Protein AF-A0A915NV13-F1 (afdb_monomer_lite)

Organism: NCBI:txid298350

Sequence (460 aa):
MSNGNDISLYKNNSNIPKLITIPKLHQMKKEGIPIVSLTAYDYSMGKEMDQAGVDVILIGDSLGCVIQGKQNTLSVSLENIIYHTKIVSNGIKRALLVADLPFSVIIESSVSLLSKAGAAAVKLEIPSNSELHLKMLRELNSLSIPVFAHIGLTPQSVHSLGGYQVQGNSKSKRTAEELLELAIQVEKCRACAVVLECVPKDLVKQITDSLKIPTIGIGAEYGEEIEKLIARRDLGFGGSFGGSQENEGNNRISKRRPIIFVHGLTNVAGTYEYIRRYFLTKGYNNSELYATTYSYGIRLLIEAVSRYKKSNIDVVAFSMGSPMARKAILGGICVDIGQYLGQPLTSLVHTFIGVAGANRDAEPLCKLLSWAEPCNQINGISCNSAFLRDINSVVGYEAFSRISVIRSVDDTIVGNIACDGQSVSSINGQNVEILKGYSHPMIIYATQDIIYRIIQGLTN

Structure (mmCIF, N/CA/C/O backbone):
data_AF-A0A915NV13-F1
#
_entry.id   AF-A0A915NV13-F1
#
loop_
_atom_site.group_PDB
_atom_site.id
_atom_site.type_symbol
_atom_site.label_atom_id
_atom_site.label_alt_id
_atom_site.label_comp_id
_atom_site.label_asym_id
_atom_site.label_entity_id
_atom_site.label_seq_id
_atom_site.pdbx_PDB_ins_code
_atom_site.Cartn_x
_atom_site.Cartn_y
_atom_site.Cartn_z
_atom_site.occupancy
_atom_site.B_iso_or_equiv
_atom_site.auth_seq_id
_atom_site.auth_comp_id
_atom_site.auth_asym_id
_atom_site.auth_atom_id
_atom_site.pdbx_PDB_model_num
ATOM 1 N N . MET A 1 1 ? -26.052 -32.782 6.101 1.00 42.50 1 MET A N 1
ATOM 2 C CA . MET A 1 1 ? -26.793 -32.229 4.950 1.00 42.50 1 MET A CA 1
ATOM 3 C C . MET A 1 1 ? -27.662 -31.093 5.453 1.00 42.50 1 MET A C 1
ATOM 5 O O . MET A 1 1 ? -28.664 -31.367 6.089 1.00 42.50 1 MET A O 1
ATOM 9 N N . SER A 1 2 ? -27.243 -29.851 5.220 1.00 26.66 2 SER A N 1
ATOM 10 C CA . SER A 1 2 ? -28.102 -28.660 5.229 1.00 26.66 2 SER A CA 1
ATOM 11 C C . SER A 1 2 ? -27.250 -27.479 4.772 1.00 26.66 2 SER A C 1
ATOM 13 O O . SER A 1 2 ? -26.577 -26.836 5.568 1.00 26.66 2 SER A O 1
ATOM 15 N N . ASN A 1 3 ? -27.234 -27.348 3.447 1.00 28.08 3 ASN A N 1
ATOM 16 C CA . ASN A 1 3 ? -27.260 -26.136 2.636 1.00 28.08 3 ASN A CA 1
ATOM 17 C C . ASN A 1 3 ? -26.284 -25.000 2.952 1.00 28.08 3 ASN A C 1
ATOM 19 O O . ASN A 1 3 ? -26.283 -24.406 4.022 1.00 28.08 3 ASN A O 1
ATOM 23 N N . GLY A 1 4 ? -25.488 -24.706 1.921 1.00 33.56 4 GLY A N 1
ATOM 24 C CA . GLY A 1 4 ? -24.499 -23.648 1.879 1.00 33.56 4 GLY A CA 1
ATOM 25 C C . GLY A 1 4 ? -25.081 -22.292 2.244 1.00 33.56 4 GLY A C 1
ATOM 26 O O . GLY A 1 4 ? -26.162 -21.915 1.795 1.00 33.56 4 GLY A O 1
ATOM 27 N N . ASN A 1 5 ? -24.311 -21.571 3.053 1.00 31.30 5 ASN A N 1
ATOM 28 C CA . ASN A 1 5 ? -24.553 -20.170 3.317 1.00 31.30 5 ASN A CA 1
ATOM 29 C C . ASN A 1 5 ? -24.336 -19.393 2.023 1.00 31.30 5 ASN A C 1
ATOM 31 O O . ASN A 1 5 ? -23.286 -19.455 1.383 1.00 31.30 5 ASN A O 1
ATOM 35 N N . ASP A 1 6 ? -25.415 -18.740 1.638 1.00 33.62 6 ASP A N 1
ATOM 36 C CA . ASP A 1 6 ? -25.644 -18.076 0.380 1.00 33.62 6 ASP A CA 1
ATOM 37 C C . ASP A 1 6 ? -24.709 -16.862 0.227 1.00 33.62 6 ASP A C 1
ATOM 39 O O . ASP A 1 6 ? -24.853 -15.839 0.894 1.00 33.62 6 ASP A O 1
ATOM 43 N N . ILE A 1 7 ? -23.721 -16.982 -0.665 1.00 38.56 7 ILE A N 1
ATOM 44 C CA . ILE A 1 7 ? -22.768 -15.921 -1.053 1.00 38.56 7 ILE A CA 1
ATOM 45 C C . ILE A 1 7 ? -23.439 -14.929 -2.043 1.00 38.56 7 ILE A C 1
ATOM 47 O O . ILE A 1 7 ? -22.791 -14.081 -2.659 1.00 38.56 7 ILE A O 1
ATOM 51 N N . SER A 1 8 ? -24.764 -15.003 -2.212 1.00 33.31 8 SER A N 1
ATOM 52 C CA . SER A 1 8 ? -25.546 -14.149 -3.113 1.00 33.31 8 SER A CA 1
ATOM 53 C C . SER A 1 8 ? -25.625 -12.675 -2.688 1.00 33.31 8 SER A C 1
ATOM 55 O O . SER A 1 8 ? -25.934 -11.831 -3.524 1.00 33.31 8 SER A O 1
ATOM 57 N N . LEU A 1 9 ? -25.276 -12.314 -1.446 1.00 38.12 9 LEU A N 1
ATOM 58 C CA . LEU A 1 9 ? -25.372 -10.924 -0.967 1.00 38.12 9 LEU A CA 1
ATOM 59 C C . LEU A 1 9 ? -24.352 -9.956 -1.597 1.00 38.12 9 LEU A C 1
ATOM 61 O O . LEU A 1 9 ? -24.589 -8.749 -1.598 1.00 38.12 9 LEU A O 1
ATOM 65 N N . TYR A 1 10 ? -23.258 -10.461 -2.179 1.00 38.78 10 TYR A N 1
ATOM 66 C CA . TYR A 1 10 ? -22.191 -9.631 -2.765 1.00 38.78 10 TYR A CA 1
ATOM 67 C C . TYR A 1 10 ? -21.919 -9.908 -4.252 1.00 38.78 10 TYR A C 1
ATOM 69 O O . TYR A 1 10 ? -20.996 -9.333 -4.830 1.00 38.78 10 TYR A O 1
ATOM 77 N N . LYS A 1 11 ? -22.720 -10.760 -4.909 1.00 35.38 11 LYS A N 1
AT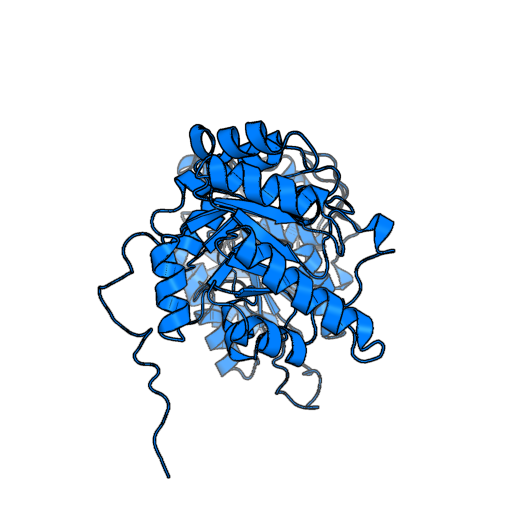OM 78 C CA . LYS A 1 11 ? -22.625 -11.007 -6.356 1.00 35.38 11 LYS A CA 1
ATOM 79 C C . LYS A 1 11 ? -23.847 -10.445 -7.081 1.00 35.38 11 LYS A C 1
ATOM 81 O O . LYS A 1 11 ? -24.952 -10.937 -6.914 1.00 35.38 11 LYS A O 1
ATOM 86 N N . ASN A 1 12 ? -23.597 -9.456 -7.941 1.00 38.19 12 ASN A N 1
ATOM 87 C CA . ASN A 1 12 ? -24.532 -8.882 -8.914 1.00 38.19 12 ASN A CA 1
ATOM 88 C C . ASN A 1 12 ? -25.850 -8.341 -8.346 1.00 38.19 12 ASN A C 1
ATOM 90 O O . ASN A 1 12 ? -26.929 -8.819 -8.679 1.00 38.19 12 ASN A O 1
ATOM 94 N N . ASN A 1 13 ? -25.760 -7.234 -7.610 1.00 31.38 13 ASN A N 1
ATOM 95 C CA . ASN A 1 13 ? -26.867 -6.293 -7.524 1.00 31.38 13 ASN A CA 1
ATOM 96 C C . ASN A 1 13 ? -26.414 -4.947 -8.083 1.00 31.38 13 ASN A C 1
ATOM 98 O O . ASN A 1 13 ? -25.492 -4.318 -7.570 1.00 31.38 13 ASN A O 1
ATOM 102 N N . SER A 1 14 ? -27.129 -4.457 -9.088 1.00 36.16 14 SER A N 1
ATOM 103 C CA . SER A 1 14 ? -27.155 -3.065 -9.549 1.00 36.16 14 SER A CA 1
ATOM 104 C C . SER A 1 14 ? -27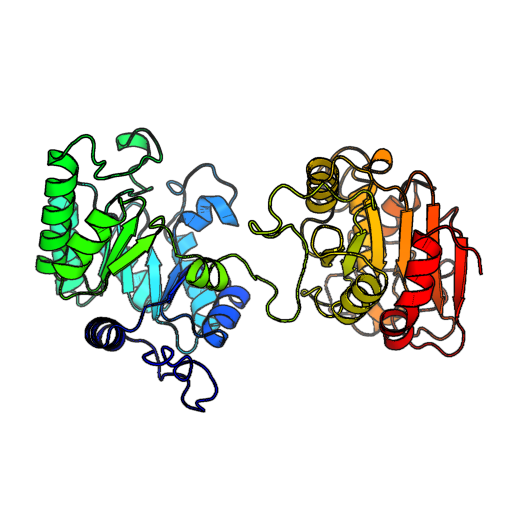.692 -2.083 -8.480 1.00 36.16 14 SER A C 1
ATOM 106 O O . SER A 1 14 ? -28.283 -1.063 -8.809 1.00 36.16 14 SER A O 1
ATOM 108 N N . ASN A 1 15 ? -27.480 -2.390 -7.195 1.00 44.75 15 ASN A N 1
ATOM 109 C CA . ASN A 1 15 ? -27.856 -1.633 -6.005 1.00 44.75 15 ASN A CA 1
ATOM 110 C C . ASN A 1 15 ? -26.614 -1.447 -5.119 1.00 44.75 15 ASN A C 1
ATOM 112 O O . ASN A 1 15 ? -26.564 -1.918 -3.984 1.00 44.75 15 ASN A O 1
ATOM 116 N N . ILE A 1 16 ? -25.591 -0.765 -5.639 1.00 46.38 16 ILE A N 1
ATOM 117 C CA . ILE A 1 16 ? -24.539 -0.200 -4.784 1.00 46.38 16 ILE A CA 1
ATOM 118 C C . ILE A 1 16 ? -25.252 0.695 -3.750 1.00 46.38 16 ILE A C 1
ATOM 120 O O . ILE A 1 16 ? -26.079 1.517 -4.165 1.00 46.38 16 ILE A O 1
ATOM 124 N N . PRO A 1 17 ? -25.017 0.539 -2.430 1.00 50.84 17 PRO A N 1
ATOM 125 C CA . PRO A 1 17 ? -25.755 1.290 -1.425 1.00 50.84 17 PRO A CA 1
ATOM 126 C C . PRO A 1 17 ? -25.687 2.791 -1.695 1.00 50.84 17 PRO A C 1
ATOM 128 O O . PRO A 1 17 ? -24.627 3.337 -1.998 1.00 50.84 17 PRO A O 1
ATOM 131 N N . LYS A 1 18 ? -26.831 3.462 -1.536 1.00 71.81 18 LYS A N 1
ATOM 132 C CA . LYS A 1 18 ? -26.877 4.906 -1.283 1.00 71.81 18 LYS A CA 1
ATOM 133 C C . LYS A 1 18 ? -25.959 5.206 -0.089 1.00 71.81 18 LYS A C 1
ATOM 135 O O . LYS A 1 18 ? -25.874 4.372 0.808 1.00 71.81 18 LYS A O 1
ATOM 140 N N . LEU A 1 19 ? -25.293 6.363 -0.123 1.00 89.00 19 LEU A N 1
ATOM 141 C CA . LEU A 1 19 ? -24.465 6.962 0.938 1.00 89.00 19 LEU A CA 1
ATOM 142 C C . LEU A 1 19 ? -24.572 6.263 2.313 1.00 89.00 19 LEU A C 1
ATOM 144 O O . LEU A 1 19 ? -25.649 6.222 2.913 1.00 89.00 19 LEU A O 1
ATOM 148 N N . ILE A 1 20 ? -23.454 5.745 2.824 1.00 96.12 20 ILE A N 1
ATOM 149 C CA . ILE A 1 20 ? -23.361 5.162 4.163 1.00 96.12 20 ILE A CA 1
ATOM 150 C C . ILE A 1 20 ? -23.495 6.282 5.191 1.00 96.12 20 ILE A C 1
ATOM 152 O O . ILE A 1 20 ? -22.815 7.303 5.141 1.00 96.12 20 ILE A O 1
ATOM 156 N N . THR A 1 21 ? -24.403 6.081 6.139 1.00 96.81 21 THR A N 1
ATOM 157 C CA . THR A 1 21 ? -24.722 7.026 7.211 1.00 96.81 21 THR A CA 1
ATOM 158 C C . THR A 1 21 ? -24.703 6.305 8.555 1.00 96.81 21 THR A C 1
ATOM 160 O O . THR A 1 21 ? -24.805 5.078 8.602 1.00 96.81 21 THR A O 1
ATOM 163 N N . ILE A 1 22 ? -24.640 7.052 9.661 1.00 96.88 22 ILE A N 1
ATOM 164 C CA . ILE A 1 22 ? -24.718 6.474 11.013 1.00 96.88 22 ILE A CA 1
ATOM 165 C C . ILE A 1 22 ? -25.949 5.559 11.181 1.00 96.88 22 ILE A C 1
ATOM 167 O O . ILE A 1 22 ? -25.768 4.406 11.575 1.00 96.88 22 ILE A O 1
ATOM 171 N N . PRO A 1 23 ? -27.185 5.958 10.804 1.00 96.88 23 PRO A N 1
ATOM 172 C CA . PRO A 1 23 ? -28.333 5.053 10.876 1.00 96.88 23 PRO A CA 1
ATOM 173 C C . PRO A 1 23 ? -28.160 3.768 10.057 1.00 96.88 23 PRO A C 1
ATOM 175 O O . PRO A 1 23 ? -28.606 2.707 10.497 1.00 96.88 23 PRO A O 1
ATOM 178 N N . LYS A 1 24 ? -27.484 3.834 8.899 1.00 95.62 24 LYS A N 1
ATOM 179 C CA . LYS A 1 24 ? -27.213 2.646 8.083 1.00 95.62 24 LYS A CA 1
ATOM 180 C C . LYS A 1 24 ? -26.249 1.685 8.782 1.00 95.62 24 LYS A C 1
ATOM 182 O O . LYS A 1 24 ? -26.511 0.488 8.768 1.00 95.62 24 LYS A O 1
ATOM 187 N N . LEU A 1 25 ? -25.212 2.179 9.462 1.00 96.88 25 LEU A N 1
ATOM 188 C CA . LEU A 1 25 ? -24.314 1.324 10.253 1.00 96.88 25 LEU A CA 1
ATOM 189 C C . LEU A 1 25 ? -25.060 0.608 11.394 1.00 96.88 25 LEU A C 1
ATOM 191 O O . LEU A 1 25 ? -24.869 -0.585 11.621 1.00 96.88 25 LEU A O 1
ATOM 195 N N . HIS A 1 26 ? -25.977 1.301 12.075 1.00 96.81 26 HIS A N 1
ATOM 196 C CA . HIS A 1 26 ? -26.829 0.673 13.092 1.00 96.81 26 HIS A CA 1
ATOM 197 C C . HIS A 1 26 ? -27.784 -0.372 12.496 1.00 96.81 26 HIS A C 1
ATOM 199 O O . HIS A 1 26 ? -28.039 -1.402 13.122 1.00 96.81 26 HIS A O 1
ATOM 205 N N . GLN A 1 27 ? -28.320 -0.117 11.299 1.00 95.44 27 GLN A N 1
ATOM 206 C CA . GLN A 1 27 ? -29.132 -1.089 10.570 1.00 95.44 27 GLN A CA 1
ATOM 207 C C . GLN A 1 27 ? -28.308 -2.333 10.216 1.00 95.44 27 GLN A C 1
ATOM 209 O O . GLN A 1 27 ? -28.760 -3.439 10.492 1.00 95.44 27 GLN A O 1
ATOM 214 N N . MET A 1 28 ? -27.090 -2.161 9.694 1.00 92.38 28 MET A N 1
ATOM 215 C CA . MET A 1 28 ? -26.187 -3.271 9.367 1.00 92.38 28 MET A CA 1
ATOM 216 C C . MET A 1 28 ? -25.909 -4.146 10.592 1.00 92.38 28 MET A C 1
ATOM 218 O O . MET A 1 28 ? -26.062 -5.360 10.509 1.00 92.38 28 MET A O 1
ATOM 222 N N . LYS A 1 29 ? -25.637 -3.545 11.761 1.00 92.19 29 LYS A N 1
ATOM 223 C CA . LYS A 1 29 ? -25.508 -4.302 13.018 1.00 92.19 29 LYS A CA 1
ATOM 224 C C . LYS A 1 29 ? -26.772 -5.100 13.359 1.00 92.19 29 LYS A C 1
ATOM 226 O O . LYS A 1 29 ? -26.662 -6.270 13.712 1.00 92.19 29 LYS A O 1
ATOM 231 N N . LYS A 1 30 ? -27.964 -4.500 13.259 1.00 93.44 30 LYS A N 1
ATOM 232 C CA . LYS A 1 30 ? -29.236 -5.206 13.523 1.00 93.44 30 LYS A CA 1
ATOM 233 C C . LYS A 1 30 ? -29.478 -6.370 12.561 1.00 93.44 30 LYS A C 1
ATOM 235 O O . LYS A 1 30 ? -30.054 -7.371 12.966 1.00 93.44 30 LYS A O 1
ATOM 240 N N . GLU A 1 31 ? -29.058 -6.220 11.311 1.00 89.31 31 GLU A N 1
ATOM 241 C CA . GLU A 1 31 ? -29.190 -7.227 10.253 1.00 89.31 31 GLU A CA 1
ATOM 242 C C . GLU A 1 31 ? -28.071 -8.281 10.294 1.00 89.31 31 GLU A C 1
ATOM 244 O O . GLU A 1 31 ? -28.104 -9.234 9.521 1.00 89.31 31 GLU A O 1
ATOM 249 N N . GLY A 1 32 ? -27.081 -8.131 11.182 1.00 82.94 32 GLY A N 1
ATOM 250 C CA . GLY A 1 32 ? -25.911 -9.008 11.234 1.00 82.94 32 GLY A CA 1
ATOM 251 C C . GLY A 1 32 ? -24.976 -8.856 10.030 1.00 82.94 32 GLY A C 1
ATOM 252 O O . GLY A 1 32 ? -24.170 -9.746 9.770 1.00 82.94 32 GLY A O 1
ATOM 253 N N . ILE A 1 33 ? -25.074 -7.746 9.292 1.00 83.12 33 ILE A N 1
ATOM 254 C CA . ILE A 1 33 ? -24.211 -7.440 8.150 1.00 83.12 33 ILE A CA 1
ATOM 255 C C . ILE A 1 33 ? -22.903 -6.828 8.677 1.00 83.12 33 ILE A C 1
ATOM 257 O O . ILE A 1 33 ? -22.952 -5.799 9.361 1.00 83.12 33 ILE A O 1
ATOM 261 N N . PRO A 1 34 ? -21.732 -7.418 8.370 1.00 83.38 34 PRO A N 1
ATOM 262 C CA . PRO A 1 34 ? -20.442 -6.864 8.773 1.00 83.38 34 PRO A CA 1
ATOM 263 C C . PRO A 1 34 ? -20.204 -5.465 8.193 1.00 83.38 34 PRO A C 1
ATOM 265 O O . PRO A 1 34 ? -20.552 -5.199 7.046 1.00 83.38 34 PRO A O 1
ATOM 268 N N . ILE A 1 35 ? -19.577 -4.589 8.982 1.00 88.94 35 ILE A N 1
ATOM 269 C CA . ILE A 1 35 ? -19.152 -3.248 8.556 1.00 88.94 35 ILE A CA 1
ATOM 270 C C . ILE A 1 35 ? -17.675 -3.311 8.171 1.00 88.94 35 ILE A C 1
ATOM 272 O O . ILE A 1 35 ? -16.842 -3.715 8.985 1.00 88.94 35 ILE A O 1
ATOM 276 N N . VAL A 1 36 ? -17.343 -2.875 6.958 1.00 87.69 36 VAL A N 1
ATOM 277 C CA . VAL A 1 36 ? -15.958 -2.787 6.482 1.00 87.69 36 VAL A CA 1
ATOM 278 C C . VAL A 1 36 ? -15.426 -1.374 6.705 1.00 87.69 36 VAL A C 1
ATOM 280 O O . VAL A 1 36 ? -15.950 -0.407 6.150 1.00 87.69 36 VAL A O 1
ATOM 283 N N . SER A 1 37 ? -14.356 -1.256 7.494 1.00 91.94 37 SER A N 1
ATOM 284 C CA . SER A 1 37 ? -13.678 0.011 7.780 1.00 91.94 37 SER A CA 1
ATOM 285 C C . SER A 1 37 ? -12.205 -0.063 7.389 1.00 91.94 37 SER A C 1
ATOM 287 O O . SER A 1 37 ? -11.514 -0.990 7.804 1.00 91.94 37 SER A O 1
ATOM 289 N N . LEU A 1 38 ? -11.712 0.919 6.632 1.00 89.44 38 LEU A N 1
ATOM 290 C CA . LEU A 1 38 ? -10.304 1.022 6.221 1.00 89.44 38 LEU A CA 1
ATOM 291 C C . LEU A 1 38 ? -9.763 2.433 6.429 1.00 89.44 38 LEU A C 1
ATOM 293 O O . LEU A 1 38 ? -10.518 3.402 6.395 1.00 89.44 38 LEU A O 1
ATOM 297 N N . THR A 1 39 ? -8.448 2.559 6.607 1.00 91.31 39 THR A N 1
ATOM 298 C CA . THR A 1 39 ? -7.792 3.868 6.609 1.00 91.31 39 THR A CA 1
ATOM 299 C C . THR A 1 39 ? -7.408 4.315 5.200 1.00 91.31 39 THR A C 1
ATOM 301 O O . THR A 1 39 ? -6.964 3.506 4.387 1.00 91.31 39 THR A O 1
ATOM 304 N N . ALA A 1 40 ? -7.548 5.609 4.907 1.00 87.19 40 ALA A N 1
ATOM 305 C CA . ALA A 1 40 ? -7.103 6.213 3.649 1.00 87.19 40 ALA A CA 1
ATOM 306 C C . ALA A 1 40 ? -6.443 7.568 3.907 1.00 87.19 40 ALA A C 1
ATOM 308 O O . ALA A 1 40 ? -6.811 8.265 4.849 1.00 87.19 40 ALA A O 1
ATOM 309 N N . TYR A 1 41 ? -5.487 7.952 3.059 1.00 89.88 41 TYR A N 1
ATOM 310 C CA . TYR A 1 41 ? -4.718 9.185 3.264 1.00 89.88 41 TYR A CA 1
ATOM 311 C C . TYR A 1 41 ? -4.584 10.042 2.005 1.00 89.88 41 TYR A C 1
ATOM 313 O O . TYR A 1 41 ? -4.036 11.133 2.079 1.00 89.88 41 TYR A O 1
ATOM 321 N N . ASP A 1 42 ? -5.093 9.616 0.854 1.00 87.94 42 ASP A N 1
ATOM 322 C CA . ASP A 1 42 ? -5.098 10.437 -0.354 1.00 87.94 42 ASP A CA 1
ATOM 323 C C . ASP A 1 42 ? -6.341 10.192 -1.218 1.00 87.94 42 ASP A C 1
ATOM 325 O O . ASP A 1 42 ? -7.110 9.250 -1.000 1.00 87.94 42 ASP A O 1
ATOM 329 N N . TYR A 1 43 ? -6.541 11.074 -2.199 1.00 85.12 43 TYR A N 1
ATOM 330 C CA . TYR A 1 43 ? -7.663 11.023 -3.137 1.00 85.12 43 TYR A CA 1
ATOM 331 C C . TYR A 1 43 ? -7.802 9.659 -3.827 1.00 85.12 43 TYR A C 1
ATOM 333 O O . TYR A 1 43 ? -8.911 9.137 -3.943 1.00 85.12 43 TYR A O 1
ATOM 341 N N . SER A 1 44 ? -6.687 9.087 -4.284 1.00 66.88 44 SER A N 1
ATOM 342 C CA . SER A 1 44 ? -6.674 7.841 -5.049 1.00 66.88 44 SER A CA 1
ATOM 343 C C . SER A 1 44 ? -7.080 6.668 -4.162 1.00 66.88 44 SER A C 1
ATOM 345 O O . SER A 1 44 ? -7.964 5.903 -4.540 1.00 66.88 44 SER A O 1
ATOM 347 N N . MET A 1 45 ? -6.517 6.576 -2.951 1.00 77.44 45 MET A N 1
ATOM 348 C CA . MET A 1 45 ? -6.904 5.571 -1.958 1.00 77.44 45 MET A CA 1
ATOM 349 C C . MET A 1 45 ? -8.392 5.665 -1.616 1.00 77.44 45 MET A C 1
ATOM 351 O O . MET A 1 45 ? -9.100 4.660 -1.665 1.00 77.44 45 MET A O 1
ATOM 355 N N . GLY A 1 46 ? -8.872 6.873 -1.300 1.00 80.69 46 GLY A N 1
ATOM 356 C CA . GLY A 1 46 ? -10.273 7.100 -0.950 1.00 80.69 46 GLY A CA 1
ATOM 357 C C . GLY A 1 46 ? -11.225 6.669 -2.064 1.00 80.69 46 GLY A C 1
ATOM 358 O O . GLY A 1 46 ? -12.191 5.952 -1.811 1.00 80.69 46 GLY A O 1
ATOM 359 N N . LYS A 1 47 ? -10.914 7.045 -3.309 1.00 80.44 47 LYS A N 1
ATOM 360 C CA . LYS A 1 47 ? -11.716 6.707 -4.489 1.00 80.44 47 LYS A CA 1
ATOM 361 C C . LYS A 1 47 ? -11.793 5.206 -4.750 1.00 80.44 47 LYS A C 1
ATOM 363 O O . LYS A 1 47 ? -12.885 4.694 -4.987 1.00 80.44 47 LYS A O 1
ATOM 368 N N . GLU A 1 48 ? -10.665 4.505 -4.700 1.00 75.25 48 GLU A N 1
ATOM 369 C CA . GLU A 1 48 ? -10.633 3.055 -4.924 1.00 75.25 48 GLU A CA 1
ATOM 370 C C . GLU A 1 48 ? -11.390 2.302 -3.820 1.00 75.25 48 GLU A C 1
ATOM 372 O O . GLU A 1 48 ? -12.192 1.414 -4.106 1.00 75.25 48 GLU A O 1
ATOM 377 N N . MET A 1 49 ? -11.219 2.699 -2.554 1.00 83.06 49 MET A N 1
ATOM 378 C CA . MET A 1 49 ? -11.940 2.102 -1.421 1.00 83.06 49 MET A CA 1
ATOM 379 C C . MET A 1 49 ? -13.455 2.326 -1.508 1.00 83.06 49 MET A C 1
ATOM 381 O O . MET A 1 49 ? -14.245 1.409 -1.266 1.00 83.06 49 MET A O 1
ATOM 385 N N . ASP A 1 50 ? -13.873 3.530 -1.898 1.00 84.31 50 ASP A N 1
ATOM 386 C CA . ASP A 1 50 ? -15.281 3.859 -2.111 1.00 84.31 50 ASP A CA 1
ATOM 387 C C . ASP A 1 50 ? -15.903 2.994 -3.222 1.00 84.31 50 ASP A C 1
ATOM 389 O O . ASP A 1 50 ? -16.978 2.413 -3.037 1.00 84.31 50 ASP A O 1
ATOM 393 N N . GLN A 1 51 ? -15.199 2.821 -4.344 1.00 79.50 51 GLN A N 1
ATOM 394 C CA . GLN A 1 51 ? -15.636 1.960 -5.449 1.00 79.50 51 GLN A CA 1
ATOM 395 C C . GLN A 1 51 ? -15.662 0.474 -5.074 1.00 79.50 51 GLN A C 1
ATOM 397 O O . GLN A 1 51 ? -16.550 -0.252 -5.520 1.00 79.50 51 GLN A O 1
ATOM 402 N N . ALA A 1 52 ? -14.736 0.033 -4.221 1.00 74.44 52 ALA A N 1
ATOM 403 C CA . ALA A 1 52 ? -14.643 -1.347 -3.751 1.00 74.44 52 ALA A CA 1
ATOM 404 C C . ALA A 1 52 ? -15.729 -1.740 -2.732 1.00 74.44 52 ALA A C 1
ATOM 406 O O . ALA A 1 52 ? -15.841 -2.914 -2.387 1.00 74.44 52 ALA A O 1
ATOM 407 N N . GLY A 1 53 ? -16.539 -0.790 -2.253 1.00 80.44 53 GLY A N 1
ATOM 408 C CA . GLY A 1 53 ? -17.633 -1.079 -1.320 1.00 80.44 53 GLY A CA 1
ATOM 409 C C . GLY A 1 53 ? -17.294 -0.895 0.162 1.00 80.44 53 GLY A C 1
ATOM 410 O O . GLY A 1 53 ? -18.080 -1.324 0.994 1.00 80.44 53 GLY A O 1
ATOM 411 N N . VAL A 1 54 ? -16.175 -0.245 0.511 1.00 86.38 54 VAL A N 1
ATOM 412 C CA . VAL A 1 54 ? -15.815 0.050 1.914 1.00 86.38 54 VAL A CA 1
ATOM 413 C C . VAL A 1 54 ? -16.864 0.955 2.563 1.00 86.38 54 VAL A C 1
ATOM 415 O O . VAL A 1 54 ? -17.188 2.015 2.020 1.00 86.38 54 VAL A O 1
ATOM 418 N N . ASP A 1 55 ? -17.396 0.565 3.721 1.00 93.94 55 ASP A N 1
ATOM 419 C CA . ASP A 1 55 ? -18.486 1.292 4.378 1.00 93.94 55 ASP A CA 1
ATOM 420 C C . ASP A 1 55 ? -17.997 2.551 5.096 1.00 93.94 55 ASP A C 1
ATOM 422 O O . ASP A 1 55 ? -18.625 3.607 4.993 1.00 93.94 55 ASP A O 1
ATOM 426 N N . VAL A 1 56 ? -16.869 2.436 5.802 1.00 97.69 56 VAL A N 1
ATOM 427 C CA . VAL A 1 56 ? -16.266 3.498 6.614 1.00 97.69 56 VAL A CA 1
ATOM 428 C C . VAL A 1 56 ? -14.824 3.733 6.170 1.00 97.69 56 VAL A C 1
ATOM 430 O O . VAL A 1 56 ? -14.017 2.807 6.128 1.00 97.69 56 VAL A O 1
ATOM 433 N N . ILE A 1 57 ? -14.485 4.982 5.860 1.00 97.88 57 ILE A N 1
ATOM 434 C CA . ILE A 1 57 ? -13.105 5.389 5.583 1.00 97.88 57 ILE A CA 1
ATOM 435 C C . ILE A 1 57 ? -12.622 6.254 6.743 1.00 97.88 57 ILE A C 1
ATOM 437 O O . ILE A 1 57 ? -13.258 7.250 7.076 1.00 97.88 57 ILE A O 1
ATOM 441 N N . LEU A 1 58 ? -11.505 5.869 7.358 1.00 97.88 58 LEU A N 1
ATOM 442 C CA . LEU A 1 58 ? -10.913 6.544 8.508 1.00 97.88 58 LEU A CA 1
ATOM 443 C C . LEU A 1 58 ? -9.636 7.299 8.113 1.00 97.88 58 LEU A C 1
ATOM 445 O O . LEU A 1 58 ? -8.657 6.707 7.661 1.00 97.88 58 LEU A O 1
ATOM 449 N N . ILE A 1 59 ? -9.603 8.600 8.371 1.00 97.81 59 ILE A N 1
ATOM 450 C CA . ILE A 1 59 ? -8.375 9.397 8.342 1.00 97.81 59 ILE A CA 1
ATOM 451 C C . ILE A 1 59 ? -7.726 9.289 9.712 1.00 97.81 59 ILE A C 1
ATOM 453 O O . ILE A 1 59 ? -8.040 10.060 10.617 1.00 97.81 59 ILE A O 1
ATOM 457 N N . GLY A 1 60 ? -6.887 8.269 9.869 1.00 94.25 60 GLY A N 1
ATOM 458 C CA . GLY A 1 60 ? -6.264 7.946 11.146 1.00 94.25 60 GLY A CA 1
ATOM 459 C C . GLY A 1 60 ? -4.957 8.696 11.393 1.00 94.25 60 GLY A C 1
ATOM 460 O O . GLY A 1 60 ? -4.191 8.950 10.461 1.00 94.25 60 GLY A O 1
ATOM 461 N N . ASP A 1 61 ? -4.641 8.966 12.658 1.00 91.69 61 ASP A N 1
ATOM 462 C CA . ASP A 1 61 ? -3.331 9.497 13.071 1.00 91.69 61 ASP A CA 1
ATOM 463 C C . ASP A 1 61 ? -2.166 8.512 12.812 1.00 91.69 61 ASP A C 1
ATOM 465 O O . ASP A 1 61 ? -0.997 8.900 12.774 1.00 91.69 61 ASP A O 1
ATOM 469 N N . SER A 1 62 ? -2.483 7.252 12.500 1.00 86.69 62 SER A N 1
ATOM 470 C CA . SER A 1 62 ? -1.563 6.258 11.930 1.00 86.69 62 SER A CA 1
ATOM 471 C C . SER A 1 62 ? -0.822 6.744 10.675 1.00 86.69 62 SER A C 1
ATOM 473 O O . SER A 1 62 ? 0.265 6.232 10.385 1.00 86.69 62 SER A O 1
ATOM 475 N N . LEU A 1 63 ? -1.307 7.795 9.996 1.00 85.06 63 LEU A N 1
ATOM 476 C CA . LEU A 1 63 ? -0.561 8.527 8.964 1.00 85.06 63 LEU A CA 1
ATOM 477 C C . LEU A 1 63 ? 0.820 9.003 9.443 1.00 85.06 63 LEU A C 1
ATOM 479 O O . LEU A 1 63 ? 1.753 9.082 8.645 1.00 85.06 63 LEU A O 1
ATOM 483 N N . GLY A 1 64 ? 0.991 9.278 10.741 1.00 83.44 64 GLY A N 1
ATOM 484 C CA . GLY A 1 64 ? 2.284 9.642 11.320 1.00 83.44 64 GLY A CA 1
ATOM 485 C C . GLY A 1 64 ? 3.330 8.555 11.083 1.00 83.44 64 GLY A C 1
ATOM 486 O O . GLY A 1 64 ? 4.457 8.847 10.694 1.00 83.44 64 GLY A O 1
ATOM 487 N N . CYS A 1 65 ? 2.931 7.294 11.219 1.00 75.56 65 CYS A N 1
ATOM 488 C CA . CYS A 1 65 ? 3.804 6.154 10.979 1.00 75.56 65 CYS A CA 1
ATOM 489 C C . CYS A 1 65 ? 3.906 5.829 9.483 1.00 75.56 65 CYS A C 1
ATOM 491 O O . CYS A 1 65 ? 5.008 5.713 8.953 1.00 75.56 65 CYS A O 1
ATOM 493 N N . VAL A 1 66 ? 2.769 5.694 8.788 1.00 70.31 66 VAL A N 1
ATOM 494 C CA . VAL A 1 66 ? 2.744 5.101 7.435 1.00 70.31 66 VAL A CA 1
ATOM 495 C C . VAL A 1 66 ? 2.939 6.100 6.293 1.00 70.31 66 VAL A C 1
ATOM 497 O O . VAL A 1 66 ? 3.349 5.690 5.212 1.00 70.31 66 VAL A O 1
ATOM 500 N N . ILE A 1 67 ? 2.669 7.390 6.518 1.00 76.88 67 ILE A N 1
ATOM 501 C CA . ILE A 1 67 ? 2.878 8.463 5.530 1.00 76.88 67 ILE A CA 1
ATOM 502 C C . ILE A 1 67 ? 4.097 9.309 5.901 1.00 76.88 67 ILE A C 1
ATOM 504 O O . ILE A 1 67 ? 4.931 9.597 5.050 1.00 76.88 67 ILE A O 1
ATOM 508 N N . GLN A 1 68 ? 4.226 9.694 7.173 1.00 80.25 68 GLN A N 1
ATOM 509 C CA . GLN A 1 68 ? 5.293 10.598 7.624 1.00 80.25 68 GLN A CA 1
ATOM 510 C C . GLN A 1 68 ? 6.564 9.865 8.089 1.00 80.25 68 GLN A C 1
ATOM 512 O O . GLN A 1 68 ? 7.564 10.521 8.374 1.00 80.25 68 GLN A O 1
ATOM 517 N N . GLY A 1 69 ? 6.541 8.529 8.184 1.00 73.12 69 GLY A N 1
ATOM 518 C CA . GLY A 1 69 ? 7.700 7.715 8.573 1.00 73.12 69 GLY A CA 1
ATOM 519 C C . GLY A 1 69 ? 8.144 7.893 10.029 1.00 73.12 69 GLY A C 1
ATOM 520 O O . GLY A 1 69 ? 9.301 7.634 10.361 1.00 73.12 69 GLY A O 1
ATOM 521 N N . LYS A 1 70 ? 7.259 8.379 10.902 1.00 78.50 70 LYS A N 1
ATOM 522 C CA . LYS A 1 70 ? 7.564 8.651 12.310 1.00 78.50 70 LYS A CA 1
ATOM 523 C C . LYS A 1 70 ? 7.414 7.397 13.169 1.00 78.50 70 LYS A C 1
ATOM 525 O O . LYS A 1 70 ? 6.765 6.429 12.791 1.00 78.50 70 LYS A O 1
ATOM 530 N N . GLN A 1 71 ? 8.004 7.430 14.363 1.00 73.38 71 GLN A N 1
ATOM 531 C CA . GLN A 1 71 ? 7.985 6.290 15.289 1.00 73.38 71 GLN A CA 1
ATOM 532 C C . GLN A 1 71 ? 6.622 6.058 15.963 1.00 73.38 71 GLN A C 1
ATOM 534 O O . GLN A 1 71 ? 6.350 4.954 16.431 1.00 73.38 71 GLN A O 1
ATOM 539 N N . ASN A 1 72 ? 5.786 7.093 16.066 1.00 79.94 72 ASN A N 1
ATOM 540 C CA . ASN A 1 72 ? 4.462 7.043 16.684 1.00 79.94 72 ASN A CA 1
ATOM 541 C C . ASN A 1 72 ? 3.552 8.154 16.124 1.00 79.94 72 ASN A C 1
ATOM 543 O O . ASN A 1 72 ? 3.993 9.001 15.339 1.00 79.94 72 ASN A O 1
ATOM 547 N N . THR A 1 73 ? 2.284 8.157 16.546 1.00 85.44 73 THR A N 1
ATOM 548 C CA . THR A 1 73 ? 1.246 9.072 16.042 1.00 85.44 73 THR A CA 1
ATOM 549 C C . THR A 1 73 ? 1.191 10.421 16.770 1.00 85.44 73 THR A C 1
ATOM 551 O O . THR A 1 73 ? 0.571 11.357 16.274 1.00 85.44 73 THR A O 1
ATOM 554 N N . LEU A 1 74 ? 1.908 10.586 17.890 1.00 86.75 74 LEU A N 1
ATOM 555 C CA . LEU A 1 74 ? 1.789 11.748 18.792 1.00 86.75 74 LEU A CA 1
ATOM 556 C C . LEU A 1 74 ? 2.123 13.097 18.148 1.00 86.75 74 LEU A C 1
ATOM 558 O O . LEU A 1 74 ? 1.690 14.143 18.615 1.00 86.75 74 LEU A O 1
ATOM 562 N N . SER A 1 75 ? 2.927 13.083 17.090 1.00 85.56 75 SER A N 1
ATOM 563 C CA . SER A 1 75 ? 3.361 14.294 16.384 1.00 85.56 75 SER A CA 1
ATOM 564 C C . SER A 1 75 ? 2.510 14.618 15.153 1.00 85.56 75 SER A C 1
ATOM 566 O O . SER A 1 75 ? 2.899 15.460 14.337 1.00 85.56 75 SER A O 1
ATOM 568 N N . VAL A 1 76 ? 1.388 13.921 14.960 1.00 90.38 76 VAL A N 1
ATOM 569 C CA . VAL A 1 76 ? 0.414 14.260 13.924 1.00 90.38 76 VAL A CA 1
ATOM 570 C C . VAL A 1 76 ? -0.403 15.458 14.393 1.00 90.38 76 VAL A C 1
ATOM 572 O O . VAL A 1 76 ? -1.088 15.395 15.408 1.00 90.38 76 VAL A O 1
ATOM 575 N N . SER A 1 77 ? -0.318 16.564 13.651 1.00 91.75 77 SER A N 1
ATOM 576 C CA . SER A 1 77 ? -1.081 17.776 13.940 1.00 91.75 77 SER A CA 1
ATOM 577 C C . SER A 1 77 ? -2.499 17.727 13.360 1.00 91.75 77 SER A C 1
ATOM 579 O O . SER A 1 77 ? -2.801 16.926 12.469 1.00 91.75 77 SER A O 1
ATOM 581 N N . LEU A 1 78 ? -3.361 18.633 13.828 1.00 92.62 78 LEU A N 1
ATOM 582 C CA . LEU A 1 78 ? -4.705 18.822 13.281 1.00 92.62 78 LEU A CA 1
ATOM 583 C C . LEU A 1 78 ? -4.676 19.191 11.796 1.00 92.62 78 LEU A C 1
ATOM 585 O O . LEU A 1 78 ? -5.501 18.700 11.029 1.00 92.62 78 LEU A O 1
ATOM 589 N N . GLU A 1 79 ? -3.718 20.011 11.366 1.00 94.12 79 GLU A N 1
ATOM 590 C CA . GLU A 1 79 ? -3.569 20.416 9.966 1.00 94.12 79 GLU A CA 1
ATOM 591 C C . GLU A 1 79 ? -3.313 19.210 9.063 1.00 94.12 79 GLU A C 1
ATOM 593 O O . GLU A 1 79 ? -3.868 19.147 7.966 1.00 94.12 79 GLU A O 1
ATOM 598 N N . ASN A 1 80 ? -2.541 18.226 9.541 1.00 94.50 80 ASN A N 1
ATOM 599 C CA . ASN A 1 80 ? -2.323 16.981 8.808 1.00 94.50 80 ASN A CA 1
ATOM 600 C C . ASN A 1 80 ? -3.648 16.235 8.616 1.00 94.50 80 ASN A C 1
ATOM 602 O O . ASN A 1 80 ? -3.986 15.866 7.491 1.00 94.50 80 ASN A O 1
ATOM 606 N N . ILE A 1 81 ? -4.425 16.049 9.691 1.00 96.44 81 ILE A N 1
ATOM 607 C CA . ILE A 1 81 ? -5.719 15.359 9.605 1.00 96.44 81 ILE A CA 1
ATOM 608 C C . ILE A 1 81 ? -6.678 16.130 8.690 1.00 96.44 81 ILE A C 1
ATOM 610 O O . ILE A 1 81 ? -7.305 15.521 7.826 1.00 96.44 81 ILE A O 1
ATOM 614 N N . ILE A 1 82 ? -6.768 17.459 8.814 1.00 96.44 82 ILE A N 1
ATOM 615 C CA . ILE A 1 82 ? -7.614 18.303 7.956 1.00 96.44 82 ILE A CA 1
ATOM 616 C C . ILE A 1 82 ? -7.215 18.156 6.485 1.00 96.44 82 ILE A C 1
ATOM 618 O O . ILE A 1 82 ? -8.089 17.970 5.637 1.00 96.44 82 ILE A O 1
ATOM 622 N N . TYR A 1 83 ? -5.917 18.220 6.173 1.00 96.94 83 TYR A N 1
ATOM 623 C CA . TYR A 1 83 ? -5.414 18.073 4.809 1.00 96.94 83 TYR A CA 1
ATOM 624 C C . TYR A 1 83 ? -5.815 16.720 4.213 1.00 96.94 83 TYR A C 1
ATOM 626 O O . TYR A 1 83 ? -6.465 16.683 3.166 1.00 96.94 83 TYR A O 1
ATOM 634 N N . HIS A 1 84 ? -5.498 15.625 4.909 1.00 97.25 84 HIS A N 1
ATOM 635 C CA . HIS A 1 84 ? -5.792 14.270 4.443 1.00 97.25 84 HIS A CA 1
ATOM 636 C C . HIS A 1 84 ? -7.303 14.009 4.341 1.00 97.25 84 HIS A C 1
ATOM 638 O O . HIS A 1 84 ? -7.768 13.437 3.356 1.00 97.25 84 HIS A O 1
ATOM 644 N N . THR A 1 85 ? -8.092 14.523 5.287 1.00 98.38 85 THR A N 1
ATOM 645 C CA . THR A 1 85 ? -9.560 14.447 5.243 1.00 98.38 85 THR A CA 1
ATOM 646 C C . THR A 1 85 ? -10.120 15.166 4.023 1.00 98.38 85 THR A C 1
ATOM 648 O O . THR A 1 85 ? -10.954 14.603 3.317 1.00 98.38 85 THR A O 1
ATOM 651 N N . LYS A 1 86 ? -9.618 16.364 3.708 1.00 97.94 86 LYS A N 1
ATOM 652 C CA . LYS A 1 86 ? -10.084 17.152 2.562 1.00 97.94 86 LYS A CA 1
ATOM 653 C C . LYS A 1 86 ? -9.766 16.503 1.216 1.00 97.94 86 LYS A C 1
ATOM 655 O O . LYS A 1 86 ? -10.577 16.564 0.297 1.00 97.94 86 LYS A O 1
ATOM 660 N N . ILE A 1 87 ? -8.585 15.910 1.057 1.00 94.81 87 ILE A N 1
ATOM 661 C CA . ILE A 1 87 ? -8.229 15.269 -0.218 1.00 94.81 87 ILE A CA 1
ATOM 662 C C . ILE A 1 87 ? -8.951 13.931 -0.408 1.00 94.81 87 ILE A C 1
ATOM 664 O O . ILE A 1 87 ? -9.350 13.623 -1.530 1.00 94.81 87 ILE A O 1
ATOM 668 N N . VAL A 1 88 ? -9.182 13.175 0.672 1.00 95.94 88 VAL A N 1
ATOM 669 C CA . VAL A 1 88 ? -9.952 11.923 0.628 1.00 95.94 88 VAL A CA 1
ATOM 670 C C . VAL A 1 88 ? -11.435 12.197 0.391 1.00 95.94 88 VAL A C 1
ATOM 672 O O . VAL A 1 88 ? -12.046 11.497 -0.414 1.00 95.94 88 VAL A O 1
ATOM 675 N N . SER A 1 89 ? -12.014 13.234 1.006 1.00 97.50 89 SER A N 1
ATOM 676 C CA . SER A 1 89 ? -13.433 13.570 0.815 1.00 97.50 89 SER A CA 1
ATOM 677 C C . SER A 1 89 ? -13.787 13.881 -0.645 1.00 97.50 89 SER A C 1
ATOM 679 O O . SER A 1 89 ? -14.889 13.570 -1.085 1.00 97.50 89 SER A O 1
ATOM 681 N N . ASN A 1 90 ? -12.835 14.383 -1.441 1.00 92.44 90 ASN A N 1
ATOM 682 C CA . ASN A 1 90 ? -13.011 14.576 -2.887 1.00 92.44 90 ASN A CA 1
ATOM 683 C C . ASN A 1 90 ? -13.079 13.260 -3.690 1.00 92.44 90 ASN A C 1
ATOM 685 O O . ASN A 1 90 ? -13.550 13.259 -4.830 1.00 92.44 90 ASN A O 1
ATOM 689 N N . GLY A 1 91 ? -12.547 12.162 -3.146 1.00 86.12 91 GLY A N 1
ATOM 690 C CA . GLY A 1 91 ? -12.476 10.854 -3.805 1.00 86.12 91 GLY A CA 1
ATOM 691 C C . GLY A 1 91 ? -13.679 9.951 -3.535 1.00 86.12 91 GLY A C 1
ATOM 692 O O . GLY A 1 91 ? -13.957 9.063 -4.338 1.00 86.12 91 GLY A O 1
ATOM 693 N N . ILE A 1 92 ? -14.406 10.185 -2.443 1.00 93.12 92 ILE A N 1
ATOM 694 C CA . ILE A 1 92 ? -15.484 9.311 -1.965 1.00 93.12 92 ILE A CA 1
ATOM 695 C C . ILE A 1 92 ? -16.862 9.821 -2.400 1.00 93.12 92 ILE A C 1
ATOM 697 O O . ILE A 1 92 ? -17.097 11.025 -2.504 1.00 93.12 92 ILE A O 1
ATOM 701 N N . LYS A 1 93 ? -17.806 8.909 -2.635 1.00 92.00 93 LYS A N 1
ATOM 702 C CA . LYS A 1 93 ? -19.210 9.241 -2.931 1.00 92.00 93 LYS A CA 1
ATOM 703 C C . LYS A 1 93 ? -20.192 8.543 -2.001 1.00 92.00 93 LYS A C 1
ATOM 705 O O . LYS A 1 93 ? -21.330 8.995 -1.871 1.00 92.00 93 LYS A O 1
ATOM 710 N N . ARG A 1 94 ? -19.785 7.426 -1.401 1.00 94.19 94 ARG A N 1
ATOM 711 C CA . ARG A 1 94 ? -20.659 6.527 -0.658 1.00 94.19 94 ARG A CA 1
ATOM 712 C C . ARG A 1 94 ? -20.170 6.283 0.766 1.00 94.19 94 ARG A C 1
ATOM 714 O O . ARG A 1 94 ? -21.010 6.240 1.654 1.00 94.19 94 ARG A O 1
ATOM 721 N N . ALA A 1 95 ? -18.881 6.069 0.993 1.00 96.56 95 ALA A N 1
ATOM 722 C CA . ALA A 1 95 ? -18.349 5.702 2.299 1.00 96.56 95 ALA A CA 1
ATOM 723 C C . ALA A 1 95 ? -18.566 6.815 3.334 1.00 96.56 95 ALA A C 1
ATOM 725 O O . ALA A 1 95 ? -18.502 8.003 3.017 1.00 96.56 95 ALA A O 1
ATOM 726 N N . LEU A 1 96 ? -18.794 6.425 4.588 1.00 98.19 96 LEU A N 1
ATOM 727 C CA . LEU A 1 96 ? -18.828 7.355 5.708 1.00 98.19 96 LEU A CA 1
ATOM 728 C C . LEU A 1 96 ? -17.389 7.746 6.064 1.00 98.19 96 LEU A C 1
ATOM 730 O O . LEU A 1 96 ? -16.612 6.900 6.506 1.00 98.19 96 LEU A O 1
ATOM 734 N N . LEU A 1 97 ? -17.042 9.021 5.893 1.00 98.38 97 LEU A N 1
ATOM 735 C CA . LEU A 1 97 ? -15.723 9.534 6.256 1.00 98.38 97 LEU A CA 1
ATOM 736 C C . LEU A 1 97 ? -15.650 9.858 7.748 1.00 98.38 97 LEU A C 1
ATOM 738 O O . LEU A 1 97 ? -16.423 10.675 8.250 1.00 98.38 97 LEU A O 1
ATOM 742 N N . VAL A 1 98 ? -14.694 9.253 8.440 1.00 98.38 98 VAL A N 1
ATOM 743 C CA . VAL A 1 98 ? -14.386 9.489 9.852 1.00 98.38 98 VAL A CA 1
ATOM 744 C C . VAL A 1 98 ? -12.973 10.049 9.942 1.00 98.38 98 VAL A C 1
ATOM 746 O O . VAL A 1 98 ? -12.085 9.583 9.234 1.00 98.38 98 VAL A O 1
ATOM 749 N N . ALA A 1 99 ? -12.743 11.038 10.800 1.00 97.81 99 ALA A N 1
ATOM 750 C CA . ALA A 1 99 ? -11.414 11.613 11.003 1.00 97.81 99 ALA A CA 1
ATOM 751 C C . ALA A 1 99 ? -10.985 11.517 12.467 1.00 97.81 99 ALA A C 1
ATOM 753 O O . ALA A 1 99 ? -11.788 11.772 13.365 1.00 97.81 99 ALA A O 1
ATOM 754 N N . ASP A 1 100 ? -9.729 11.152 12.706 1.00 95.69 100 ASP A N 1
ATOM 755 C CA . ASP A 1 100 ? -9.175 11.123 14.054 1.00 95.69 100 ASP A CA 1
ATOM 756 C C . ASP A 1 100 ? -9.045 12.516 14.654 1.00 95.69 100 ASP A C 1
ATOM 758 O O . ASP A 1 100 ? -8.649 13.468 13.984 1.00 95.69 100 ASP A O 1
ATOM 762 N N . LEU A 1 101 ? -9.333 12.625 15.946 1.00 92.69 101 LEU A N 1
ATOM 763 C CA . LEU A 1 101 ? -8.952 13.795 16.718 1.00 92.69 101 LEU A CA 1
ATOM 764 C C . LEU A 1 101 ? -7.524 13.597 17.234 1.00 92.69 101 LEU A C 1
ATOM 766 O O . LEU A 1 101 ? -7.290 12.683 18.031 1.00 92.69 101 LEU A O 1
ATOM 770 N N . PRO A 1 102 ? -6.560 14.424 16.792 1.00 79.00 102 PRO A N 1
ATOM 771 C CA . PRO A 1 102 ? -5.232 14.421 17.382 1.00 79.00 102 PRO A CA 1
ATOM 772 C C . PRO A 1 102 ? -5.270 15.074 18.771 1.00 79.00 102 PRO A C 1
ATOM 774 O O . PRO A 1 102 ? -6.290 15.616 19.207 1.00 79.00 102 PRO A O 1
ATOM 777 N N . PHE A 1 103 ? -4.135 15.058 19.470 1.00 65.81 103 PHE A N 1
ATOM 778 C CA . PHE A 1 103 ? -3.996 15.721 20.765 1.00 65.81 103 PHE A CA 1
ATOM 779 C C . PHE A 1 103 ? -4.379 17.214 20.681 1.00 65.81 103 PHE A C 1
ATOM 781 O O . PHE A 1 103 ? -3.799 17.956 19.890 1.00 65.81 103 PHE A O 1
ATOM 788 N N . SER A 1 104 ? -5.269 17.653 21.585 1.00 62.16 104 SER A N 1
ATOM 789 C CA . SER A 1 104 ? -5.710 19.040 21.866 1.00 62.16 104 SER A CA 1
ATOM 790 C C . SER A 1 104 ? -6.914 19.615 21.082 1.00 62.16 104 SER A C 1
ATOM 792 O O . SER A 1 104 ? -7.334 19.112 20.048 1.00 62.16 104 SER A O 1
ATOM 794 N N . VAL A 1 105 ? -7.533 20.649 21.682 1.00 69.69 105 VAL A N 1
ATOM 795 C CA . VAL A 1 105 ? -8.705 21.443 21.230 1.00 69.69 105 VAL A CA 1
ATOM 796 C C . VAL A 1 105 ? -9.800 20.637 20.513 1.00 69.69 105 VAL A C 1
ATOM 798 O O . VAL A 1 105 ? -10.105 20.839 19.341 1.00 69.69 105 VAL A O 1
ATOM 801 N N . ILE A 1 106 ? -10.434 19.728 21.251 1.00 82.25 106 ILE A N 1
ATOM 802 C CA . ILE A 1 106 ? -11.369 18.721 20.723 1.00 82.25 106 ILE A CA 1
ATOM 803 C C . ILE A 1 106 ? -12.571 19.323 19.979 1.00 82.25 106 ILE A C 1
ATOM 805 O O . ILE A 1 106 ? -12.904 18.861 18.887 1.00 82.25 106 ILE A O 1
ATOM 809 N N . ILE A 1 107 ? -13.220 20.352 20.533 1.00 88.12 107 ILE A N 1
ATOM 810 C CA . ILE A 1 107 ? -14.454 20.906 19.949 1.00 88.12 107 ILE A CA 1
ATOM 811 C C . ILE A 1 107 ? -14.161 21.649 18.638 1.00 88.12 107 ILE A C 1
ATOM 813 O O . ILE A 1 107 ? -14.754 21.325 17.611 1.00 88.12 107 ILE A O 1
ATOM 817 N N . GLU A 1 108 ? -13.230 22.608 18.638 1.00 89.38 108 GLU A N 1
ATOM 818 C CA . GLU A 1 108 ? -12.901 23.387 17.430 1.00 89.38 108 GLU A CA 1
ATOM 819 C C . GLU A 1 108 ? -12.305 22.511 16.322 1.00 89.38 108 GLU A C 1
ATOM 821 O O . GLU A 1 108 ? -12.624 22.694 15.140 1.00 89.38 108 GLU A O 1
ATOM 826 N N . SER A 1 109 ? -11.495 21.519 16.706 1.00 91.62 109 SER A N 1
ATOM 827 C CA . SER A 1 109 ? -10.971 20.502 15.793 1.00 91.62 109 SER A CA 1
ATOM 828 C C . SER A 1 109 ? -12.101 19.717 15.142 1.00 91.62 109 SER A C 1
ATOM 830 O O . SER A 1 109 ? -12.153 19.616 13.917 1.00 91.62 109 SER A O 1
ATOM 832 N N . SER A 1 110 ? -13.057 19.236 15.940 1.00 93.31 110 SER A N 1
ATOM 833 C CA . SER A 1 110 ? -14.207 18.482 15.436 1.00 93.31 110 SER A CA 1
ATOM 834 C C . SER A 1 110 ? -15.049 19.312 14.471 1.00 93.31 110 SER A C 1
ATOM 836 O O . SER A 1 110 ? -15.370 18.860 13.373 1.00 93.31 110 SER A O 1
ATOM 838 N N . VAL A 1 111 ? -15.351 20.563 14.833 1.00 93.06 111 VAL A N 1
ATOM 839 C CA . VAL A 1 111 ? -16.089 21.483 13.957 1.00 93.06 111 VAL A CA 1
ATOM 840 C C . VAL A 1 111 ? -15.333 21.712 12.648 1.00 93.06 111 VAL A C 1
ATOM 842 O O . VAL A 1 111 ? -15.950 21.709 11.583 1.00 93.06 111 VAL A O 1
ATOM 845 N N . SER A 1 112 ? -14.008 21.872 12.685 1.00 93.81 112 SER A N 1
ATOM 846 C CA . SER A 1 112 ? -13.192 22.067 11.479 1.00 93.81 112 SER A CA 1
ATOM 847 C C . SER A 1 112 ? -13.159 20.825 10.584 1.00 93.81 112 SER A C 1
ATOM 849 O O . SER A 1 112 ? -13.292 20.953 9.366 1.00 93.81 112 SER A O 1
ATOM 851 N N . LEU A 1 113 ? -13.045 19.626 11.159 1.00 96.44 113 LEU A N 1
ATOM 852 C CA . LEU A 1 113 ? -13.053 18.370 10.405 1.00 96.44 113 LEU A CA 1
ATOM 853 C C . LEU A 1 113 ? -14.388 18.142 9.686 1.00 96.44 113 LEU A C 1
ATOM 855 O O . LEU A 1 113 ? -14.395 17.780 8.508 1.00 96.44 113 LEU A O 1
ATOM 859 N N . LEU A 1 114 ? -15.508 18.428 10.354 1.00 95.81 114 LEU A N 1
ATOM 860 C CA . LEU A 1 114 ? -16.837 18.302 9.753 1.00 95.81 114 LEU A CA 1
ATOM 861 C C . LEU A 1 114 ? -17.094 19.398 8.709 1.00 95.81 114 LEU A C 1
ATOM 863 O O . LEU A 1 114 ? -17.381 19.108 7.551 1.00 95.81 114 LEU A O 1
ATOM 867 N N . SER A 1 115 ? -16.970 20.669 9.102 1.00 92.31 115 SER A N 1
ATOM 868 C CA . SER A 1 115 ? -17.411 21.800 8.270 1.00 92.31 115 SER A CA 1
ATOM 869 C C . SER A 1 115 ? -16.449 22.172 7.141 1.00 92.31 115 SER A C 1
ATOM 871 O O . SER A 1 115 ? -16.895 22.685 6.115 1.00 92.31 115 SER A O 1
ATOM 873 N N . LYS A 1 116 ? -15.138 21.944 7.309 1.00 91.44 116 LYS A N 1
ATOM 874 C CA . LYS A 1 116 ? -14.112 22.383 6.344 1.00 91.44 116 LYS A CA 1
ATOM 875 C C . LYS A 1 116 ? -13.444 21.233 5.598 1.00 91.44 116 LYS A C 1
ATOM 877 O O . LYS A 1 116 ? -12.993 21.445 4.473 1.00 91.44 116 LYS A O 1
ATOM 882 N N . ALA A 1 117 ? -13.332 20.058 6.218 1.00 94.75 117 ALA A N 1
ATOM 883 C CA . ALA A 1 117 ? -12.589 18.934 5.645 1.00 94.75 117 ALA A CA 1
ATOM 884 C C . ALA A 1 117 ? -13.492 17.844 5.036 1.00 94.75 117 ALA A C 1
ATOM 886 O O . ALA A 1 117 ? -13.053 17.123 4.141 1.00 94.75 117 ALA A O 1
ATOM 887 N N . GLY A 1 118 ? -14.760 17.768 5.451 1.00 95.00 118 GLY A N 1
ATOM 888 C CA . GLY A 1 118 ? -15.757 16.859 4.877 1.00 95.00 118 GLY A CA 1
ATOM 889 C C . GLY A 1 118 ? -15.917 15.531 5.620 1.00 95.00 118 GLY A C 1
ATOM 890 O O . GLY A 1 118 ? -16.499 14.602 5.064 1.00 95.00 118 GLY A O 1
ATOM 891 N N . ALA A 1 119 ? -15.418 15.418 6.856 1.00 97.62 119 ALA A N 1
ATOM 892 C CA . ALA A 1 119 ? -15.726 14.271 7.707 1.00 97.62 119 ALA A CA 1
ATOM 893 C C . ALA A 1 119 ? -17.211 14.278 8.113 1.00 97.62 119 ALA A C 1
ATOM 895 O O . ALA A 1 119 ? -17.797 15.329 8.361 1.00 97.62 119 ALA A O 1
ATOM 896 N N . ALA A 1 120 ? -17.816 13.099 8.221 1.00 97.62 120 ALA A N 1
ATOM 897 C CA . ALA A 1 120 ? -19.179 12.920 8.722 1.00 97.62 120 ALA A CA 1
ATOM 898 C C . ALA A 1 120 ? -19.215 12.590 10.226 1.00 97.62 120 ALA A C 1
ATOM 900 O O . ALA A 1 120 ? -20.253 12.741 10.870 1.00 97.62 120 ALA A O 1
ATOM 901 N N . ALA A 1 121 ? -18.092 12.132 10.781 1.00 98.00 121 ALA A N 1
ATOM 902 C CA . ALA A 1 121 ? -17.911 11.844 12.198 1.00 98.00 121 ALA A CA 1
ATOM 903 C C . ALA A 1 121 ? -16.437 12.010 12.595 1.00 98.00 121 ALA A C 1
ATOM 905 O O . ALA A 1 121 ? -15.547 12.036 11.741 1.00 98.00 121 ALA A O 1
ATOM 906 N N . VAL A 1 122 ? -16.179 12.074 13.898 1.00 97.75 122 VAL A N 1
ATOM 907 C CA . VAL A 1 122 ? -14.821 12.089 14.460 1.00 97.75 122 VAL A CA 1
ATOM 908 C C . VAL A 1 122 ? -14.540 10.820 15.259 1.00 97.75 122 VAL A C 1
ATOM 910 O O . VAL A 1 122 ? -15.467 10.234 15.816 1.00 97.75 122 VAL A O 1
ATOM 913 N N . LYS A 1 123 ? -13.278 10.389 15.339 1.00 97.38 123 LYS A N 1
ATOM 914 C CA . LYS A 1 123 ? -12.831 9.320 16.243 1.00 97.38 123 LYS A CA 1
ATOM 915 C C . LYS A 1 123 ? -12.080 9.926 17.431 1.00 97.38 123 LYS A C 1
ATOM 917 O O . LYS A 1 123 ? -11.220 10.783 17.251 1.00 97.38 123 LYS A O 1
ATOM 922 N N . LEU A 1 124 ? -12.443 9.496 18.640 1.00 95.88 124 LEU A N 1
ATOM 923 C CA . LEU A 1 124 ? -11.845 9.938 19.902 1.00 95.88 124 LEU A CA 1
ATOM 924 C C . LEU A 1 124 ? -11.332 8.728 20.681 1.00 95.88 124 LEU A C 1
ATOM 926 O O . LEU A 1 124 ? -12.109 7.821 20.983 1.00 95.88 124 LEU A O 1
ATOM 930 N N . GLU A 1 125 ? -10.049 8.731 21.035 1.00 94.31 125 GLU A N 1
ATOM 931 C CA . GLU A 1 125 ? -9.471 7.724 21.927 1.00 94.31 125 GLU A CA 1
ATOM 932 C C . GLU A 1 125 ? -9.879 7.990 23.371 1.00 94.31 125 GLU A C 1
ATOM 934 O O . GLU A 1 125 ? -9.806 9.118 23.855 1.00 94.31 125 GLU A O 1
ATOM 939 N N . ILE A 1 126 ? -10.349 6.950 24.056 1.00 93.69 126 ILE A N 1
ATOM 940 C CA . ILE A 1 126 ? -10.846 7.030 25.426 1.00 93.69 126 ILE A CA 1
ATOM 941 C C . ILE A 1 126 ? -10.023 6.053 26.264 1.00 93.69 126 ILE A C 1
ATOM 943 O O . ILE A 1 126 ? -10.321 4.855 26.286 1.00 93.69 126 ILE A O 1
ATOM 947 N N . PRO A 1 127 ? -8.981 6.547 26.956 1.00 89.69 127 PRO A N 1
ATOM 948 C CA . PRO A 1 127 ? -8.193 5.728 27.862 1.00 89.69 127 PRO A CA 1
ATOM 949 C C . PRO A 1 127 ? -9.063 5.154 28.982 1.00 89.69 127 PRO A C 1
ATOM 951 O O . PRO A 1 127 ? -10.035 5.783 29.422 1.00 89.69 127 PRO A O 1
ATOM 954 N N . SER A 1 128 ? -8.679 3.985 29.493 1.00 84.69 128 SER A N 1
ATOM 955 C CA . SER A 1 128 ? -9.359 3.349 30.623 1.00 84.69 128 SER A CA 1
ATOM 956 C C . SER A 1 128 ? -9.499 4.300 31.814 1.00 84.69 128 SER A C 1
ATOM 958 O O . SER A 1 128 ? -8.565 5.022 32.163 1.00 84.69 128 SER A O 1
ATOM 960 N N . ASN A 1 129 ? -10.671 4.281 32.456 1.00 81.38 129 ASN A N 1
ATOM 961 C CA . ASN A 1 129 ? -10.997 5.094 33.635 1.00 81.38 129 ASN A CA 1
ATOM 962 C C . ASN A 1 129 ? -10.905 6.624 33.425 1.00 81.38 129 ASN A C 1
ATOM 964 O O . ASN A 1 129 ? -10.689 7.368 34.384 1.00 81.38 129 ASN A O 1
ATOM 968 N N . SER A 1 130 ? -11.079 7.126 32.195 1.00 87.88 130 SER A N 1
ATOM 969 C CA . SER A 1 130 ? -10.995 8.565 31.910 1.00 87.88 130 SER A CA 1
ATOM 970 C C . SER A 1 130 ? -12.355 9.283 31.882 1.00 87.88 130 SER A C 1
ATOM 972 O O . SER A 1 130 ? -12.962 9.462 30.825 1.00 87.88 130 SER A O 1
ATOM 974 N N . GLU A 1 131 ? -12.813 9.795 33.035 1.00 92.06 131 GLU A N 1
ATOM 975 C CA . GLU A 1 131 ? -14.057 10.596 33.110 1.00 92.06 131 GLU A CA 1
ATOM 976 C C . GLU A 1 131 ? -13.974 11.888 32.277 1.00 92.06 131 GLU A C 1
ATOM 978 O O . GLU A 1 131 ? -14.982 12.352 31.744 1.00 92.06 131 GLU A O 1
ATOM 983 N N . LEU A 1 132 ? -12.771 12.451 32.103 1.00 91.19 132 LEU A N 1
ATOM 984 C CA . LEU A 1 132 ? -12.564 13.624 31.251 1.00 91.19 132 LEU A CA 1
ATOM 985 C C . LEU A 1 132 ? -12.977 13.339 29.799 1.00 91.19 132 LEU A C 1
ATOM 987 O O . LEU A 1 132 ? -13.748 14.106 29.227 1.00 91.19 132 LEU A O 1
ATOM 991 N N . HIS A 1 133 ? -12.534 12.218 29.223 1.00 92.88 133 HIS A N 1
ATOM 992 C CA . HIS A 1 133 ? -12.884 11.850 27.848 1.00 92.88 133 HIS A CA 1
ATOM 993 C C . HIS A 1 133 ? -14.369 11.486 27.716 1.00 92.88 133 HIS A C 1
ATOM 995 O O . HIS A 1 133 ? -14.997 11.845 26.721 1.00 92.88 133 HIS A O 1
ATOM 1001 N N . LEU A 1 134 ? -14.973 10.858 28.734 1.00 95.00 134 LEU A N 1
ATOM 1002 C CA . LEU A 1 134 ? -16.422 10.620 28.761 1.00 95.00 134 LEU A CA 1
ATOM 1003 C C . LEU A 1 134 ? -17.216 11.933 28.781 1.00 95.00 134 LEU A C 1
ATOM 1005 O O . LEU A 1 134 ? -18.223 12.054 28.081 1.00 95.00 134 LEU A O 1
ATOM 1009 N N . LYS A 1 135 ? -16.759 12.942 29.532 1.00 94.19 135 LYS A N 1
ATOM 1010 C CA . LYS A 1 135 ? -17.354 14.284 29.511 1.00 94.19 135 LYS A CA 1
ATOM 1011 C C . LYS A 1 135 ? -17.228 14.928 28.126 1.00 94.19 135 LYS A C 1
ATOM 1013 O O . LYS A 1 135 ? -18.226 15.423 27.611 1.00 94.19 135 LYS A O 1
ATOM 1018 N N . MET A 1 136 ? -16.053 14.853 27.502 1.00 93.19 136 MET A N 1
ATOM 1019 C CA . MET A 1 136 ? -15.823 15.385 26.151 1.00 93.19 136 MET A CA 1
ATOM 1020 C C . MET A 1 136 ? -16.703 14.697 25.103 1.00 93.19 136 MET A C 1
ATOM 1022 O O . MET A 1 136 ? -17.283 15.361 24.249 1.00 93.19 136 MET A O 1
ATOM 1026 N N . LEU A 1 137 ? -16.886 13.379 25.209 1.00 95.25 137 LEU A N 1
ATOM 1027 C CA . LEU A 1 137 ? -17.808 12.623 24.365 1.00 95.25 137 LEU A CA 1
ATOM 1028 C C . LEU A 1 137 ? -19.259 13.119 24.517 1.00 95.25 137 LEU A C 1
ATOM 1030 O O . LEU A 1 137 ? -19.957 13.287 23.516 1.00 95.25 137 LEU A O 1
ATOM 1034 N N . ARG A 1 138 ? -19.722 13.403 25.745 1.00 95.31 138 ARG A N 1
ATOM 1035 C CA . ARG A 1 138 ? -21.062 13.983 25.982 1.00 95.31 138 ARG A CA 1
ATOM 1036 C C . ARG A 1 138 ? -21.195 15.383 25.373 1.00 95.31 138 ARG A C 1
ATOM 1038 O O . ARG A 1 138 ? -22.244 15.689 24.813 1.00 95.31 138 ARG A O 1
ATOM 1045 N N . GLU A 1 139 ? -20.157 16.213 25.479 1.00 95.06 139 GLU A N 1
ATOM 1046 C CA . GLU A 1 139 ? -20.128 17.575 24.922 1.00 95.06 139 GLU A CA 1
ATOM 1047 C C . GLU A 1 139 ? -20.141 17.577 23.387 1.00 95.06 139 GLU A C 1
ATOM 1049 O O . GLU A 1 139 ? -20.922 18.302 22.778 1.00 95.06 139 GLU A O 1
ATOM 1054 N N . LEU A 1 140 ? -19.351 16.722 22.736 1.00 95.25 140 LEU A N 1
ATOM 1055 C CA . LEU A 1 140 ? -19.389 16.583 21.276 1.00 95.25 140 LEU A CA 1
ATOM 1056 C C . LEU A 1 140 ? -20.775 16.144 20.789 1.00 95.25 140 LEU A C 1
ATOM 1058 O O . LEU A 1 140 ? -21.338 16.733 19.864 1.00 95.25 140 LEU A O 1
ATOM 1062 N N . ASN A 1 141 ? -21.372 15.161 21.463 1.00 93.81 141 ASN A N 1
ATOM 1063 C CA . ASN A 1 141 ? -22.706 14.690 21.114 1.00 93.81 141 ASN A CA 1
ATOM 1064 C C . ASN A 1 141 ? -23.806 15.732 21.381 1.00 93.81 141 ASN A C 1
ATOM 1066 O O . ASN A 1 141 ? -24.791 15.761 20.643 1.00 93.81 141 ASN A O 1
ATOM 1070 N N . SER A 1 142 ? -23.674 16.602 22.392 1.00 93.81 142 SER A N 1
ATOM 1071 C CA . SER A 1 142 ? -24.642 17.691 22.618 1.00 93.81 142 SER A CA 1
ATOM 1072 C C . SER A 1 142 ? -24.588 18.757 21.517 1.00 93.81 142 SER A C 1
ATOM 1074 O O . SER A 1 142 ? -25.607 19.381 21.223 1.00 93.81 142 SER A O 1
ATOM 1076 N N . LEU A 1 143 ? -23.443 18.884 20.840 1.00 94.81 143 LEU A N 1
ATOM 1077 C CA . LEU A 1 143 ? -23.253 19.693 19.633 1.00 94.81 143 LEU A CA 1
ATOM 1078 C C . LEU A 1 143 ? -23.640 18.959 18.338 1.00 94.81 143 LEU A C 1
ATOM 1080 O O . LEU A 1 143 ? -23.405 19.475 17.248 1.00 94.81 143 LEU A O 1
ATOM 1084 N N . SER A 1 144 ? -24.253 17.774 18.433 1.00 94.25 144 SER A N 1
ATOM 1085 C CA . SER A 1 144 ? -24.620 16.931 17.284 1.00 94.25 144 SER A CA 1
ATOM 1086 C C . SER A 1 144 ? -23.431 16.503 16.413 1.00 94.25 144 SER A C 1
ATOM 1088 O O . SER A 1 144 ? -23.601 16.244 15.224 1.00 94.25 144 SER A O 1
ATOM 1090 N N . ILE A 1 145 ? -22.233 16.406 16.996 1.00 96.69 145 ILE A N 1
ATOM 1091 C CA . ILE A 1 145 ? -21.037 15.874 16.336 1.00 96.69 145 ILE A CA 1
ATOM 1092 C C . ILE A 1 145 ? -20.999 14.361 16.594 1.00 96.69 145 ILE A C 1
ATOM 1094 O O . ILE A 1 145 ? -20.822 13.963 17.746 1.00 96.69 145 ILE A O 1
ATOM 1098 N N . PRO A 1 146 ? -21.153 13.498 15.571 1.00 97.69 146 PRO A N 1
ATOM 1099 C CA . PRO A 1 146 ? -21.097 12.053 15.767 1.00 97.69 146 PRO A CA 1
ATOM 1100 C C . PRO A 1 146 ? -19.681 11.600 16.130 1.00 97.69 146 PRO A C 1
ATOM 1102 O O . PRO A 1 146 ? -18.714 12.001 15.477 1.00 97.69 146 PRO A O 1
ATOM 1105 N N . VAL A 1 147 ? -19.562 10.734 17.141 1.00 98.19 147 VAL A N 1
ATOM 1106 C CA . VAL A 1 147 ? -18.261 10.269 17.645 1.00 98.19 147 VAL A CA 1
ATOM 1107 C C . VAL A 1 147 ? -18.140 8.748 17.599 1.00 98.19 147 VAL A C 1
ATOM 1109 O O . VAL A 1 147 ? -18.983 8.031 18.144 1.00 98.19 147 VAL A O 1
ATOM 1112 N N . PHE A 1 148 ? -17.067 8.265 16.980 1.00 98.31 148 PHE A N 1
ATOM 1113 C CA . PHE A 1 148 ? -16.557 6.905 17.107 1.00 98.31 148 PHE A CA 1
ATOM 1114 C C . PHE A 1 148 ? -15.656 6.864 18.345 1.00 98.31 148 PHE A C 1
ATOM 1116 O O . PHE A 1 148 ? -14.614 7.517 18.380 1.00 98.31 148 PHE A O 1
ATOM 1123 N N . ALA A 1 149 ? -16.058 6.131 19.379 1.00 97.69 149 ALA A N 1
ATOM 1124 C CA . ALA A 1 149 ? -15.239 5.961 20.576 1.00 97.69 149 ALA A CA 1
ATOM 1125 C C . ALA A 1 149 ? -14.193 4.869 20.334 1.00 97.69 149 ALA A C 1
ATOM 1127 O O . ALA A 1 149 ? -14.556 3.764 19.947 1.00 97.69 149 ALA A O 1
ATOM 1128 N N . HIS A 1 150 ? -12.916 5.147 20.573 1.00 96.56 150 HIS A N 1
ATOM 1129 C CA . HIS A 1 150 ? -11.842 4.163 20.473 1.00 96.56 150 HIS A CA 1
ATOM 1130 C C . HIS A 1 150 ? -11.389 3.735 21.872 1.00 96.56 150 HIS A C 1
ATOM 1132 O O . HIS A 1 150 ? -10.910 4.562 22.644 1.00 96.56 150 HIS A O 1
ATOM 1138 N N . ILE A 1 151 ? -11.566 2.451 22.197 1.00 94.62 151 ILE A N 1
ATOM 1139 C CA . ILE A 1 151 ? -11.176 1.843 23.477 1.00 94.62 151 ILE A CA 1
ATOM 1140 C C . ILE A 1 151 ? -10.354 0.567 23.243 1.00 94.62 151 ILE A C 1
ATOM 1142 O O . ILE A 1 151 ? -10.349 -0.000 22.150 1.00 94.62 151 ILE A O 1
ATOM 1146 N N . GLY A 1 152 ? -9.695 0.080 24.292 1.00 90.94 152 GLY A N 1
ATOM 1147 C CA . GLY A 1 152 ? -8.693 -0.978 24.180 1.00 90.94 152 GLY A CA 1
ATOM 1148 C C . GLY A 1 152 ? -7.312 -0.345 24.106 1.00 90.94 152 GLY A C 1
ATOM 1149 O O . GLY A 1 152 ? -6.991 0.517 24.926 1.00 90.94 152 GLY A O 1
ATOM 1150 N N . LEU A 1 153 ? -6.474 -0.784 23.170 1.00 86.81 153 LEU A N 1
ATOM 1151 C CA . LEU A 1 153 ? -5.186 -0.143 22.936 1.00 86.81 153 LEU A CA 1
ATOM 1152 C C . LEU A 1 153 ? -5.420 1.212 22.268 1.00 86.81 153 LEU A C 1
ATOM 1154 O O . LEU A 1 153 ? -5.819 1.264 21.120 1.00 86.81 153 LEU A O 1
ATOM 1158 N N . THR A 1 154 ? -5.154 2.300 22.985 1.00 87.81 154 THR A N 1
ATOM 1159 C CA . THR A 1 154 ? -5.235 3.670 22.459 1.00 87.81 154 THR A CA 1
ATOM 1160 C C . THR A 1 154 ? -3.817 4.192 22.186 1.00 87.81 154 THR A C 1
ATOM 1162 O O . THR A 1 154 ? -3.132 4.560 23.153 1.00 87.81 154 THR A O 1
ATOM 1165 N N . PRO A 1 155 ? -3.323 4.191 20.929 1.00 84.12 155 PRO A N 1
ATOM 1166 C CA . PRO A 1 155 ? -1.967 4.618 20.570 1.00 84.12 155 PRO A CA 1
ATOM 1167 C C . PRO A 1 155 ? -1.561 5.999 21.092 1.00 84.12 155 PRO A C 1
ATOM 1169 O O . PRO A 1 155 ? -0.395 6.206 21.433 1.00 84.12 155 PRO A O 1
ATOM 1172 N N . GLN A 1 156 ? -2.504 6.929 21.254 1.00 85.44 156 GLN A N 1
ATOM 1173 C CA . GLN A 1 156 ? -2.224 8.250 21.828 1.00 85.44 156 GLN A CA 1
ATOM 1174 C C . GLN A 1 156 ? -1.776 8.172 23.300 1.00 85.44 156 GLN A C 1
ATOM 1176 O O . GLN A 1 156 ? -1.108 9.069 23.809 1.00 85.44 156 GLN A O 1
ATOM 1181 N N . SER A 1 157 ? -2.057 7.059 23.980 1.00 83.25 157 SER A N 1
ATOM 1182 C CA . SER A 1 157 ? -1.605 6.771 25.346 1.00 83.25 157 SER A CA 1
ATOM 1183 C C . SER A 1 157 ? -0.387 5.839 25.401 1.00 83.25 157 SER A C 1
ATOM 1185 O O . SER A 1 157 ? -0.099 5.288 26.462 1.00 83.25 157 SER A O 1
ATOM 1187 N N . VAL A 1 158 ? 0.359 5.653 24.301 1.00 79.44 158 VAL A N 1
ATOM 1188 C CA . VAL A 1 158 ? 1.469 4.676 24.213 1.00 79.44 158 VAL A CA 1
ATOM 1189 C C . VAL A 1 158 ? 2.506 4.810 25.336 1.00 79.44 158 VAL A C 1
ATOM 1191 O O . VAL A 1 158 ? 2.990 3.802 25.850 1.00 79.44 158 VAL A O 1
ATOM 1194 N N . HIS A 1 159 ? 2.822 6.035 25.771 1.00 79.81 159 HIS A N 1
ATOM 1195 C CA . HIS A 1 159 ? 3.758 6.268 26.875 1.00 79.81 159 HIS A CA 1
ATOM 1196 C C . HIS A 1 159 ? 3.176 5.875 28.239 1.00 79.81 159 HIS A C 1
ATOM 1198 O O . HIS A 1 159 ? 3.899 5.324 29.064 1.00 79.81 159 HIS A O 1
ATOM 1204 N N . SER A 1 160 ? 1.879 6.103 28.463 1.00 76.12 160 SER A N 1
ATOM 1205 C CA . SER A 1 160 ? 1.180 5.685 29.686 1.00 76.12 160 SER A CA 1
ATOM 1206 C C . SER A 1 160 ? 0.956 4.173 29.738 1.00 76.12 160 SER A C 1
ATOM 1208 O O . SER A 1 160 ? 0.995 3.589 30.816 1.00 76.12 160 SER A O 1
ATOM 1210 N N . LEU A 1 161 ? 0.753 3.537 28.581 1.00 74.75 161 LEU A N 1
ATOM 1211 C CA . LEU A 1 161 ? 0.554 2.091 28.447 1.00 74.75 161 LEU A CA 1
ATOM 1212 C C . LEU A 1 161 ? 1.870 1.294 28.448 1.00 74.75 161 LEU A C 1
ATOM 1214 O O . LEU A 1 161 ? 1.845 0.074 28.589 1.00 74.75 161 LEU A O 1
ATOM 1218 N N . GLY A 1 162 ? 3.023 1.958 28.300 1.00 70.81 162 GLY A N 1
ATOM 1219 C CA . GLY A 1 162 ? 4.327 1.292 28.240 1.00 70.81 162 GLY A CA 1
ATOM 1220 C C . GLY A 1 162 ? 4.567 0.520 26.935 1.00 70.81 162 GLY A C 1
ATOM 1221 O O . GLY A 1 162 ? 5.312 -0.460 26.929 1.00 70.81 162 GLY A O 1
ATOM 1222 N N . GLY A 1 163 ? 3.939 0.950 25.834 1.00 71.94 163 GLY A N 1
ATOM 1223 C CA . GLY A 1 163 ? 4.040 0.333 24.509 1.00 71.94 163 GLY A CA 1
ATOM 1224 C C . GLY A 1 163 ? 2.727 -0.268 23.993 1.00 71.94 163 GLY A C 1
ATOM 1225 O O . GLY A 1 163 ? 1.663 -0.100 24.582 1.00 71.94 163 GLY A O 1
ATOM 1226 N N . TYR A 1 164 ? 2.811 -0.970 22.860 1.00 74.69 164 TYR A N 1
ATOM 1227 C CA . TYR A 1 164 ? 1.666 -1.588 22.187 1.00 74.69 164 TYR A CA 1
ATOM 1228 C C . TYR A 1 164 ? 1.422 -2.999 22.736 1.00 74.69 164 TYR A C 1
ATOM 1230 O O . TYR A 1 164 ? 2.073 -3.958 22.321 1.00 74.69 164 TYR A O 1
ATOM 1238 N N . GLN A 1 165 ? 0.520 -3.124 23.709 1.00 72.12 165 GLN A N 1
ATOM 1239 C CA . GLN A 1 165 ? 0.204 -4.393 24.372 1.00 72.12 165 GLN A CA 1
ATOM 1240 C C . GLN A 1 165 ? -1.286 -4.730 24.268 1.00 72.12 165 GLN A C 1
ATOM 1242 O O . GLN A 1 165 ? -2.130 -3.836 24.211 1.00 72.12 165 GLN A O 1
ATOM 1247 N N . VAL A 1 166 ? -1.606 -6.028 24.300 1.00 75.62 166 VAL A N 1
ATOM 1248 C CA . VAL A 1 166 ? -2.989 -6.534 24.342 1.00 75.62 166 VAL A CA 1
ATOM 1249 C C . VAL A 1 166 ? -3.700 -6.032 25.600 1.00 75.62 166 VAL A C 1
ATOM 1251 O O . VAL A 1 166 ? -3.195 -6.210 26.711 1.00 75.62 166 VAL A O 1
ATOM 1254 N N . GLN A 1 167 ? -4.889 -5.455 25.427 1.00 77.12 167 GLN A N 1
ATOM 1255 C CA . GLN A 1 167 ? -5.711 -4.914 26.511 1.00 77.12 167 GLN A CA 1
ATOM 1256 C C . GLN A 1 167 ? -6.822 -5.891 26.906 1.00 77.12 167 GLN A C 1
ATOM 1258 O O . GLN A 1 167 ? -7.363 -6.599 26.062 1.00 77.12 167 GLN A O 1
ATOM 1263 N N . GLY A 1 168 ? -7.169 -5.952 28.195 1.00 65.88 168 GLY A N 1
ATOM 1264 C CA . GLY A 1 168 ? -8.185 -6.891 28.693 1.00 65.88 168 GLY A CA 1
ATOM 1265 C C . GLY A 1 168 ? -7.726 -8.354 28.675 1.00 65.88 168 GLY A C 1
ATOM 1266 O O . GLY A 1 168 ? -8.508 -9.250 28.360 1.00 65.88 168 GLY A O 1
ATOM 1267 N N . ASN A 1 169 ? -6.441 -8.607 28.950 1.00 68.12 169 ASN A N 1
ATOM 1268 C CA . ASN A 1 169 ? -5.863 -9.947 28.872 1.00 68.12 169 ASN A CA 1
ATOM 1269 C C . ASN A 1 169 ? -6.541 -10.947 29.834 1.00 68.12 169 ASN A C 1
ATOM 1271 O O . ASN A 1 169 ? -6.941 -10.623 30.951 1.00 68.12 169 ASN A O 1
ATOM 1275 N N . SER A 1 170 ? -6.612 -12.213 29.416 1.00 53.78 170 SER A N 1
ATOM 1276 C CA . SER A 1 170 ? -7.253 -13.297 30.179 1.00 53.78 170 SER A CA 1
ATOM 1277 C C . SER A 1 170 ? -6.558 -13.634 31.504 1.00 53.78 170 SER A C 1
ATOM 1279 O O . SER A 1 170 ? -7.129 -14.330 32.341 1.00 53.78 170 SER A O 1
ATOM 1281 N N . LYS A 1 171 ? -5.335 -13.131 31.721 1.00 51.38 171 LYS A N 1
ATOM 1282 C CA . LYS A 1 171 ? -4.582 -13.307 32.970 1.00 51.38 171 LYS A CA 1
ATOM 1283 C C . LYS A 1 171 ? -5.023 -12.333 34.069 1.00 51.38 171 LYS A C 1
ATOM 1285 O O . LYS A 1 171 ? -4.683 -12.558 35.226 1.00 51.38 171 LYS A O 1
ATOM 1290 N N . SER A 1 172 ? -5.794 -11.292 33.739 1.00 58.81 172 SER A N 1
ATOM 1291 C CA . SER A 1 172 ? -6.349 -10.337 34.701 1.00 58.81 172 SER A CA 1
ATOM 1292 C C . SER A 1 172 ? -7.826 -10.065 34.413 1.00 58.81 172 SER A C 1
ATOM 1294 O O . SER A 1 172 ? -8.177 -9.139 33.679 1.00 58.81 172 SER A O 1
ATOM 1296 N N . LYS A 1 173 ? -8.708 -10.853 35.044 1.00 65.12 173 LYS A N 1
ATOM 1297 C CA . LYS A 1 173 ? -10.177 -10.735 34.938 1.00 65.12 173 LYS A CA 1
ATOM 1298 C C . LYS A 1 173 ? -10.678 -9.297 35.142 1.00 65.12 173 LYS A C 1
ATOM 1300 O O . LYS A 1 173 ? -11.556 -8.841 34.419 1.00 65.12 173 LYS A O 1
ATOM 1305 N N . ARG A 1 174 ? -10.038 -8.566 36.059 1.00 72.62 174 ARG A N 1
ATOM 1306 C CA . ARG A 1 174 ? -10.324 -7.160 36.358 1.00 72.62 174 ARG A CA 1
ATOM 1307 C C . ARG A 1 174 ? -10.193 -6.248 35.133 1.00 72.62 174 ARG A C 1
ATOM 1309 O O . ARG A 1 174 ? -11.047 -5.404 34.915 1.00 72.62 174 ARG A O 1
ATOM 1316 N N . THR A 1 175 ? -9.170 -6.445 34.300 1.00 78.94 175 THR A N 1
ATOM 1317 C CA . THR A 1 175 ? -8.951 -5.592 33.113 1.00 78.94 175 THR A CA 1
ATOM 1318 C C . THR A 1 175 ? -9.989 -5.821 32.012 1.00 78.94 175 THR A C 1
ATOM 1320 O O . THR A 1 175 ? -10.301 -4.903 31.259 1.00 78.94 175 THR A O 1
ATOM 1323 N N . ALA A 1 176 ? -10.542 -7.034 31.918 1.00 85.69 176 ALA A N 1
ATOM 1324 C CA . ALA A 1 176 ? -11.610 -7.352 30.975 1.00 85.69 176 ALA A CA 1
ATOM 1325 C C . ALA A 1 176 ? -12.956 -6.746 31.412 1.00 85.69 176 ALA A C 1
ATOM 1327 O O . ALA A 1 176 ? -13.670 -6.176 30.588 1.00 85.69 176 ALA A O 1
ATOM 1328 N N . GLU A 1 177 ? -13.273 -6.830 32.710 1.00 88.81 177 GLU A N 1
ATOM 1329 C CA . GLU A 1 177 ? -14.465 -6.211 33.307 1.00 88.81 177 GLU A CA 1
ATOM 1330 C C . GLU A 1 177 ? -14.431 -4.680 33.154 1.00 88.81 177 GLU A C 1
ATOM 1332 O O . GLU A 1 177 ? -15.398 -4.098 32.667 1.00 88.81 177 GLU A O 1
ATOM 1337 N N . GLU A 1 178 ? -13.291 -4.043 33.445 1.00 90.38 178 GLU A N 1
ATOM 1338 C CA . GLU A 1 178 ? -13.095 -2.593 33.279 1.00 90.38 178 GLU A CA 1
ATOM 1339 C C . GLU A 1 178 ? -13.315 -2.135 31.822 1.00 90.38 178 GLU A C 1
ATOM 1341 O O . GLU A 1 178 ? -13.956 -1.110 31.578 1.00 90.38 178 GLU A O 1
ATOM 1346 N N . LEU A 1 179 ? -12.840 -2.901 30.831 1.00 92.19 179 LEU A N 1
ATOM 1347 C CA . LEU A 1 179 ? -13.032 -2.559 29.417 1.00 92.19 179 LEU A CA 1
ATOM 1348 C C . LEU A 1 179 ? -14.492 -2.726 28.964 1.00 92.19 179 LEU A C 1
ATOM 1350 O O . LEU A 1 179 ? -14.991 -1.910 28.187 1.00 92.19 179 LEU A O 1
ATOM 1354 N N . LEU A 1 180 ? -15.191 -3.753 29.456 1.00 94.62 180 LEU A N 1
ATOM 1355 C CA . LEU A 1 180 ? -16.620 -3.938 29.193 1.00 94.62 180 LEU A CA 1
ATOM 1356 C C . LEU A 1 180 ? -17.454 -2.808 29.810 1.00 94.62 180 LEU A C 1
ATOM 1358 O O . LEU A 1 180 ? -18.349 -2.268 29.156 1.00 94.62 180 LEU A O 1
ATOM 1362 N N . GLU A 1 181 ? -17.151 -2.421 31.049 1.00 94.88 181 GLU A N 1
ATOM 1363 C CA . GLU A 1 181 ? -17.803 -1.290 31.707 1.00 94.88 181 GLU A CA 1
ATOM 1364 C C . GLU A 1 181 ? -17.573 0.012 30.939 1.00 94.88 181 GLU A C 1
ATOM 1366 O O . GLU A 1 181 ? -18.532 0.748 30.686 1.00 94.88 181 GLU A O 1
ATOM 1371 N N . LEU A 1 182 ? -16.338 0.266 30.496 1.00 96.00 182 LEU A N 1
ATOM 1372 C CA . LEU A 1 182 ? -16.016 1.420 29.662 1.00 96.00 182 LEU A CA 1
ATOM 1373 C C . LEU A 1 182 ? -16.812 1.406 28.351 1.00 96.00 182 LEU A C 1
ATOM 1375 O O . LEU A 1 182 ? -17.381 2.428 27.973 1.00 96.00 182 LEU A O 1
ATOM 1379 N N . ALA A 1 183 ? -16.920 0.253 27.685 1.00 96.81 183 ALA A N 1
ATOM 1380 C CA . ALA A 1 183 ? -17.708 0.104 26.462 1.00 96.81 183 ALA A CA 1
ATOM 1381 C C . ALA A 1 183 ? -19.185 0.502 26.672 1.00 96.81 183 ALA A C 1
ATOM 1383 O O . ALA A 1 183 ? -19.773 1.231 25.870 1.00 96.81 183 ALA A O 1
ATOM 1384 N N . ILE A 1 184 ? -19.777 0.084 27.793 1.00 97.25 184 ILE A N 1
ATOM 1385 C CA . ILE A 1 184 ? -21.148 0.458 28.173 1.00 97.25 184 ILE A CA 1
ATOM 1386 C C . ILE A 1 184 ? -21.239 1.959 28.491 1.00 97.25 184 ILE A C 1
ATOM 1388 O O . ILE A 1 184 ? -22.226 2.617 28.153 1.00 97.25 184 ILE A O 1
ATOM 1392 N N . GLN A 1 185 ? -20.226 2.529 29.147 1.00 97.44 185 GLN A N 1
ATOM 1393 C CA . GLN A 1 185 ? -20.185 3.955 29.475 1.00 97.44 185 GLN A CA 1
ATOM 1394 C C . GLN A 1 185 ? -20.093 4.838 28.227 1.00 97.44 185 GLN A C 1
ATOM 1396 O O . GLN A 1 185 ? -20.807 5.842 28.155 1.00 97.44 185 GLN A O 1
ATOM 1401 N N . VAL A 1 186 ? -19.280 4.474 27.229 1.00 97.50 186 VAL A N 1
ATOM 1402 C CA . VAL A 1 186 ? -19.172 5.255 25.983 1.00 97.50 186 VAL A CA 1
ATOM 1403 C C . VAL A 1 186 ? -20.473 5.213 25.176 1.00 97.50 186 VAL A C 1
ATOM 1405 O O . VAL A 1 186 ? -20.891 6.243 24.646 1.00 97.50 186 VAL A O 1
ATOM 1408 N N . GLU A 1 187 ? -21.194 4.083 25.170 1.00 97.75 187 GLU A N 1
ATOM 1409 C CA . GLU A 1 187 ? -22.543 4.010 24.589 1.00 97.75 187 GLU A CA 1
ATOM 1410 C C . GLU A 1 187 ? -23.536 4.909 25.342 1.00 97.75 187 GLU A C 1
ATOM 1412 O O . GLU A 1 187 ? -24.276 5.673 24.718 1.00 97.75 187 GLU A O 1
ATOM 1417 N N . LYS A 1 188 ? -23.528 4.892 26.683 1.00 96.75 188 LYS A N 1
ATOM 1418 C CA . LYS A 1 188 ? -24.360 5.801 27.497 1.00 96.75 188 LYS A CA 1
ATOM 1419 C C . LYS A 1 188 ? -24.051 7.275 27.219 1.00 96.75 188 LYS A C 1
ATOM 1421 O O . LYS A 1 188 ? -24.951 8.111 27.276 1.00 96.75 188 LYS A O 1
ATOM 1426 N N . CYS A 1 189 ? -22.801 7.587 26.878 1.00 96.62 189 CYS A N 1
ATOM 1427 C CA . CYS A 1 189 ? -22.363 8.919 26.460 1.00 96.62 189 CYS A CA 1
ATOM 1428 C C . CYS A 1 189 ? -22.673 9.238 24.985 1.00 96.62 189 CYS A C 1
ATOM 1430 O O . CYS A 1 189 ? -22.278 10.301 24.511 1.00 96.62 189 CYS A O 1
ATOM 1432 N N . ARG A 1 190 ? -23.433 8.372 24.298 1.00 95.88 190 ARG A N 1
ATOM 1433 C CA . ARG A 1 190 ? -23.927 8.517 22.920 1.00 95.88 190 ARG A CA 1
ATOM 1434 C C . ARG A 1 190 ? -22.857 8.421 21.831 1.00 95.88 190 ARG A C 1
ATOM 1436 O O . ARG A 1 190 ? -23.032 8.999 20.763 1.00 95.88 190 ARG A O 1
ATOM 1443 N N . ALA A 1 191 ? -21.782 7.661 22.049 1.00 97.81 191 ALA A N 1
ATOM 1444 C CA . ALA A 1 191 ? -20.946 7.228 20.927 1.00 97.81 191 ALA A CA 1
ATOM 1445 C C . ALA A 1 191 ? -21.816 6.553 19.846 1.00 97.81 191 ALA A C 1
ATOM 1447 O O . ALA A 1 191 ? -22.738 5.801 20.164 1.00 97.81 191 ALA A O 1
ATOM 1448 N N . CYS A 1 192 ? -21.540 6.829 18.573 1.00 97.31 192 CYS A N 1
ATOM 1449 C CA . CYS A 1 192 ? -22.290 6.252 17.452 1.00 97.31 192 CYS A CA 1
ATOM 1450 C C . CYS A 1 192 ? -21.713 4.911 16.972 1.00 97.31 192 CYS A C 1
ATOM 1452 O O . CYS A 1 192 ? -22.406 4.131 16.327 1.00 97.31 192 CYS A O 1
ATOM 1454 N N . ALA A 1 193 ? -20.461 4.627 17.320 1.00 98.06 193 ALA A N 1
ATOM 1455 C CA . ALA A 1 193 ? -19.788 3.355 17.104 1.00 98.06 193 ALA A CA 1
ATOM 1456 C C . ALA A 1 193 ? -18.625 3.220 18.097 1.00 98.06 193 ALA A C 1
ATOM 1458 O O . ALA A 1 193 ? -18.164 4.224 18.651 1.00 98.06 193 ALA A O 1
ATOM 1459 N N . VAL A 1 194 ? -18.136 1.995 18.295 1.00 97.94 194 VAL A N 1
ATOM 1460 C CA . VAL A 1 194 ? -16.967 1.714 19.142 1.00 97.94 194 VAL A CA 1
ATOM 1461 C C . VAL A 1 194 ? -15.891 0.991 18.342 1.00 97.94 194 VAL A C 1
ATOM 1463 O O . VAL A 1 194 ? -16.145 -0.078 17.793 1.00 97.94 194 VAL A O 1
ATOM 1466 N N . VAL A 1 195 ? -14.684 1.548 18.300 1.00 96.62 195 VAL A N 1
ATOM 1467 C CA . VAL A 1 195 ? -13.479 0.871 17.813 1.00 96.62 195 VAL A CA 1
ATOM 1468 C C . VAL A 1 195 ? -12.841 0.109 18.977 1.00 96.62 195 VAL A C 1
ATOM 1470 O O . VAL A 1 195 ? -12.660 0.678 20.053 1.00 96.62 195 VAL A O 1
ATOM 1473 N N . LEU A 1 196 ? -12.534 -1.172 18.765 1.00 93.75 196 LEU A N 1
ATOM 1474 C CA . LEU A 1 196 ? -11.913 -2.073 19.740 1.00 93.75 196 LEU A CA 1
ATOM 1475 C C . LEU A 1 196 ? -10.542 -2.515 19.220 1.00 93.75 196 LEU A C 1
ATOM 1477 O O . LEU A 1 196 ? -10.485 -3.358 18.323 1.00 93.75 196 LEU A O 1
ATOM 1481 N N . GLU A 1 197 ? -9.453 -1.978 19.769 1.00 89.44 197 GLU A N 1
ATOM 1482 C CA . GLU A 1 197 ? -8.094 -2.287 19.303 1.00 89.44 197 GLU A CA 1
ATOM 1483 C C . GLU A 1 197 ? -7.325 -3.202 20.267 1.00 89.44 197 GLU A C 1
ATOM 1485 O O . GLU A 1 197 ? -7.287 -2.969 21.477 1.00 89.44 197 GLU A O 1
ATOM 1490 N N . CYS A 1 198 ? -6.706 -4.256 19.722 1.00 83.38 198 CYS A N 1
ATOM 1491 C CA . CYS A 1 198 ? -5.903 -5.244 20.455 1.00 83.38 198 CYS A CA 1
ATOM 1492 C C . CYS A 1 198 ? -6.615 -5.830 21.691 1.00 83.38 198 CYS A C 1
ATOM 1494 O O . CYS A 1 198 ? -6.026 -5.954 22.769 1.00 83.38 198 CYS A O 1
ATOM 1496 N N . VAL A 1 199 ? -7.882 -6.217 21.515 1.00 83.94 199 VAL A N 1
ATOM 1497 C CA . VAL A 1 199 ? -8.736 -6.835 22.541 1.00 83.94 199 VAL A CA 1
ATOM 1498 C C . VAL A 1 199 ? -8.931 -8.331 22.231 1.00 83.94 199 VAL A C 1
ATOM 1500 O O . VAL A 1 199 ? -9.198 -8.672 21.076 1.00 83.94 199 VAL A O 1
ATOM 1503 N N . PRO A 1 200 ? -8.843 -9.247 23.219 1.00 83.62 200 PRO A N 1
ATOM 1504 C CA . PRO A 1 200 ? -9.099 -10.671 23.014 1.00 83.62 200 PRO A CA 1
ATOM 1505 C C . PRO A 1 200 ? -10.465 -10.960 22.385 1.00 83.62 200 PRO A C 1
ATOM 1507 O O . PRO A 1 200 ? -11.473 -10.354 22.749 1.00 83.62 200 PRO A O 1
ATOM 1510 N N . LYS A 1 201 ? -10.508 -11.946 21.483 1.00 83.44 201 LYS A N 1
ATOM 1511 C CA . LYS A 1 201 ? -11.688 -12.313 20.681 1.00 83.44 201 LYS A CA 1
ATOM 1512 C C . LYS A 1 201 ? -12.957 -12.545 21.506 1.00 83.44 201 LYS A C 1
ATOM 1514 O O . LYS A 1 201 ? -14.015 -12.023 21.155 1.00 83.44 201 LYS A O 1
ATOM 1519 N N . ASP A 1 202 ? -12.851 -13.282 22.610 1.00 86.50 202 ASP A N 1
ATOM 1520 C CA . ASP A 1 202 ? -14.000 -13.579 23.474 1.00 86.50 202 ASP A CA 1
ATOM 1521 C C . ASP A 1 202 ? -14.568 -12.308 24.119 1.00 86.50 202 ASP A C 1
ATOM 1523 O O . ASP A 1 202 ? -15.785 -12.130 24.190 1.00 86.50 202 ASP A O 1
ATOM 1527 N N . LEU A 1 203 ? -13.691 -11.376 24.506 1.00 89.06 203 LEU A N 1
ATOM 1528 C CA . LEU A 1 203 ? -14.087 -10.090 25.071 1.00 89.06 203 LEU A CA 1
ATOM 1529 C C . LEU A 1 203 ? -14.676 -9.159 24.001 1.00 89.06 203 LEU A C 1
ATOM 1531 O O . LEU A 1 203 ? -15.680 -8.501 24.258 1.00 89.06 203 LEU A O 1
ATOM 1535 N N . VAL A 1 204 ? -14.129 -9.151 22.779 1.00 89.56 204 VAL A N 1
ATOM 1536 C CA . VAL A 1 204 ? -14.725 -8.433 21.635 1.00 89.56 204 VAL A CA 1
ATOM 1537 C C . VAL A 1 204 ? -16.151 -8.911 21.382 1.00 89.56 204 VAL A C 1
ATOM 1539 O O . VAL A 1 204 ? -17.048 -8.084 21.194 1.00 89.56 204 VAL A O 1
ATOM 1542 N N . LYS A 1 205 ? -16.382 -10.230 21.408 1.00 90.12 205 LYS A N 1
ATOM 1543 C CA . LYS A 1 205 ? -17.723 -10.800 21.266 1.00 90.12 205 LYS A CA 1
ATOM 1544 C C . LYS A 1 205 ? -18.640 -10.348 22.402 1.00 90.12 205 LYS A C 1
ATOM 1546 O O . LYS A 1 205 ? -19.724 -9.841 22.130 1.00 90.12 205 LYS A O 1
ATOM 1551 N N . GLN A 1 206 ? -18.186 -10.464 23.649 1.00 94.00 206 GLN A N 1
ATOM 1552 C CA . GLN A 1 206 ? -18.956 -10.047 24.820 1.00 94.00 206 GLN A CA 1
ATOM 1553 C C . GLN A 1 206 ? -19.350 -8.562 24.762 1.00 94.00 206 GLN A C 1
ATOM 1555 O O . GLN A 1 206 ? -20.510 -8.223 25.003 1.00 94.00 206 GLN A O 1
ATOM 1560 N N . ILE A 1 207 ? -18.415 -7.676 24.405 1.00 95.19 207 ILE A N 1
ATOM 1561 C CA . ILE A 1 207 ? -18.679 -6.242 24.228 1.00 95.19 207 ILE A CA 1
ATOM 1562 C C . ILE A 1 207 ? -19.673 -6.023 23.082 1.00 95.19 207 ILE A C 1
ATOM 1564 O O . ILE A 1 207 ? -20.662 -5.313 23.248 1.00 95.19 207 ILE A O 1
ATOM 1568 N N . THR A 1 208 ? -19.450 -6.658 21.930 1.00 94.56 208 THR A N 1
ATOM 1569 C CA . THR A 1 208 ? -20.305 -6.502 20.742 1.00 94.56 208 THR A CA 1
ATOM 1570 C C . THR A 1 208 ? -21.754 -6.897 21.015 1.00 94.56 208 THR A C 1
ATOM 1572 O O . THR A 1 208 ? -22.658 -6.165 20.601 1.00 94.56 208 THR A O 1
ATOM 1575 N N . ASP A 1 209 ? -21.961 -8.001 21.737 1.00 94.56 209 ASP A N 1
ATOM 1576 C CA . ASP A 1 209 ? -23.281 -8.502 22.131 1.00 94.56 209 ASP A CA 1
ATOM 1577 C C . ASP A 1 209 ? -23.954 -7.602 23.188 1.00 94.56 209 ASP A C 1
ATOM 1579 O O . ASP A 1 209 ? -25.181 -7.515 23.238 1.00 94.56 209 ASP A O 1
ATOM 1583 N N . SER A 1 210 ? -23.165 -6.912 24.021 1.00 96.94 210 SER A N 1
ATOM 1584 C CA . SER A 1 210 ? -23.671 -6.038 25.091 1.00 96.94 210 SER A CA 1
ATOM 1585 C C . SER A 1 210 ? -24.118 -4.660 24.593 1.00 96.94 210 SER A C 1
ATOM 1587 O O . SER A 1 210 ? -24.986 -4.038 25.205 1.00 96.94 210 SER A O 1
ATOM 1589 N N . LEU A 1 211 ? -23.529 -4.167 23.499 1.00 97.31 211 LEU A N 1
ATOM 1590 C CA . LEU A 1 211 ? -23.824 -2.843 22.944 1.00 97.31 211 LEU A CA 1
ATOM 1591 C C . LEU A 1 211 ? -24.934 -2.894 21.889 1.00 97.31 211 LEU A C 1
ATOM 1593 O O . LEU A 1 211 ? -25.034 -3.836 21.105 1.00 97.31 211 LEU A O 1
ATOM 1597 N N . LYS A 1 212 ? -25.720 -1.824 21.777 1.00 96.81 212 LYS A N 1
ATOM 1598 C CA . LYS A 1 212 ? -26.673 -1.580 20.679 1.00 96.81 212 LYS A CA 1
ATOM 1599 C C . LYS A 1 212 ? -26.018 -0.882 19.487 1.00 96.81 212 LYS A C 1
ATOM 1601 O O . LYS A 1 212 ? -26.487 -1.047 18.361 1.00 96.81 212 LYS A O 1
ATOM 1606 N N . ILE A 1 213 ? -24.953 -0.117 19.718 1.00 97.94 213 ILE A N 1
ATOM 1607 C CA . ILE A 1 213 ? -24.177 0.577 18.675 1.00 97.94 213 ILE A CA 1
ATOM 1608 C C . ILE A 1 213 ? -23.160 -0.355 17.992 1.00 97.94 213 ILE A C 1
ATOM 1610 O O . ILE A 1 213 ? -22.719 -1.324 18.617 1.00 97.94 213 ILE A O 1
ATOM 1614 N N . PRO A 1 214 ? -22.807 -0.135 16.710 1.00 97.31 214 PRO A N 1
ATOM 1615 C CA . PRO A 1 214 ? -21.833 -0.961 15.993 1.00 97.31 214 PRO A CA 1
ATOM 1616 C C . PRO A 1 214 ? -20.451 -0.963 16.652 1.00 97.31 214 PRO A C 1
ATOM 1618 O O . PRO A 1 214 ? -19.989 0.056 17.163 1.00 97.31 214 PRO A O 1
ATOM 1621 N N . THR A 1 215 ? -19.791 -2.120 16.608 1.00 96.19 215 THR A N 1
ATOM 1622 C CA . THR A 1 215 ? -18.395 -2.299 17.014 1.00 96.19 215 THR A CA 1
ATOM 1623 C C . THR A 1 215 ? -17.530 -2.556 15.781 1.00 96.19 215 THR A C 1
ATOM 1625 O O . THR A 1 215 ? -17.948 -3.245 14.852 1.00 96.19 215 THR A O 1
ATOM 1628 N N . ILE A 1 216 ? -16.326 -1.990 15.761 1.00 93.50 216 ILE A N 1
ATOM 1629 C CA . ILE A 1 216 ? -15.319 -2.172 14.711 1.00 93.50 216 ILE A CA 1
ATOM 1630 C C . ILE A 1 216 ? -14.047 -2.662 15.403 1.00 93.50 216 ILE A C 1
ATOM 1632 O O . ILE A 1 216 ? -13.411 -1.918 16.141 1.00 93.50 216 ILE A O 1
ATOM 1636 N N . GLY A 1 217 ? -13.694 -3.932 15.218 1.00 84.69 217 GLY A N 1
ATOM 1637 C CA . GLY A 1 217 ? -12.474 -4.495 15.802 1.00 84.69 217 GLY A CA 1
ATOM 1638 C C . GLY A 1 217 ? -11.246 -4.197 14.945 1.00 84.69 217 GLY A C 1
ATOM 1639 O O . GLY A 1 217 ? -11.356 -4.251 13.722 1.00 84.69 217 GLY A O 1
ATOM 1640 N N . ILE A 1 218 ? -10.099 -3.940 15.581 1.00 75.81 218 ILE A N 1
ATOM 1641 C CA . ILE A 1 218 ? -8.754 -3.867 14.986 1.00 75.81 218 ILE A CA 1
ATOM 1642 C C . ILE A 1 218 ? -7.829 -4.779 15.804 1.00 75.81 218 ILE A C 1
ATOM 1644 O O . ILE A 1 218 ? -7.666 -4.608 17.009 1.00 75.81 218 ILE A O 1
ATOM 1648 N N . GLY A 1 219 ? -7.263 -5.813 15.179 1.00 61.50 219 GLY A N 1
ATOM 1649 C CA . GLY A 1 219 ? -6.449 -6.813 15.888 1.00 61.50 219 GLY A CA 1
ATOM 1650 C C . GLY A 1 219 ? -7.246 -7.884 16.650 1.00 61.50 219 GLY A C 1
ATOM 1651 O O . GLY A 1 219 ? -6.653 -8.687 17.366 1.00 61.50 219 GLY A O 1
ATOM 1652 N N . ALA A 1 220 ? -8.571 -7.942 16.476 1.00 48.50 220 ALA A N 1
ATOM 1653 C CA . ALA A 1 220 ? -9.299 -9.203 16.606 1.00 48.50 220 ALA A CA 1
ATOM 1654 C C . ALA A 1 220 ? -8.919 -10.053 15.390 1.00 48.50 220 ALA A C 1
ATOM 1656 O O . ALA A 1 220 ? -8.895 -9.503 14.293 1.00 48.50 220 ALA A O 1
ATOM 1657 N N . GLU A 1 221 ? -8.590 -11.336 15.565 1.00 39.09 221 GLU A N 1
ATOM 1658 C CA . GLU A 1 221 ? -8.289 -12.246 14.451 1.00 39.09 221 GLU A CA 1
ATOM 1659 C C . GLU A 1 221 ? -9.387 -12.134 13.387 1.00 39.09 221 GLU A C 1
ATOM 1661 O O . GLU A 1 221 ? -10.485 -12.685 13.525 1.00 39.09 221 GLU A O 1
ATOM 1666 N N . TYR A 1 222 ? -9.112 -11.363 12.340 1.00 41.09 222 TYR A N 1
ATOM 1667 C CA . TYR A 1 222 ? -9.930 -11.338 11.153 1.00 41.09 222 TYR A CA 1
ATOM 1668 C C . TYR A 1 222 ? -9.813 -12.744 10.587 1.00 41.09 222 TYR A C 1
ATOM 1670 O O . TYR A 1 222 ? -8.718 -13.174 10.242 1.00 41.09 222 TYR A O 1
ATOM 1678 N N . GLY A 1 223 ? -10.911 -13.503 10.581 1.00 40.50 223 GLY A N 1
ATOM 1679 C CA . GLY A 1 223 ? -10.887 -14.849 10.015 1.00 40.50 223 GLY A CA 1
ATOM 1680 C C . GLY A 1 223 ? -10.333 -14.808 8.590 1.00 40.50 223 GLY A C 1
ATOM 1681 O O . GLY A 1 223 ? -10.461 -13.785 7.917 1.00 40.50 223 GLY A O 1
ATOM 1682 N N . GLU A 1 224 ? -9.759 -15.915 8.126 1.00 39.78 224 GLU A N 1
ATOM 1683 C CA . GLU A 1 224 ? -9.056 -16.030 6.839 1.00 39.78 224 GLU A CA 1
ATOM 1684 C C . GLU A 1 224 ? -9.828 -15.400 5.653 1.00 39.78 224 GLU A C 1
ATOM 1686 O O . GLU A 1 224 ? -9.222 -14.916 4.708 1.00 39.78 224 GLU A O 1
ATOM 1691 N N . GLU A 1 225 ? -11.169 -15.359 5.682 1.00 42.88 225 GLU A N 1
ATOM 1692 C CA . GLU A 1 225 ? -12.006 -14.665 4.684 1.00 42.88 225 GLU A CA 1
ATOM 1693 C C . GLU A 1 225 ? -11.975 -13.133 4.758 1.00 42.88 225 GLU A C 1
ATOM 1695 O O . GLU A 1 225 ? -11.912 -12.467 3.724 1.00 42.88 225 GLU A O 1
ATOM 1700 N N . ILE A 1 226 ? -12.025 -12.571 5.964 1.00 38.88 226 ILE A N 1
ATOM 1701 C CA . ILE A 1 226 ? -11.921 -11.132 6.181 1.00 38.88 226 ILE A CA 1
ATOM 1702 C C . ILE A 1 226 ? -10.462 -10.715 5.981 1.00 38.88 226 ILE A C 1
ATOM 1704 O O . ILE A 1 226 ? -10.213 -9.746 5.285 1.00 38.88 226 ILE A O 1
ATOM 1708 N N . GLU A 1 227 ? -9.479 -11.488 6.444 1.00 38.16 227 GLU A N 1
ATOM 1709 C CA . GLU A 1 227 ? -8.081 -11.294 6.046 1.00 38.16 227 GLU A CA 1
ATOM 1710 C C . GLU A 1 227 ? -7.933 -11.348 4.519 1.00 38.16 227 GLU A C 1
ATOM 1712 O O . GLU A 1 227 ? -7.364 -10.444 3.929 1.00 38.16 227 GLU A O 1
ATOM 1717 N N . LYS A 1 228 ? -8.558 -12.299 3.819 1.00 42.72 228 LYS A N 1
ATOM 1718 C CA . LYS A 1 228 ? -8.607 -12.300 2.347 1.00 42.72 228 LYS A CA 1
ATOM 1719 C C . LYS A 1 228 ? -9.231 -11.026 1.756 1.00 42.72 228 LYS A C 1
ATOM 1721 O O . LYS A 1 228 ? -8.907 -10.735 0.609 1.00 42.72 228 LYS A O 1
ATOM 1726 N N . LEU A 1 229 ? -10.107 -10.306 2.458 1.00 37.78 229 LEU A N 1
ATOM 1727 C CA . LEU A 1 229 ? -10.758 -9.057 2.023 1.00 37.78 229 LEU A CA 1
ATOM 1728 C C . LEU A 1 229 ? -9.968 -7.786 2.399 1.00 37.78 229 LEU A C 1
ATOM 1730 O O . LEU A 1 229 ? -9.936 -6.854 1.599 1.00 37.78 229 LEU A O 1
ATOM 1734 N N . ILE A 1 230 ? -9.360 -7.744 3.592 1.00 36.19 230 ILE A N 1
ATOM 1735 C CA . ILE A 1 230 ? -8.686 -6.570 4.181 1.00 36.19 230 ILE A CA 1
ATOM 1736 C C . ILE A 1 230 ? -7.157 -6.644 4.047 1.00 36.19 230 ILE A C 1
ATOM 1738 O O . ILE A 1 230 ? -6.493 -5.605 4.006 1.00 36.19 230 ILE A O 1
ATOM 1742 N N . ALA A 1 231 ? -6.567 -7.846 3.973 1.00 35.62 231 ALA A N 1
ATOM 1743 C CA . ALA A 1 231 ? -5.164 -7.986 3.599 1.00 35.62 231 ALA A CA 1
ATOM 1744 C C . ALA A 1 231 ? -4.967 -7.192 2.320 1.00 35.62 231 ALA A C 1
ATOM 1746 O O . ALA A 1 231 ? -5.809 -7.235 1.419 1.00 35.62 231 ALA A O 1
ATOM 1747 N N . ARG A 1 232 ? -3.871 -6.436 2.282 1.00 36.47 232 ARG A N 1
ATOM 1748 C CA . ARG A 1 232 ? -3.470 -5.598 1.156 1.00 36.47 232 ARG A CA 1
ATOM 1749 C C . ARG A 1 232 ? -3.381 -6.462 -0.109 1.00 36.47 232 ARG A C 1
ATOM 1751 O O . ARG A 1 232 ? -2.338 -6.989 -0.464 1.00 36.47 232 ARG A O 1
ATOM 1758 N N . ARG A 1 233 ? -4.528 -6.614 -0.772 1.00 41.44 233 ARG A N 1
ATOM 1759 C CA . ARG A 1 233 ? -4.707 -6.915 -2.189 1.00 41.44 233 ARG A CA 1
ATOM 1760 C C . ARG A 1 233 ? -4.733 -5.587 -2.940 1.00 41.44 233 ARG A C 1
ATOM 1762 O O . ARG A 1 233 ? -5.639 -5.352 -3.735 1.00 41.44 233 ARG A O 1
ATOM 1769 N N . ASP A 1 234 ? -3.807 -4.683 -2.643 1.00 40.75 234 ASP A N 1
ATOM 1770 C CA . ASP A 1 234 ? -3.682 -3.290 -3.113 1.00 40.75 234 ASP A CA 1
ATOM 1771 C C . ASP A 1 234 ? -3.294 -3.179 -4.596 1.00 40.75 234 ASP A C 1
ATOM 1773 O O . ASP A 1 234 ? -2.443 -2.406 -5.013 1.00 40.75 234 ASP A O 1
ATOM 1777 N N . LEU A 1 235 ? -3.949 -4.028 -5.375 1.00 38.38 235 LEU A N 1
ATOM 1778 C CA . LEU A 1 235 ? -3.622 -4.560 -6.681 1.00 38.38 235 LEU A CA 1
ATOM 1779 C C . LEU A 1 235 ? -4.882 -5.081 -7.393 1.00 38.38 235 LEU A C 1
ATOM 1781 O O . LEU A 1 235 ? -4.884 -5.225 -8.611 1.00 38.38 235 LEU A O 1
ATOM 1785 N N . GLY A 1 236 ? -5.975 -5.364 -6.674 1.00 43.56 236 GLY A N 1
ATOM 1786 C CA . GLY A 1 236 ? -7.222 -5.835 -7.279 1.00 43.56 236 GLY A CA 1
ATOM 1787 C C . GLY A 1 236 ? -7.039 -7.096 -8.137 1.00 43.56 236 GLY A C 1
ATOM 1788 O O . GLY A 1 236 ? -6.096 -7.866 -7.961 1.00 43.56 236 GLY A O 1
ATOM 1789 N N . PHE A 1 237 ? -7.922 -7.295 -9.121 1.00 42.16 237 PHE A N 1
ATOM 1790 C CA . PHE A 1 237 ? -7.823 -8.372 -10.127 1.00 42.16 237 PHE A CA 1
ATOM 1791 C C . PHE A 1 237 ? -6.601 -8.211 -11.066 1.00 42.16 237 PHE A C 1
ATOM 1793 O O . PHE A 1 237 ? -6.463 -8.943 -12.042 1.00 42.16 237 PHE A O 1
ATOM 1800 N N . GLY A 1 238 ? -5.726 -7.235 -10.797 1.00 49.31 238 GLY A N 1
ATOM 1801 C CA . GLY A 1 238 ? -4.817 -6.672 -11.774 1.00 49.31 238 GLY A CA 1
ATOM 1802 C C . GLY A 1 238 ? -3.510 -6.122 -11.217 1.00 49.31 238 GLY A C 1
ATOM 1803 O O . GLY A 1 238 ? -2.940 -5.296 -11.912 1.00 49.31 238 GLY A O 1
ATOM 1804 N N . GLY A 1 239 ? -2.971 -6.569 -10.074 1.00 55.41 239 GLY A N 1
ATOM 1805 C CA . GLY A 1 239 ? -1.742 -5.990 -9.510 1.00 55.41 239 GLY A CA 1
ATOM 1806 C C . GLY A 1 239 ? -0.610 -6.969 -9.107 1.00 55.41 239 GLY A C 1
ATOM 1807 O O . GLY A 1 239 ? -0.669 -8.138 -9.462 1.00 55.41 239 GLY A O 1
ATOM 1808 N N . SER A 1 240 ? 0.458 -6.481 -8.451 1.00 63.88 240 SER A N 1
ATOM 1809 C CA . SER A 1 240 ? 1.681 -7.152 -7.947 1.00 63.88 240 SER A CA 1
ATOM 1810 C C . SER A 1 240 ? 1.465 -8.489 -7.208 1.00 63.88 240 SER A C 1
ATOM 1812 O O . SER A 1 240 ? 1.276 -8.559 -6.002 1.00 63.88 240 SER A O 1
ATOM 1814 N N . PHE A 1 241 ? 1.508 -9.603 -7.925 1.00 68.06 241 PHE A N 1
ATOM 1815 C CA . PHE A 1 241 ? 1.343 -10.938 -7.341 1.00 68.06 241 PHE A CA 1
ATOM 1816 C C . PHE A 1 241 ? 2.643 -11.483 -6.717 1.00 68.06 241 PHE A C 1
ATOM 1818 O O . PHE A 1 241 ? 3.722 -10.978 -7.012 1.00 68.06 241 PHE A O 1
ATOM 1825 N N . GLY A 1 242 ? 2.538 -12.531 -5.886 1.00 68.62 242 GLY A N 1
ATOM 1826 C CA . GLY A 1 242 ? 3.658 -13.332 -5.359 1.00 68.62 242 GLY A CA 1
ATOM 1827 C C . GLY A 1 242 ? 3.503 -13.729 -3.884 1.00 68.62 242 GLY A C 1
ATOM 1828 O O . GLY A 1 242 ? 2.786 -13.071 -3.139 1.00 68.62 242 GLY A O 1
ATOM 1829 N N . GLY A 1 243 ? 4.157 -14.818 -3.462 1.00 66.19 243 GLY A N 1
ATOM 1830 C CA . GLY A 1 243 ? 4.118 -15.326 -2.077 1.00 66.19 243 GLY A CA 1
ATOM 1831 C C . GLY A 1 243 ? 3.562 -16.751 -1.943 1.00 66.19 243 GLY A C 1
ATOM 1832 O O . GLY A 1 243 ? 2.980 -17.295 -2.879 1.00 66.19 243 GLY A O 1
ATOM 1833 N N . SER A 1 244 ? 3.788 -17.379 -0.785 1.00 59.03 244 SER A N 1
ATOM 1834 C CA . SER A 1 244 ? 3.287 -18.727 -0.451 1.00 59.03 244 SER A CA 1
ATOM 1835 C C . SER A 1 244 ? 1.954 -18.636 0.288 1.00 59.03 244 SER A C 1
ATOM 1837 O O . SER A 1 244 ? 1.781 -17.736 1.106 1.00 59.03 244 SER A O 1
ATOM 1839 N N . GLN A 1 245 ? 1.035 -19.576 0.054 1.00 54.50 245 GLN A N 1
ATOM 1840 C CA . GLN A 1 245 ? -0.159 -19.729 0.898 1.00 54.50 245 GLN A CA 1
ATOM 1841 C C . GLN A 1 245 ? 0.162 -20.611 2.115 1.00 54.50 245 GLN A C 1
ATOM 1843 O O . GLN A 1 245 ? 0.942 -21.555 1.990 1.00 54.50 245 GLN A O 1
ATOM 1848 N N . GLU A 1 246 ? -0.443 -20.336 3.278 1.00 46.44 246 GLU A N 1
ATOM 1849 C CA . GLU A 1 246 ? -0.209 -21.091 4.529 1.00 46.44 246 GLU A CA 1
ATOM 1850 C C . GLU A 1 246 ? -0.551 -22.589 4.416 1.00 46.44 246 GLU A C 1
ATOM 1852 O O . GLU A 1 246 ? 0.045 -23.418 5.100 1.00 46.44 246 GLU A O 1
ATOM 1857 N N . ASN A 1 247 ? -1.444 -22.957 3.492 1.00 46.22 247 ASN A N 1
ATOM 1858 C CA . ASN A 1 247 ? -1.847 -24.343 3.240 1.00 46.22 247 ASN A CA 1
ATOM 1859 C C . ASN A 1 247 ? -0.932 -25.110 2.262 1.00 46.22 247 ASN A C 1
ATOM 1861 O O . ASN A 1 247 ? -1.190 -26.283 1.988 1.00 46.22 247 ASN A O 1
ATOM 1865 N N . GLU A 1 248 ? 0.167 -24.520 1.769 1.00 49.78 248 GLU A N 1
ATOM 1866 C CA . GLU A 1 248 ? 1.257 -25.268 1.112 1.00 49.78 248 GLU A CA 1
ATOM 1867 C C . GLU A 1 248 ? 2.110 -25.978 2.188 1.00 49.78 248 GLU A C 1
ATOM 1869 O O . GLU A 1 248 ? 3.302 -25.730 2.365 1.00 49.78 248 GLU A O 1
ATOM 1874 N N . GLY A 1 249 ? 1.458 -26.830 2.986 1.00 39.38 249 GLY A N 1
ATOM 1875 C CA . GLY A 1 249 ? 2.009 -27.397 4.214 1.00 39.38 249 GLY A CA 1
ATOM 1876 C C . GLY A 1 249 ? 3.332 -28.120 3.993 1.00 39.38 249 GLY A C 1
ATOM 1877 O O . GLY A 1 249 ? 3.391 -28.994 3.140 1.00 39.38 249 GLY A O 1
ATOM 1878 N N . ASN A 1 250 ? 4.374 -27.764 4.760 1.00 43.75 250 ASN A N 1
ATOM 1879 C CA . ASN A 1 250 ? 5.706 -28.402 4.866 1.00 43.75 250 ASN A CA 1
ATOM 1880 C C . ASN A 1 250 ? 6.404 -28.854 3.559 1.00 43.75 250 ASN A C 1
ATOM 1882 O O . ASN A 1 250 ? 7.480 -29.460 3.598 1.00 43.75 250 ASN A O 1
ATOM 1886 N N . ASN A 1 251 ? 5.859 -28.534 2.390 1.00 44.09 251 ASN A N 1
ATOM 1887 C CA . ASN A 1 251 ? 6.322 -29.016 1.108 1.00 44.09 251 ASN A CA 1
ATOM 1888 C C . ASN A 1 251 ? 7.241 -27.969 0.500 1.00 44.09 251 ASN A C 1
ATOM 1890 O O . ASN A 1 251 ? 6.834 -27.124 -0.281 1.00 44.09 251 ASN A O 1
ATOM 1894 N N . ARG A 1 252 ? 8.514 -28.107 0.891 1.00 52.97 252 ARG A N 1
ATOM 1895 C CA . ARG A 1 252 ? 9.729 -27.760 0.142 1.00 52.97 252 ARG A CA 1
ATOM 1896 C C . ARG A 1 252 ? 9.709 -26.379 -0.516 1.00 52.97 252 ARG A C 1
ATOM 1898 O O . ARG A 1 252 ? 9.134 -26.208 -1.584 1.00 52.97 252 ARG A O 1
ATOM 1905 N N . ILE A 1 253 ? 10.509 -25.457 0.034 1.00 55.72 253 ILE A N 1
ATOM 1906 C CA . ILE A 1 253 ? 11.057 -24.308 -0.708 1.00 55.72 253 ILE A CA 1
ATOM 1907 C C . ILE A 1 253 ? 11.417 -24.798 -2.115 1.00 55.72 253 ILE A C 1
ATOM 1909 O O . ILE A 1 253 ? 12.321 -25.624 -2.275 1.00 55.72 253 ILE A O 1
ATOM 1913 N N . SER A 1 254 ? 10.632 -24.383 -3.111 1.00 62.91 254 SER A N 1
ATOM 1914 C CA . SER A 1 254 ? 10.815 -24.884 -4.467 1.00 62.91 254 SER A CA 1
ATOM 1915 C C . SER A 1 254 ? 12.230 -24.591 -4.967 1.00 62.91 254 SER A C 1
ATOM 1917 O O . SER A 1 254 ? 12.816 -23.562 -4.630 1.00 62.91 254 SER A O 1
ATOM 1919 N N . LYS A 1 255 ? 12.783 -25.504 -5.773 1.00 71.12 255 LYS A N 1
ATOM 1920 C CA . LYS A 1 255 ? 14.161 -25.426 -6.279 1.00 71.12 255 LYS A CA 1
ATOM 1921 C C . LYS A 1 255 ? 14.348 -24.413 -7.414 1.00 71.12 255 LYS A C 1
ATOM 1923 O O . LYS A 1 255 ? 15.491 -24.152 -7.783 1.00 71.12 255 LYS A O 1
ATOM 1928 N N . ARG A 1 256 ? 13.274 -23.890 -8.020 1.00 85.81 256 ARG A N 1
ATOM 1929 C CA . ARG A 1 256 ? 13.395 -22.915 -9.115 1.00 85.81 256 ARG A CA 1
ATOM 1930 C C . ARG A 1 256 ? 13.720 -21.532 -8.557 1.00 85.81 256 ARG A C 1
ATOM 1932 O O . ARG A 1 256 ? 13.247 -21.158 -7.483 1.00 85.81 256 ARG A O 1
ATOM 1939 N N . ARG A 1 257 ? 14.506 -20.765 -9.316 1.00 91.94 257 ARG A N 1
ATOM 1940 C CA . ARG A 1 257 ? 14.734 -19.351 -9.015 1.00 91.94 257 ARG A CA 1
ATOM 1941 C C . ARG A 1 257 ? 13.411 -18.590 -9.144 1.00 91.94 257 ARG A C 1
ATOM 1943 O O . ARG A 1 257 ? 12.702 -18.798 -10.134 1.00 91.94 257 ARG A O 1
ATOM 1950 N N . PRO A 1 258 ? 13.061 -17.743 -8.165 1.00 92.81 258 PRO A N 1
ATOM 1951 C CA . PRO A 1 258 ? 11.902 -16.877 -8.278 1.00 92.81 258 PRO A CA 1
ATOM 1952 C C . PRO A 1 258 ? 12.129 -15.802 -9.348 1.00 92.81 258 PRO A C 1
ATOM 1954 O O . PRO A 1 258 ? 13.258 -15.370 -9.586 1.00 92.81 258 PRO A O 1
ATOM 1957 N N . ILE A 1 259 ? 11.040 -15.358 -9.963 1.00 95.12 259 ILE A N 1
ATOM 1958 C CA . ILE A 1 259 ? 11.024 -14.359 -11.029 1.00 95.12 259 ILE A CA 1
ATOM 1959 C C . ILE A 1 259 ? 10.260 -13.135 -10.536 1.00 95.12 259 ILE A C 1
ATOM 1961 O O . ILE A 1 259 ? 9.151 -13.280 -10.025 1.00 95.12 259 ILE A O 1
ATOM 1965 N N . ILE A 1 260 ? 10.825 -11.944 -10.723 1.00 93.50 260 ILE A N 1
ATOM 1966 C CA . ILE A 1 260 ? 10.166 -10.662 -10.462 1.00 93.50 260 ILE A CA 1
ATOM 1967 C C . ILE A 1 260 ? 9.891 -9.952 -11.791 1.00 93.50 260 ILE A C 1
ATOM 1969 O O . ILE A 1 260 ? 10.820 -9.552 -12.493 1.00 93.50 260 ILE A O 1
ATOM 1973 N N . PHE A 1 261 ? 8.616 -9.743 -12.114 1.00 92.56 261 PHE A N 1
ATOM 1974 C CA . PHE A 1 261 ? 8.180 -8.923 -13.245 1.00 92.56 261 PHE A CA 1
ATOM 1975 C C . PHE A 1 261 ? 8.023 -7.456 -12.815 1.00 92.56 261 PHE A C 1
ATOM 1977 O O . PHE A 1 261 ? 7.266 -7.161 -11.894 1.00 92.56 261 PHE A O 1
ATOM 1984 N N . VAL A 1 262 ? 8.705 -6.519 -13.475 1.00 91.00 262 VAL A N 1
ATOM 1985 C CA . VAL A 1 262 ? 8.634 -5.077 -13.181 1.00 91.00 262 VAL A CA 1
ATOM 1986 C C . VAL A 1 262 ? 7.873 -4.356 -14.289 1.00 91.00 262 VAL A C 1
ATOM 1988 O O . VAL A 1 262 ? 8.334 -4.248 -15.427 1.00 91.00 262 VAL A O 1
ATOM 1991 N N . HIS A 1 263 ? 6.686 -3.860 -13.953 1.00 85.06 263 HIS A N 1
ATOM 1992 C CA . HIS A 1 263 ? 5.806 -3.162 -14.884 1.00 85.06 263 HIS A CA 1
ATOM 1993 C C . HIS A 1 263 ? 6.269 -1.732 -15.183 1.00 85.06 263 HIS A C 1
ATOM 1995 O O . HIS A 1 263 ? 6.851 -1.087 -14.315 1.00 85.06 263 HIS A O 1
ATOM 2001 N N . GLY A 1 264 ? 5.983 -1.232 -16.393 1.00 70.56 264 GLY A N 1
ATOM 2002 C CA . GLY A 1 264 ? 6.474 0.060 -16.888 1.00 70.56 264 GLY A CA 1
ATOM 2003 C C . GLY A 1 264 ? 5.436 1.055 -17.405 1.00 70.56 264 GLY A C 1
ATOM 2004 O O . GLY A 1 264 ? 5.842 2.031 -18.014 1.00 70.56 264 GLY A O 1
ATOM 2005 N N . LEU A 1 265 ? 4.131 0.814 -17.243 1.00 64.31 265 LEU A N 1
ATOM 2006 C CA . LEU A 1 265 ? 3.090 1.658 -17.870 1.00 64.31 265 LEU A CA 1
ATOM 2007 C C . LEU A 1 265 ? 1.887 1.981 -16.968 1.00 64.31 265 LEU A C 1
ATOM 2009 O O . LEU A 1 265 ? 1.293 3.044 -17.066 1.00 64.31 265 LEU A O 1
ATOM 2013 N N . THR A 1 266 ? 1.541 1.066 -16.071 1.00 59.00 266 THR A N 1
ATOM 2014 C CA . THR A 1 266 ? 0.437 1.154 -15.113 1.00 59.00 266 THR A CA 1
ATOM 2015 C C . THR A 1 266 ? 0.980 0.993 -13.698 1.00 59.00 266 THR A C 1
ATOM 2017 O O . THR A 1 266 ? 2.041 0.398 -13.484 1.00 59.00 266 THR A O 1
ATOM 2020 N N . ASN A 1 267 ? 0.205 1.479 -12.735 1.00 57.38 267 ASN A N 1
ATOM 2021 C CA . ASN A 1 267 ? 0.398 1.298 -11.297 1.00 57.38 267 ASN A CA 1
ATOM 2022 C C . ASN A 1 267 ? -0.056 -0.087 -10.791 1.00 57.38 267 ASN A C 1
ATOM 2024 O O . ASN A 1 267 ? 0.029 -0.349 -9.596 1.00 57.38 267 ASN A O 1
ATOM 2028 N N . VAL A 1 268 ? -0.486 -0.987 -11.686 1.00 59.25 268 VAL A N 1
ATOM 2029 C CA . VAL A 1 268 ? -0.966 -2.335 -11.353 1.00 59.25 268 VAL A CA 1
ATOM 2030 C C . VAL A 1 268 ? -0.254 -3.399 -12.218 1.00 59.25 268 VAL A C 1
ATOM 2032 O O . VAL A 1 268 ? -0.206 -3.279 -13.437 1.00 59.25 268 VAL A O 1
ATOM 2035 N N . ALA A 1 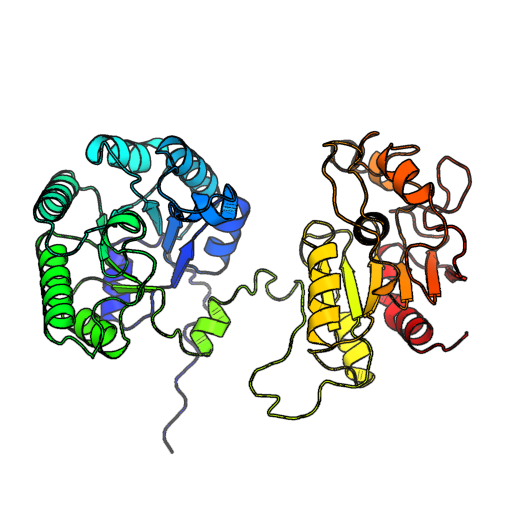269 ? 0.351 -4.429 -11.612 1.00 62.44 269 ALA A N 1
ATOM 2036 C CA . ALA A 1 269 ? 1.161 -5.453 -12.298 1.00 62.44 269 ALA A CA 1
ATOM 2037 C C . ALA A 1 269 ? 0.409 -6.699 -12.826 1.00 62.44 269 ALA A C 1
ATOM 2039 O O . ALA A 1 269 ? 1.007 -7.583 -13.429 1.00 62.44 269 ALA A O 1
ATOM 2040 N N . GLY A 1 270 ? -0.892 -6.812 -12.605 1.00 63.03 270 GLY A N 1
ATOM 2041 C CA . GLY A 1 270 ? -1.725 -7.933 -13.055 1.00 63.03 270 GLY A CA 1
ATOM 2042 C C . GLY A 1 270 ? -2.208 -7.797 -14.493 1.00 63.03 270 GLY A C 1
ATOM 2043 O O . GLY A 1 270 ? -2.799 -8.737 -15.017 1.00 63.03 270 GLY A O 1
ATOM 2044 N N . THR A 1 271 ? -1.819 -6.725 -15.192 1.00 66.75 271 THR A N 1
ATOM 2045 C CA . THR A 1 271 ? -1.620 -6.820 -16.641 1.00 66.75 271 THR A CA 1
ATOM 2046 C C . THR A 1 271 ? -0.749 -8.029 -16.974 1.00 66.75 271 THR A C 1
ATOM 2048 O O . THR A 1 271 ? -1.068 -8.685 -17.946 1.00 66.75 271 THR A O 1
ATOM 2051 N N . TYR A 1 272 ? 0.233 -8.431 -16.150 1.00 75.81 272 TYR A N 1
ATOM 2052 C CA . TYR A 1 272 ? 1.053 -9.640 -16.348 1.00 75.81 272 TYR A CA 1
ATOM 2053 C C . TYR A 1 272 ? 0.420 -10.966 -15.924 1.00 75.81 272 TYR A C 1
ATOM 2055 O O . TYR A 1 272 ? 1.102 -11.992 -15.937 1.00 75.81 272 TYR A O 1
ATOM 2063 N N . GLU A 1 273 ? -0.874 -11.006 -15.607 1.00 77.88 273 GLU A N 1
ATOM 2064 C CA . GLU A 1 273 ? -1.558 -12.264 -15.291 1.00 77.88 273 GLU A CA 1
ATOM 2065 C C . GLU A 1 273 ? -1.452 -13.282 -16.445 1.00 77.88 273 GLU A C 1
ATOM 2067 O O . GLU A 1 273 ? -1.343 -14.481 -16.200 1.00 77.88 273 GLU A O 1
ATOM 2072 N N . TYR A 1 274 ? -1.395 -12.843 -17.708 1.00 82.12 274 TYR A N 1
ATOM 2073 C CA . TYR A 1 274 ? -1.171 -13.751 -18.845 1.00 82.12 274 TYR A CA 1
ATOM 2074 C C . TYR A 1 274 ? 0.241 -14.366 -18.840 1.00 82.12 274 TYR A C 1
ATOM 2076 O O . TYR A 1 274 ? 0.368 -15.570 -19.064 1.00 82.12 274 TYR A O 1
ATOM 2084 N N . ILE A 1 275 ? 1.293 -13.586 -18.534 1.00 87.94 275 ILE A N 1
ATOM 2085 C CA . ILE A 1 275 ? 2.663 -14.111 -18.386 1.00 87.94 275 ILE A CA 1
ATOM 2086 C C . ILE A 1 275 ? 2.692 -15.073 -17.209 1.00 87.94 275 ILE A C 1
ATOM 2088 O O . ILE A 1 275 ? 3.180 -16.191 -17.334 1.00 87.94 275 ILE A O 1
ATOM 2092 N N . ARG A 1 276 ? 2.111 -14.677 -16.077 1.00 87.50 276 ARG A N 1
ATOM 2093 C CA . ARG A 1 276 ? 2.019 -15.532 -14.897 1.00 87.50 276 ARG A CA 1
ATOM 2094 C C . ARG A 1 276 ? 1.362 -16.867 -15.239 1.00 87.50 276 ARG A C 1
ATOM 2096 O O . ARG A 1 276 ? 1.957 -17.907 -14.977 1.00 87.50 276 ARG A O 1
ATOM 2103 N N . ARG A 1 277 ? 0.193 -16.861 -15.890 1.00 87.69 277 ARG A N 1
ATOM 2104 C CA . ARG A 1 277 ? -0.492 -18.081 -16.349 1.00 87.69 277 ARG A CA 1
ATOM 2105 C C . ARG A 1 277 ? 0.380 -18.914 -17.275 1.00 87.69 277 ARG A C 1
ATOM 2107 O O . ARG A 1 277 ? 0.440 -20.125 -17.089 1.00 87.69 277 ARG A O 1
ATOM 2114 N N . TYR A 1 278 ? 1.092 -18.288 -18.212 1.00 92.75 278 TYR A N 1
ATOM 2115 C CA . TYR A 1 278 ? 2.046 -18.991 -19.069 1.00 92.75 278 TYR A CA 1
ATOM 2116 C C . TYR A 1 278 ? 3.097 -19.739 -18.239 1.00 92.75 278 TYR A C 1
ATOM 2118 O O . TYR A 1 278 ? 3.268 -20.943 -18.415 1.00 92.75 278 TYR A O 1
ATOM 2126 N N . PHE A 1 279 ? 3.735 -19.078 -17.272 1.00 92.62 279 PHE A N 1
ATOM 2127 C CA . PHE A 1 279 ? 4.723 -19.715 -16.397 1.00 92.62 279 PHE A CA 1
ATOM 2128 C C . PHE A 1 279 ? 4.113 -20.811 -15.510 1.00 92.62 279 PHE A C 1
ATOM 2130 O O . PHE A 1 279 ? 4.727 -21.869 -15.354 1.00 92.62 279 PHE A O 1
ATOM 2137 N N . LEU A 1 280 ? 2.889 -20.626 -15.004 1.00 88.88 280 LEU A N 1
ATOM 2138 C CA . LEU A 1 280 ? 2.155 -21.672 -14.280 1.00 88.88 280 LEU A CA 1
ATOM 2139 C C . LEU A 1 280 ? 1.944 -22.920 -15.160 1.00 88.88 280 LEU A C 1
ATOM 2141 O O . LEU A 1 280 ? 2.180 -24.035 -14.699 1.00 88.88 280 LEU A O 1
ATOM 2145 N N . THR A 1 281 ? 1.615 -22.761 -16.453 1.00 93.31 281 THR A N 1
ATOM 2146 C CA . THR A 1 281 ? 1.521 -23.910 -17.385 1.00 93.31 281 THR A CA 1
ATOM 2147 C C . THR A 1 281 ? 2.858 -24.623 -17.621 1.00 93.31 281 THR A C 1
ATOM 2149 O O . THR A 1 281 ? 2.875 -25.782 -18.029 1.00 93.31 281 THR A O 1
ATOM 2152 N N . LYS A 1 282 ? 3.990 -23.964 -17.335 1.00 94.12 282 LYS A N 1
ATOM 2153 C CA . LYS A 1 282 ? 5.347 -24.537 -17.402 1.00 94.12 282 LYS A CA 1
ATOM 2154 C C . LYS A 1 282 ? 5.823 -25.121 -16.064 1.00 94.12 282 LYS A C 1
ATOM 2156 O O . LYS A 1 282 ? 6.999 -25.466 -15.931 1.00 94.12 282 LYS A O 1
ATOM 2161 N N . GLY A 1 283 ? 4.929 -25.238 -15.081 1.00 89.56 283 GLY A N 1
ATOM 2162 C CA . GLY A 1 283 ? 5.206 -25.848 -13.782 1.00 89.56 283 GLY A CA 1
ATOM 2163 C C . GLY A 1 283 ? 5.835 -24.910 -12.753 1.00 89.56 283 GLY A C 1
ATOM 2164 O O . GLY A 1 283 ? 6.436 -25.402 -11.798 1.00 89.56 283 GLY A O 1
ATOM 2165 N N . TYR A 1 284 ? 5.732 -23.590 -12.945 1.00 88.69 284 TYR A N 1
ATOM 2166 C CA . TYR A 1 284 ? 5.968 -22.637 -11.859 1.00 88.69 284 TYR A CA 1
ATOM 2167 C C . TYR A 1 284 ? 4.777 -22.614 -10.894 1.00 88.69 284 TYR A C 1
ATOM 2169 O O . TYR A 1 284 ? 3.663 -22.992 -11.259 1.00 88.69 284 TYR A O 1
ATOM 2177 N N . ASN A 1 285 ? 4.996 -22.131 -9.674 1.00 84.50 285 ASN A N 1
ATOM 2178 C CA . ASN A 1 285 ? 3.943 -21.897 -8.685 1.00 84.50 285 ASN A CA 1
ATOM 2179 C C . ASN A 1 285 ? 3.918 -20.440 -8.190 1.00 84.50 285 ASN A C 1
ATOM 2181 O O . ASN A 1 285 ? 4.770 -19.616 -8.524 1.00 84.50 285 ASN A O 1
ATOM 2185 N N . ASN A 1 286 ? 2.913 -20.111 -7.379 1.00 78.50 286 ASN A N 1
ATOM 2186 C CA . ASN A 1 286 ? 2.685 -18.745 -6.898 1.00 78.50 286 ASN A CA 1
ATOM 2187 C C . ASN A 1 286 ? 3.794 -18.226 -5.969 1.00 78.50 286 ASN A C 1
ATOM 2189 O O . ASN A 1 286 ? 4.041 -17.023 -5.933 1.00 78.50 286 ASN A O 1
ATOM 2193 N N . SER A 1 287 ? 4.517 -19.122 -5.290 1.00 77.00 287 SER A N 1
ATOM 2194 C CA . SER A 1 287 ? 5.669 -18.773 -4.449 1.00 77.00 287 SER A CA 1
ATOM 2195 C C . SER A 1 287 ? 6.955 -18.500 -5.247 1.00 77.00 287 SER A C 1
ATOM 2197 O O . SER A 1 287 ? 8.023 -18.306 -4.661 1.00 77.00 287 SER A O 1
ATOM 2199 N N . GLU A 1 288 ? 6.901 -18.561 -6.578 1.00 86.31 288 GLU A N 1
ATOM 2200 C CA . GLU A 1 288 ? 8.043 -18.342 -7.475 1.00 86.31 288 GLU A CA 1
ATOM 2201 C C . GLU A 1 288 ? 7.829 -17.177 -8.435 1.00 86.31 288 GLU A C 1
ATOM 2203 O O . GLU A 1 288 ? 8.785 -16.714 -9.046 1.00 86.31 288 GLU A O 1
ATOM 2208 N N . LEU A 1 289 ? 6.593 -16.716 -8.601 1.00 88.69 289 LEU A N 1
ATOM 2209 C CA . LEU A 1 289 ? 6.246 -15.674 -9.554 1.00 88.69 289 LEU A CA 1
ATOM 2210 C C . LEU A 1 289 ? 5.818 -14.443 -8.779 1.00 88.69 289 LEU A C 1
ATOM 2212 O O . LEU A 1 289 ? 4.804 -14.466 -8.087 1.00 88.69 289 LEU A O 1
ATOM 2216 N N . TYR A 1 290 ? 6.591 -13.379 -8.924 1.00 88.19 290 TYR A N 1
ATOM 2217 C CA . TYR A 1 290 ? 6.384 -12.108 -8.261 1.00 88.19 290 TYR A CA 1
ATOM 2218 C C . TYR A 1 290 ? 6.232 -11.012 -9.307 1.00 88.19 290 TYR A C 1
ATOM 2220 O O . TYR A 1 290 ? 6.846 -11.078 -10.370 1.00 88.19 290 TYR A O 1
ATOM 2228 N N . ALA A 1 291 ? 5.464 -9.974 -9.017 1.00 87.38 291 ALA A N 1
ATOM 2229 C CA . ALA A 1 291 ? 5.433 -8.783 -9.849 1.00 87.38 291 ALA A CA 1
ATOM 2230 C C . ALA A 1 291 ? 5.405 -7.521 -8.998 1.00 87.38 291 ALA A C 1
ATOM 2232 O O . ALA A 1 291 ? 4.959 -7.555 -7.861 1.00 87.38 291 ALA A O 1
ATOM 2233 N N . THR A 1 292 ? 5.891 -6.416 -9.551 1.00 83.00 292 THR A N 1
ATOM 2234 C CA . THR A 1 292 ? 5.738 -5.065 -9.008 1.00 83.00 292 THR A CA 1
ATOM 2235 C C . THR A 1 292 ? 5.610 -4.055 -10.144 1.00 83.00 292 THR A C 1
ATOM 2237 O O . THR A 1 292 ? 5.749 -4.401 -11.320 1.00 83.00 292 THR A O 1
ATOM 2240 N N . THR A 1 293 ? 5.348 -2.796 -9.820 1.00 78.69 293 THR A N 1
ATOM 2241 C CA . THR A 1 293 ? 5.362 -1.692 -10.782 1.00 78.69 293 THR A CA 1
ATOM 2242 C C . THR A 1 293 ? 6.547 -0.769 -10.533 1.00 78.69 293 THR A C 1
ATOM 2244 O O . THR A 1 293 ? 7.180 -0.806 -9.476 1.00 78.69 293 THR A O 1
ATOM 2247 N N . TYR A 1 294 ? 6.868 0.059 -11.526 1.00 69.25 294 TYR A N 1
ATOM 2248 C CA . TYR A 1 294 ? 7.997 0.985 -11.471 1.00 69.25 294 TYR A CA 1
ATOM 2249 C C . TYR A 1 294 ? 7.924 2.000 -10.317 1.00 69.25 294 TYR A C 1
ATOM 2251 O O . TYR A 1 294 ? 8.946 2.563 -9.940 1.00 69.25 294 TYR A O 1
ATOM 2259 N N . SER A 1 295 ? 6.737 2.218 -9.745 1.00 59.78 295 SER A N 1
ATOM 2260 C CA . SER A 1 295 ? 6.491 3.198 -8.683 1.00 59.78 295 SER A CA 1
ATOM 2261 C C . SER A 1 295 ? 6.761 2.666 -7.268 1.00 59.78 295 SER A C 1
ATOM 2263 O O . SER A 1 295 ? 6.787 3.459 -6.331 1.00 59.78 295 SER A O 1
ATOM 2265 N N . TYR A 1 296 ? 6.958 1.351 -7.081 1.00 59.72 296 TYR A N 1
ATOM 2266 C CA . TYR A 1 296 ? 6.973 0.752 -5.741 1.00 59.72 296 TYR A CA 1
ATOM 2267 C C . TYR A 1 296 ? 8.108 -0.250 -5.522 1.00 59.72 296 TYR A C 1
ATOM 2269 O O . TYR A 1 296 ? 8.116 -1.355 -6.067 1.00 59.72 296 TYR A O 1
ATOM 2277 N N . GLY A 1 297 ? 9.034 0.116 -4.630 1.00 74.00 297 GLY A N 1
ATOM 2278 C CA . GLY A 1 297 ? 9.774 -0.828 -3.785 1.00 74.00 297 GLY A CA 1
ATOM 2279 C C . GLY A 1 297 ? 10.579 -1.929 -4.484 1.00 74.00 297 GLY A C 1
ATOM 2280 O O . GLY A 1 297 ? 10.881 -2.922 -3.829 1.00 74.00 297 GLY A O 1
ATOM 2281 N N . ILE A 1 298 ? 10.948 -1.779 -5.767 1.00 87.69 298 ILE A N 1
ATOM 2282 C CA . ILE A 1 298 ? 11.639 -2.817 -6.563 1.00 87.69 298 ILE A CA 1
ATOM 2283 C C . ILE A 1 298 ? 12.831 -3.394 -5.794 1.00 87.69 298 ILE A C 1
ATOM 2285 O O . ILE A 1 298 ? 12.967 -4.608 -5.667 1.00 87.69 298 ILE A O 1
ATOM 2289 N N . ARG A 1 299 ? 13.666 -2.516 -5.226 1.00 90.75 299 ARG A N 1
ATOM 2290 C CA . ARG A 1 299 ? 14.856 -2.904 -4.465 1.00 90.75 299 ARG A CA 1
ATOM 2291 C C . ARG A 1 299 ? 14.515 -3.774 -3.249 1.00 90.75 299 ARG A C 1
ATOM 2293 O O . ARG A 1 299 ? 15.101 -4.839 -3.071 1.00 90.75 299 ARG A O 1
ATOM 2300 N N . LEU A 1 300 ? 13.546 -3.336 -2.445 1.00 86.50 300 LEU A N 1
ATOM 2301 C CA . LEU A 1 300 ? 13.090 -4.069 -1.263 1.00 86.50 300 LEU A CA 1
ATOM 2302 C C . LEU A 1 300 ? 12.499 -5.425 -1.650 1.00 86.50 300 LEU A C 1
ATOM 2304 O O . LEU A 1 300 ? 12.752 -6.410 -0.965 1.00 86.50 300 LEU A O 1
ATOM 2308 N N . LEU A 1 301 ? 11.762 -5.498 -2.762 1.00 86.94 301 LEU A N 1
ATOM 2309 C CA . LEU A 1 301 ? 11.192 -6.752 -3.244 1.00 86.94 301 LEU A CA 1
ATOM 2310 C C . LEU A 1 301 ? 12.280 -7.738 -3.687 1.00 86.94 301 LEU A C 1
ATOM 2312 O O . LEU A 1 301 ? 12.210 -8.909 -3.323 1.00 86.94 301 LEU A O 1
ATOM 2316 N N . ILE A 1 302 ? 13.309 -7.277 -4.408 1.00 91.75 302 ILE A N 1
ATOM 2317 C CA . ILE A 1 302 ? 14.465 -8.107 -4.789 1.00 91.75 302 ILE A CA 1
ATOM 2318 C C . ILE A 1 302 ? 15.123 -8.712 -3.543 1.00 91.75 302 ILE A C 1
ATOM 2320 O O . ILE A 1 302 ? 15.313 -9.929 -3.462 1.00 91.75 302 ILE A O 1
ATOM 2324 N N . GLU A 1 303 ? 15.436 -7.874 -2.552 1.00 87.69 303 GLU A N 1
ATOM 2325 C CA . GLU A 1 303 ? 16.069 -8.312 -1.306 1.00 87.69 303 GLU A CA 1
ATOM 2326 C C . GLU A 1 303 ? 15.161 -9.266 -0.511 1.00 87.69 303 GLU A C 1
ATOM 2328 O O . GLU A 1 303 ? 15.622 -10.306 -0.035 1.00 87.69 303 GLU A O 1
ATOM 2333 N N . ALA A 1 304 ? 13.869 -8.951 -0.394 1.00 83.56 304 ALA A N 1
ATOM 2334 C CA . ALA A 1 304 ? 12.899 -9.750 0.349 1.00 83.56 304 ALA A CA 1
ATOM 2335 C C . ALA A 1 304 ? 12.687 -11.131 -0.279 1.00 83.56 304 ALA A C 1
ATOM 2337 O O . ALA A 1 304 ? 12.775 -12.139 0.421 1.00 83.56 304 ALA A O 1
ATOM 2338 N N . VAL A 1 305 ? 12.465 -11.199 -1.595 1.00 85.06 305 VAL A N 1
ATOM 2339 C CA . VAL A 1 305 ? 12.254 -12.463 -2.316 1.00 85.06 305 VAL A CA 1
ATOM 2340 C C . VAL A 1 305 ? 13.512 -13.325 -2.271 1.00 85.06 305 VAL A C 1
ATOM 2342 O O . VAL A 1 305 ? 13.421 -14.523 -1.992 1.00 85.06 305 VAL A O 1
ATOM 2345 N N . SER A 1 306 ? 14.690 -12.724 -2.471 1.00 86.88 306 SER A N 1
ATOM 2346 C CA . SER A 1 306 ? 15.959 -13.450 -2.392 1.00 86.88 306 SER A CA 1
ATOM 2347 C C . SER A 1 306 ? 16.187 -14.046 -0.999 1.00 86.88 306 SER A C 1
ATOM 2349 O O . SER A 1 306 ? 16.506 -15.231 -0.880 1.00 86.88 306 SER A O 1
ATOM 2351 N N . ARG A 1 307 ? 15.947 -13.268 0.069 1.00 84.75 307 ARG A N 1
ATOM 2352 C CA . ARG A 1 307 ? 16.062 -13.744 1.460 1.00 84.75 307 ARG A CA 1
ATOM 2353 C C . ARG A 1 307 ? 15.033 -14.819 1.788 1.00 84.75 307 ARG A C 1
ATOM 2355 O O . ARG A 1 307 ? 15.384 -15.826 2.398 1.00 84.75 307 ARG A O 1
ATOM 2362 N N . TYR A 1 308 ? 13.787 -14.626 1.363 1.00 79.50 308 TYR A N 1
ATOM 2363 C CA . TYR A 1 308 ? 12.692 -15.557 1.614 1.00 79.50 308 TYR A CA 1
ATOM 2364 C C . TYR A 1 308 ? 12.939 -16.918 0.953 1.00 79.50 308 TYR A C 1
ATOM 2366 O O . TYR A 1 308 ? 12.857 -17.956 1.608 1.00 79.50 308 TYR A O 1
ATOM 2374 N N . LYS A 1 309 ? 13.313 -16.925 -0.333 1.00 80.88 309 LYS A N 1
ATOM 2375 C CA . LYS A 1 309 ? 13.603 -18.158 -1.083 1.00 80.88 309 LYS A CA 1
ATOM 2376 C C . LYS A 1 309 ? 15.008 -18.700 -0.837 1.00 80.88 309 LYS A C 1
ATOM 2378 O O . LYS A 1 309 ? 15.304 -19.798 -1.300 1.00 80.88 309 LYS A O 1
ATOM 2383 N N . LYS A 1 310 ? 15.863 -17.945 -0.135 1.00 86.56 310 LYS A N 1
ATOM 2384 C CA . LYS A 1 310 ? 17.295 -18.234 0.042 1.00 86.56 310 LYS A CA 1
ATOM 2385 C C . LYS A 1 310 ? 17.962 -18.560 -1.300 1.00 86.56 310 LYS A C 1
ATOM 2387 O O . LYS A 1 310 ? 18.677 -19.550 -1.429 1.00 86.56 310 LYS A O 1
ATOM 2392 N N . SER A 1 311 ? 17.657 -17.757 -2.317 1.00 89.69 311 SER A N 1
ATOM 2393 C CA . SER A 1 311 ? 18.071 -17.992 -3.701 1.00 89.69 311 SER A CA 1
ATOM 2394 C C . SER A 1 311 ? 18.321 -16.677 -4.431 1.00 89.69 311 SER A C 1
ATOM 2396 O O . SER A 1 311 ? 17.809 -15.624 -4.040 1.00 89.69 311 SER A O 1
ATOM 2398 N N . ASN A 1 312 ? 19.093 -16.744 -5.512 1.00 95.06 312 ASN A N 1
ATOM 2399 C CA . ASN A 1 312 ? 19.134 -15.673 -6.498 1.00 95.06 312 ASN A CA 1
ATOM 2400 C C . ASN A 1 312 ? 17.815 -15.601 -7.262 1.00 95.06 312 ASN A C 1
ATOM 2402 O O . ASN A 1 312 ? 17.080 -16.584 -7.352 1.00 95.06 312 ASN A O 1
ATOM 2406 N N . ILE A 1 313 ? 17.545 -14.444 -7.849 1.00 95.88 313 ILE A N 1
ATOM 2407 C CA . ILE A 1 313 ? 16.290 -14.175 -8.542 1.00 95.88 313 ILE A CA 1
ATOM 2408 C C . ILE A 1 313 ? 16.527 -13.882 -10.023 1.00 95.88 313 ILE A C 1
ATOM 2410 O O . ILE A 1 313 ? 17.616 -13.457 -10.408 1.00 95.88 313 ILE A O 1
ATOM 2414 N N . ASP A 1 314 ? 15.492 -14.034 -10.835 1.00 97.94 314 ASP A N 1
ATOM 2415 C CA . ASP A 1 314 ? 15.459 -13.512 -12.198 1.00 97.94 314 ASP A CA 1
ATOM 2416 C C . ASP A 1 314 ? 14.544 -12.268 -12.235 1.00 97.94 314 ASP A C 1
ATOM 2418 O O . ASP A 1 314 ? 13.494 -12.238 -11.593 1.00 97.94 314 ASP A O 1
ATOM 2422 N N . VAL A 1 315 ? 14.942 -11.216 -12.950 1.00 97.62 315 VAL A N 1
ATOM 2423 C CA . VAL A 1 315 ? 14.196 -9.953 -13.072 1.00 97.62 315 VAL A CA 1
ATOM 2424 C C . VAL A 1 315 ? 13.830 -9.722 -14.532 1.00 97.62 315 VAL A C 1
ATOM 2426 O O . VAL A 1 315 ? 14.692 -9.737 -15.409 1.00 97.62 315 VAL A O 1
ATOM 2429 N N . VAL A 1 316 ? 12.551 -9.473 -14.799 1.00 96.81 316 VAL A N 1
ATOM 2430 C CA . VAL A 1 316 ? 12.040 -9.150 -16.135 1.00 96.81 316 VAL A CA 1
ATOM 2431 C C . VAL A 1 316 ? 11.359 -7.794 -16.066 1.00 96.81 316 VAL A C 1
ATOM 2433 O O . VAL A 1 316 ? 10.328 -7.651 -15.416 1.00 96.81 316 VAL A O 1
ATOM 2436 N N . ALA A 1 317 ? 11.932 -6.787 -16.711 1.00 95.44 317 ALA A N 1
ATOM 2437 C CA . ALA A 1 317 ? 11.487 -5.408 -16.610 1.00 95.44 317 ALA A CA 1
ATOM 2438 C C . ALA A 1 317 ? 11.054 -4.871 -17.974 1.00 95.44 317 ALA A C 1
ATOM 2440 O O . ALA A 1 317 ? 11.740 -5.046 -18.979 1.00 95.44 317 ALA A O 1
ATOM 2441 N N . PHE A 1 318 ? 9.905 -4.209 -18.014 1.00 93.31 318 PHE A N 1
ATOM 2442 C CA . PHE A 1 318 ? 9.235 -3.857 -19.263 1.00 93.31 318 PHE A CA 1
ATOM 2443 C C . PHE A 1 318 ? 9.123 -2.347 -19.426 1.00 93.31 318 PHE A C 1
ATOM 2445 O O . PHE A 1 318 ? 8.839 -1.662 -18.446 1.00 93.31 318 PHE A O 1
ATOM 2452 N N . SER A 1 319 ? 9.244 -1.828 -20.650 1.00 92.06 319 SER A N 1
ATOM 2453 C CA . SER A 1 319 ? 9.001 -0.410 -20.960 1.00 92.06 319 SER A CA 1
ATOM 2454 C C . SER A 1 319 ? 9.753 0.529 -19.9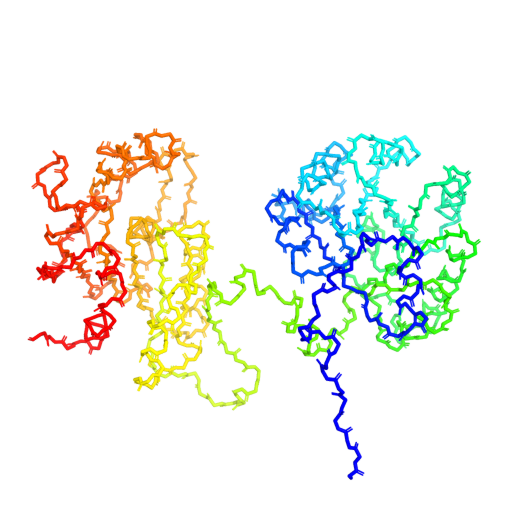95 1.00 92.06 319 SER A C 1
ATOM 2456 O O . SER A 1 319 ? 10.951 0.331 -19.763 1.00 92.06 319 SER A O 1
ATOM 2458 N N . MET A 1 320 ? 9.084 1.507 -19.371 1.00 89.81 320 MET A N 1
ATOM 2459 C CA . MET A 1 320 ? 9.696 2.394 -18.362 1.00 89.81 320 MET A CA 1
ATOM 2460 C C . MET A 1 320 ? 10.135 1.665 -17.079 1.00 89.81 320 MET A C 1
ATOM 2462 O O . MET A 1 320 ? 10.961 2.170 -16.324 1.00 89.81 320 MET A O 1
ATOM 2466 N N . GLY A 1 321 ? 9.640 0.452 -16.831 1.00 91.31 321 GLY A N 1
ATOM 2467 C CA . GLY A 1 321 ? 10.072 -0.392 -15.720 1.00 91.31 321 GLY A CA 1
ATOM 2468 C C . GLY A 1 321 ? 11.505 -0.891 -15.888 1.00 91.31 321 GLY A C 1
ATOM 2469 O O . GLY A 1 321 ? 12.177 -1.125 -14.888 1.00 91.31 321 GLY A O 1
ATOM 2470 N N . SER A 1 322 ? 12.004 -0.996 -17.127 1.00 95.00 322 SER A N 1
ATOM 2471 C CA . SER A 1 322 ? 13.387 -1.398 -17.420 1.00 95.00 322 SER A CA 1
ATOM 2472 C C . SER A 1 322 ? 14.421 -0.451 -16.800 1.00 95.00 322 SER A C 1
ATOM 2474 O O . SER A 1 322 ? 15.165 -0.902 -15.926 1.00 95.00 322 SER A O 1
ATOM 2476 N N . PRO A 1 323 ? 14.471 0.851 -17.141 1.00 94.50 323 PRO A N 1
ATOM 2477 C CA . PRO A 1 323 ? 15.448 1.754 -16.537 1.00 94.50 323 PRO A CA 1
ATOM 2478 C C . PRO A 1 323 ? 15.261 1.909 -15.014 1.00 94.50 323 PRO A C 1
ATOM 2480 O O . PRO A 1 323 ? 16.243 2.064 -14.290 1.00 94.50 323 PRO A O 1
ATOM 2483 N N . MET A 1 324 ? 14.033 1.784 -14.494 1.00 93.69 324 MET A N 1
ATOM 2484 C CA . MET A 1 324 ? 13.767 1.835 -13.048 1.00 93.69 324 MET A CA 1
ATOM 2485 C C . MET A 1 324 ? 14.305 0.609 -12.305 1.00 93.69 324 MET A C 1
ATOM 2487 O O . MET A 1 324 ? 14.970 0.747 -11.277 1.00 93.69 324 MET A O 1
ATOM 2491 N N . ALA A 1 325 ? 14.088 -0.594 -12.843 1.00 95.88 325 ALA A N 1
ATOM 2492 C CA . ALA A 1 325 ? 14.667 -1.818 -12.299 1.00 95.88 325 ALA A CA 1
ATOM 2493 C C . ALA A 1 325 ? 16.198 -1.769 -12.345 1.00 95.88 325 ALA A C 1
ATOM 2495 O O . ALA A 1 325 ? 16.856 -2.126 -11.370 1.00 95.88 325 ALA A O 1
ATOM 2496 N N . ARG A 1 326 ? 16.761 -1.237 -13.436 1.00 96.81 326 ARG A N 1
ATOM 2497 C CA . ARG A 1 326 ? 18.197 -0.976 -13.559 1.00 96.81 326 ARG A CA 1
ATOM 2498 C C . ARG A 1 326 ? 18.691 -0.055 -12.442 1.00 96.81 326 ARG A C 1
ATOM 2500 O O . ARG A 1 326 ? 19.627 -0.428 -11.745 1.00 96.81 326 ARG A O 1
ATOM 2507 N N . LYS A 1 327 ? 18.055 1.092 -12.178 1.00 95.25 327 LYS A N 1
ATOM 2508 C CA . LYS A 1 327 ? 18.472 1.958 -11.056 1.00 95.25 327 LYS A CA 1
ATOM 2509 C C . LYS A 1 327 ? 18.336 1.272 -9.696 1.00 95.25 327 LYS A C 1
ATOM 2511 O O . LYS A 1 327 ? 19.229 1.398 -8.862 1.00 95.25 327 LYS A O 1
ATOM 2516 N N . ALA A 1 328 ? 17.264 0.511 -9.475 1.00 95.38 328 ALA A N 1
ATOM 2517 C CA . ALA A 1 328 ? 17.063 -0.227 -8.228 1.00 95.38 328 ALA A CA 1
ATOM 2518 C C . ALA A 1 328 ? 18.179 -1.258 -7.968 1.00 95.38 328 ALA A C 1
ATOM 2520 O O . ALA A 1 328 ? 18.624 -1.407 -6.826 1.00 95.38 328 ALA A O 1
ATOM 2521 N N . ILE A 1 329 ? 18.645 -1.933 -9.026 1.00 97.50 329 ILE A N 1
ATOM 2522 C CA . ILE A 1 329 ? 19.746 -2.901 -8.966 1.00 97.50 329 ILE A CA 1
ATOM 2523 C C . ILE A 1 329 ? 21.092 -2.190 -8.804 1.00 97.50 329 ILE A C 1
ATOM 2525 O O . ILE A 1 329 ? 21.891 -2.632 -7.985 1.00 97.50 329 ILE A O 1
ATOM 2529 N N . LEU A 1 330 ? 21.337 -1.087 -9.521 1.00 97.38 330 LEU A N 1
ATOM 2530 C CA . LEU A 1 330 ? 22.574 -0.307 -9.398 1.00 97.38 330 LEU A CA 1
ATOM 2531 C C . LEU A 1 330 ? 22.749 0.266 -7.985 1.00 97.38 330 LEU A C 1
ATOM 2533 O O . LEU A 1 330 ? 23.847 0.253 -7.436 1.00 97.38 330 LEU A O 1
ATOM 2537 N N . GLY A 1 331 ? 21.662 0.765 -7.392 1.00 95.50 331 GLY A N 1
ATOM 2538 C CA . GLY A 1 331 ? 21.711 1.505 -6.137 1.00 95.50 331 GLY A CA 1
ATOM 2539 C C . GLY A 1 331 ? 22.433 2.847 -6.300 1.00 95.50 331 GLY A C 1
ATOM 2540 O O . GLY A 1 331 ? 22.176 3.604 -7.243 1.00 95.50 331 GLY A O 1
ATOM 2541 N N . GLY A 1 332 ? 23.323 3.160 -5.359 1.00 95.44 332 GLY A N 1
ATOM 2542 C CA . GLY A 1 332 ? 24.090 4.404 -5.364 1.00 95.44 332 GLY A CA 1
ATOM 2543 C C . GLY A 1 332 ? 23.256 5.623 -4.973 1.00 95.44 332 GLY A C 1
ATOM 2544 O O . GLY A 1 332 ? 22.268 5.509 -4.252 1.00 95.44 332 GLY A O 1
ATOM 2545 N N . ILE A 1 333 ? 23.683 6.803 -5.415 1.00 94.62 333 ILE A N 1
ATOM 2546 C CA . ILE A 1 333 ? 23.054 8.085 -5.073 1.00 94.62 333 ILE A CA 1
ATOM 2547 C C . ILE A 1 333 ? 21.993 8.437 -6.130 1.00 94.62 333 ILE A C 1
ATOM 2549 O O . ILE A 1 333 ? 22.209 8.230 -7.325 1.00 94.62 333 ILE A O 1
ATOM 2553 N N . CYS A 1 334 ? 20.829 8.930 -5.709 1.00 90.50 334 CYS A N 1
ATOM 2554 C CA . CYS A 1 334 ? 19.803 9.466 -6.603 1.00 90.50 334 CYS A CA 1
ATOM 2555 C C . CYS A 1 334 ? 20.248 10.805 -7.204 1.00 90.50 334 CYS A C 1
ATOM 2557 O O . CYS A 1 334 ? 20.729 11.681 -6.490 1.00 90.50 334 CYS A O 1
ATOM 2559 N N . VAL A 1 335 ? 20.054 10.972 -8.513 1.00 92.69 335 VAL A N 1
ATOM 2560 C CA . VAL A 1 335 ? 20.531 12.144 -9.272 1.00 92.69 335 VAL A CA 1
ATOM 2561 C C . VAL A 1 335 ? 19.778 13.443 -8.971 1.00 92.69 335 VAL A C 1
ATOM 2563 O O . VAL A 1 335 ? 20.275 14.521 -9.272 1.00 92.69 335 VAL A O 1
ATOM 2566 N N . ASP A 1 336 ? 18.577 13.345 -8.411 1.00 87.25 336 ASP A N 1
ATOM 2567 C CA . ASP A 1 336 ? 17.670 14.450 -8.104 1.00 87.25 336 ASP A CA 1
ATOM 2568 C C . ASP A 1 336 ? 17.751 14.885 -6.638 1.00 87.25 336 ASP A C 1
ATOM 2570 O O . ASP A 1 336 ? 17.994 16.054 -6.353 1.00 87.25 336 ASP A O 1
ATOM 2574 N N . ILE A 1 337 ? 17.562 13.945 -5.710 1.00 90.19 337 ILE A N 1
ATOM 2575 C CA . ILE A 1 337 ? 17.444 14.224 -4.272 1.00 90.19 337 ILE A CA 1
ATOM 2576 C C . ILE A 1 337 ? 18.700 13.861 -3.475 1.00 90.19 337 ILE A C 1
ATOM 2578 O O . ILE A 1 337 ? 18.735 14.053 -2.262 1.00 90.19 337 ILE A O 1
ATOM 2582 N N . GLY A 1 338 ? 19.725 13.286 -4.113 1.00 90.00 338 GLY A N 1
ATOM 2583 C CA . GLY A 1 338 ? 20.973 12.904 -3.442 1.00 90.00 338 GLY A CA 1
ATOM 2584 C C . GLY A 1 338 ? 20.833 11.760 -2.427 1.00 90.00 338 GLY A C 1
ATOM 2585 O O . GLY A 1 338 ? 21.770 11.474 -1.682 1.00 90.00 338 GLY A O 1
ATOM 2586 N N . GLN A 1 339 ? 19.679 11.089 -2.376 1.00 90.31 339 GLN A N 1
ATOM 2587 C CA . GLN A 1 339 ? 19.439 9.976 -1.462 1.00 90.31 339 GLN A CA 1
ATOM 2588 C C . GLN A 1 339 ? 20.295 8.765 -1.839 1.00 90.31 339 GLN A C 1
ATOM 2590 O O . GLN A 1 339 ? 20.355 8.368 -3.000 1.00 90.31 339 GLN A O 1
ATOM 2595 N N . TYR A 1 340 ? 20.915 8.133 -0.845 1.00 93.69 340 TYR A N 1
ATOM 2596 C CA . TYR A 1 340 ? 21.637 6.882 -1.042 1.00 93.69 340 TYR A CA 1
ATOM 2597 C C . TYR A 1 340 ? 20.687 5.676 -0.984 1.00 93.69 340 TYR A C 1
ATOM 2599 O O . TYR A 1 340 ? 20.036 5.436 0.032 1.00 93.69 340 TYR A O 1
ATOM 2607 N N . LEU A 1 341 ? 20.626 4.902 -2.070 1.00 89.19 341 LEU A N 1
ATOM 2608 C CA . LEU A 1 341 ? 19.766 3.723 -2.228 1.00 89.19 341 LEU A CA 1
ATOM 2609 C C . LEU A 1 341 ? 20.406 2.417 -1.736 1.00 89.19 341 LEU A C 1
ATOM 2611 O O . LEU A 1 341 ? 19.745 1.382 -1.732 1.00 89.19 341 LEU A O 1
ATOM 2615 N N . GLY A 1 342 ? 21.682 2.440 -1.347 1.00 93.25 342 GLY A N 1
ATOM 2616 C CA . GLY A 1 342 ? 22.436 1.246 -0.964 1.00 93.25 342 GLY A CA 1
ATOM 2617 C C . GLY A 1 342 ? 23.392 0.743 -2.048 1.00 93.25 342 GLY A C 1
ATOM 2618 O O . GLY A 1 342 ? 23.534 1.333 -3.119 1.00 93.25 342 GLY A O 1
ATOM 2619 N N . GLN A 1 343 ? 24.076 -0.359 -1.740 1.00 96.25 343 GLN A N 1
ATOM 2620 C CA . GLN A 1 343 ? 25.043 -1.015 -2.628 1.00 96.25 343 GLN A CA 1
ATOM 2621 C C . GLN A 1 343 ? 24.351 -1.735 -3.803 1.00 96.25 343 GLN A C 1
ATOM 2623 O O . GLN A 1 343 ? 23.166 -2.069 -3.686 1.00 96.25 343 GLN A O 1
ATOM 2628 N N . PRO A 1 344 ? 25.056 -2.029 -4.909 1.00 97.19 344 PRO A N 1
ATOM 2629 C CA . PRO A 1 344 ? 24.480 -2.787 -6.014 1.00 97.19 344 PRO A CA 1
ATOM 2630 C C . PRO A 1 344 ? 23.919 -4.150 -5.579 1.00 97.19 344 PRO A C 1
ATOM 2632 O O . PRO A 1 344 ? 24.521 -4.857 -4.772 1.00 97.19 344 PRO A O 1
ATOM 2635 N N . LEU A 1 345 ? 22.772 -4.539 -6.140 1.00 97.81 345 LEU A N 1
ATOM 2636 C CA . LEU A 1 345 ? 22.132 -5.846 -5.932 1.00 97.81 345 LEU A CA 1
ATOM 2637 C C . LEU A 1 345 ? 22.510 -6.879 -6.995 1.00 97.81 345 LEU A C 1
ATOM 2639 O O . LEU A 1 345 ? 21.879 -7.931 -7.077 1.00 97.81 345 LEU A O 1
ATOM 2643 N N . THR A 1 346 ? 23.536 -6.604 -7.801 1.00 97.50 346 THR A N 1
ATOM 2644 C CA . THR A 1 346 ? 23.988 -7.460 -8.907 1.00 97.50 346 THR A CA 1
ATOM 2645 C C . THR A 1 346 ? 24.158 -8.917 -8.488 1.00 97.50 346 THR A C 1
ATOM 2647 O O . THR A 1 346 ? 23.756 -9.816 -9.216 1.00 97.50 346 THR A O 1
ATOM 2650 N N . SER A 1 347 ? 24.688 -9.168 -7.286 1.00 97.44 347 SER A N 1
ATOM 2651 C CA . SER A 1 347 ? 24.905 -10.520 -6.760 1.00 97.44 347 SER A CA 1
ATOM 2652 C C . SER A 1 347 ? 23.622 -11.269 -6.398 1.00 97.44 347 SER A C 1
ATOM 2654 O O . SER A 1 347 ? 23.667 -12.487 -6.263 1.00 97.44 347 SER A O 1
ATOM 2656 N N . LEU A 1 348 ? 22.487 -10.579 -6.243 1.00 97.38 348 LEU A N 1
ATOM 2657 C CA . LEU A 1 348 ? 21.181 -11.191 -5.983 1.00 97.38 348 LEU A CA 1
ATOM 2658 C C . LEU A 1 348 ? 20.443 -11.540 -7.281 1.00 97.38 348 LEU A C 1
ATOM 2660 O O . LEU A 1 348 ? 19.645 -12.479 -7.282 1.00 97.38 348 LEU A O 1
ATOM 2664 N N . VAL A 1 349 ? 20.729 -10.833 -8.379 1.00 98.31 349 VAL A N 1
ATOM 2665 C CA . VAL A 1 349 ? 20.048 -10.991 -9.671 1.00 98.31 349 VAL A CA 1
ATOM 2666 C C . VAL A 1 349 ? 20.855 -11.903 -10.596 1.00 98.31 349 VAL A C 1
ATOM 2668 O O . VAL A 1 349 ? 21.918 -11.541 -11.094 1.00 98.31 349 VAL A O 1
ATOM 2671 N N . HIS A 1 350 ? 20.336 -13.102 -10.848 1.00 97.69 350 HIS A N 1
ATOM 2672 C CA . HIS A 1 350 ? 20.942 -14.085 -11.742 1.00 97.69 350 HIS A CA 1
ATOM 2673 C C . HIS A 1 350 ? 20.741 -13.712 -13.216 1.00 97.69 350 HIS A C 1
ATOM 2675 O O . HIS A 1 350 ? 21.700 -13.679 -13.988 1.00 97.69 350 HIS A O 1
ATOM 2681 N N . THR A 1 351 ? 19.511 -13.411 -13.629 1.00 98.00 351 THR A N 1
ATOM 2682 C CA . THR A 1 351 ? 19.200 -12.975 -14.998 1.00 98.00 351 THR A CA 1
ATOM 2683 C C . THR A 1 351 ? 18.370 -11.701 -14.987 1.00 98.00 351 THR A C 1
ATOM 2685 O O . THR A 1 351 ? 17.399 -11.607 -14.244 1.00 98.00 351 THR A O 1
ATOM 2688 N N . PHE A 1 352 ? 18.729 -10.744 -15.841 1.00 98.25 352 PHE A N 1
ATOM 2689 C CA . PHE A 1 352 ? 17.949 -9.543 -16.120 1.00 98.25 352 PHE A CA 1
ATOM 2690 C C . PHE A 1 352 ? 17.486 -9.544 -17.579 1.00 98.25 352 PHE A C 1
ATOM 2692 O O . PHE A 1 352 ? 18.292 -9.741 -18.492 1.00 98.25 352 PHE A O 1
ATOM 2699 N N . ILE A 1 353 ? 16.195 -9.298 -17.804 1.00 98.12 353 ILE A N 1
ATOM 2700 C CA . ILE A 1 353 ? 15.603 -9.179 -19.139 1.00 98.12 353 ILE A CA 1
ATOM 2701 C C . ILE A 1 353 ? 14.883 -7.834 -19.254 1.00 98.12 353 ILE A C 1
ATOM 2703 O O . ILE A 1 353 ? 13.907 -7.601 -18.546 1.00 98.12 353 ILE A O 1
ATOM 2707 N N . GLY A 1 354 ? 15.331 -6.971 -20.166 1.00 96.88 354 GLY A N 1
ATOM 2708 C CA . GLY A 1 354 ? 14.625 -5.745 -20.544 1.00 96.88 354 GLY A CA 1
ATOM 2709 C C . GLY A 1 354 ? 13.720 -5.978 -21.756 1.00 96.88 354 GLY A C 1
ATOM 2710 O O . GLY A 1 354 ? 14.207 -6.359 -22.815 1.00 96.88 354 GLY A O 1
ATOM 2711 N N . VAL A 1 355 ? 12.415 -5.738 -21.647 1.00 95.69 355 VAL A N 1
ATOM 2712 C CA . VAL A 1 355 ? 11.453 -5.913 -22.753 1.00 95.69 355 VAL A CA 1
ATOM 2713 C C . VAL A 1 355 ? 10.928 -4.552 -23.187 1.00 95.69 355 VAL A C 1
ATOM 2715 O O . VAL A 1 355 ? 10.296 -3.858 -22.391 1.00 95.69 355 VAL A O 1
ATOM 2718 N N . ALA A 1 356 ? 11.203 -4.155 -24.432 1.00 94.25 356 ALA A N 1
ATOM 2719 C CA . ALA A 1 356 ? 10.867 -2.828 -24.960 1.00 94.25 356 ALA A CA 1
ATOM 2720 C C . ALA A 1 356 ? 11.312 -1.678 -24.031 1.00 94.25 356 ALA A C 1
ATOM 2722 O O . ALA A 1 356 ? 10.583 -0.714 -23.825 1.00 94.25 356 ALA A O 1
ATOM 2723 N N . GLY A 1 357 ? 12.475 -1.818 -23.386 1.00 94.31 357 GLY A N 1
ATOM 2724 C CA . GLY A 1 357 ? 12.918 -0.907 -22.331 1.00 94.31 357 GLY A CA 1
ATOM 2725 C C . GLY A 1 357 ? 13.234 0.503 -22.835 1.00 94.31 357 GLY A C 1
ATOM 2726 O O . GLY A 1 357 ? 13.818 0.657 -23.903 1.00 94.31 357 GLY A O 1
ATOM 2727 N N . ALA A 1 358 ? 12.914 1.524 -22.041 1.00 93.44 358 ALA A N 1
ATOM 2728 C CA . ALA A 1 358 ? 13.312 2.919 -22.273 1.00 93.44 358 ALA A CA 1
ATOM 2729 C C . ALA A 1 358 ? 14.714 3.201 -21.691 1.00 93.44 358 ALA A C 1
ATOM 2731 O O . ALA A 1 358 ? 14.877 3.987 -20.761 1.00 93.44 358 ALA A O 1
ATOM 2732 N N . ASN A 1 359 ? 15.726 2.453 -22.139 1.00 94.88 359 ASN A N 1
ATOM 2733 C CA . ASN A 1 359 ? 17.035 2.400 -21.474 1.00 94.88 359 ASN A CA 1
ATOM 2734 C C . ASN A 1 359 ? 17.984 3.544 -21.870 1.00 94.88 359 ASN A C 1
ATOM 2736 O O . ASN A 1 359 ? 18.911 3.842 -21.114 1.00 94.88 359 ASN A O 1
ATOM 2740 N N . ARG A 1 360 ? 17.767 4.163 -23.034 1.00 94.25 360 ARG A N 1
ATOM 2741 C CA . ARG A 1 360 ? 18.577 5.276 -23.568 1.00 94.25 360 ARG A CA 1
ATOM 2742 C C . ARG A 1 360 ? 17.820 6.596 -23.652 1.00 94.25 360 ARG A C 1
ATOM 2744 O O . ARG A 1 360 ? 18.431 7.637 -23.444 1.00 94.25 360 ARG A O 1
ATOM 2751 N N . ASP A 1 361 ? 16.519 6.526 -23.917 1.00 91.31 361 ASP A N 1
ATOM 2752 C CA . ASP A 1 361 ? 15.524 7.589 -23.776 1.00 91.31 361 ASP A CA 1
ATOM 2753 C C . ASP A 1 361 ? 14.116 6.993 -23.966 1.00 91.31 361 ASP A C 1
ATOM 2755 O O . ASP A 1 361 ? 13.951 5.772 -24.028 1.00 91.31 361 ASP A O 1
ATOM 2759 N N . ALA A 1 362 ? 13.095 7.842 -24.017 1.00 86.06 362 ALA A N 1
ATOM 2760 C CA . ALA A 1 362 ? 11.819 7.529 -24.650 1.00 86.06 362 ALA A CA 1
ATOM 2761 C C . ALA A 1 362 ? 11.279 8.781 -25.351 1.00 86.06 362 ALA A C 1
ATOM 2763 O O . ALA A 1 362 ? 10.198 9.276 -25.029 1.00 86.06 362 ALA A O 1
ATOM 2764 N N . GLU A 1 363 ? 12.052 9.350 -26.280 1.00 82.56 363 GLU A N 1
ATOM 2765 C CA . GLU A 1 363 ? 11.659 10.594 -26.954 1.00 82.56 363 GLU A CA 1
ATOM 2766 C C . GLU A 1 363 ? 10.260 10.557 -27.598 1.00 82.56 363 GLU A C 1
ATOM 2768 O O . GLU A 1 363 ? 9.522 11.532 -27.432 1.00 82.56 363 GLU A O 1
ATOM 2773 N N . PRO A 1 364 ? 9.849 9.487 -28.311 1.00 80.56 364 PRO A N 1
ATOM 2774 C CA . PRO A 1 364 ? 8.502 9.405 -28.875 1.00 80.56 364 PRO A CA 1
ATOM 2775 C C . PRO A 1 364 ? 7.419 9.487 -27.795 1.00 80.56 364 PRO A C 1
ATOM 2777 O O . PRO A 1 364 ? 6.460 10.250 -27.936 1.00 80.56 364 PRO A O 1
ATOM 2780 N N . LEU A 1 365 ? 7.616 8.779 -26.678 1.00 79.06 365 LEU A N 1
ATOM 2781 C CA . LEU A 1 365 ? 6.724 8.823 -25.521 1.00 79.06 365 LEU A CA 1
ATOM 2782 C C . LEU A 1 365 ? 6.690 10.219 -24.892 1.00 79.06 365 LEU A C 1
ATOM 2784 O O . LEU A 1 365 ? 5.615 10.721 -24.579 1.00 79.06 365 LEU A O 1
ATOM 2788 N N . CYS A 1 366 ? 7.841 10.874 -24.757 1.00 81.69 366 CYS A N 1
ATOM 2789 C CA . CYS A 1 366 ? 7.935 12.209 -24.174 1.00 81.69 366 CYS A CA 1
ATOM 2790 C C . CYS A 1 366 ? 7.420 13.327 -25.078 1.00 81.69 366 CYS A C 1
ATOM 2792 O O . CYS A 1 366 ? 6.978 14.356 -24.578 1.00 81.69 366 CYS A O 1
ATOM 2794 N N . LYS A 1 367 ? 7.399 13.127 -26.398 1.00 80.69 367 LYS A N 1
ATOM 2795 C CA . LYS A 1 367 ? 6.692 14.019 -27.329 1.00 80.69 367 LYS A CA 1
ATOM 2796 C C . LYS A 1 367 ? 5.178 13.842 -27.218 1.00 80.69 367 LYS A C 1
ATOM 2798 O O . LYS A 1 367 ? 4.450 14.828 -27.264 1.00 80.69 367 LYS A O 1
ATOM 2803 N N . LEU A 1 368 ? 4.709 12.605 -27.039 1.00 72.31 368 LEU A N 1
ATOM 2804 C CA . LEU A 1 368 ? 3.289 12.289 -26.860 1.00 72.31 368 LEU A CA 1
ATOM 2805 C C . LEU A 1 368 ? 2.747 12.758 -25.497 1.00 72.31 368 LEU A C 1
ATOM 2807 O O . LEU A 1 368 ? 1.600 13.189 -25.396 1.00 72.31 368 LEU A O 1
ATOM 2811 N N . LEU A 1 369 ? 3.575 12.679 -24.455 1.00 67.12 369 LEU A N 1
ATOM 2812 C CA . LEU A 1 369 ? 3.240 12.976 -23.063 1.00 67.12 369 LEU A CA 1
ATOM 2813 C C . LEU A 1 369 ? 4.114 14.113 -22.519 1.00 67.12 369 LEU A C 1
ATOM 2815 O O . LEU A 1 369 ? 4.663 14.017 -21.426 1.00 67.12 369 LEU A O 1
ATOM 2819 N N . SER A 1 370 ? 4.254 15.202 -23.274 1.00 60.50 370 SER A N 1
ATOM 2820 C CA . SER A 1 370 ? 5.172 16.306 -22.944 1.00 60.50 370 SER A CA 1
ATOM 2821 C C . SER A 1 370 ? 4.874 17.019 -21.618 1.00 60.50 370 SER A C 1
ATOM 2823 O O . SER A 1 370 ? 5.720 17.742 -21.103 1.00 60.50 370 SER A O 1
ATOM 2825 N N . TRP A 1 371 ? 3.673 16.832 -21.071 1.00 54.88 371 TRP A N 1
ATOM 2826 C CA . TRP A 1 371 ? 3.230 17.344 -19.771 1.00 54.88 371 TRP A CA 1
ATOM 2827 C C . TRP A 1 371 ? 3.467 16.358 -18.615 1.00 54.88 371 TRP A C 1
ATOM 2829 O O . TRP A 1 371 ? 3.214 16.703 -17.463 1.00 54.88 371 TRP A O 1
ATOM 2839 N N . ALA A 1 372 ? 3.912 15.131 -18.897 1.00 61.25 372 ALA A N 1
ATOM 2840 C CA . ALA A 1 372 ? 4.099 14.100 -17.890 1.00 61.25 372 ALA A CA 1
ATOM 2841 C C . ALA A 1 372 ? 5.459 14.246 -17.190 1.00 61.25 372 ALA A C 1
ATOM 2843 O O . ALA A 1 372 ? 6.511 14.326 -17.827 1.00 61.25 372 ALA A O 1
ATOM 2844 N N . GLU A 1 373 ? 5.435 14.190 -15.858 1.00 67.06 373 GLU A N 1
ATOM 2845 C CA . GLU A 1 373 ? 6.614 14.267 -14.986 1.00 67.06 373 GLU A CA 1
ATOM 2846 C C . GLU A 1 373 ? 7.809 13.362 -15.368 1.00 67.06 373 GLU A C 1
ATOM 2848 O O . GLU A 1 373 ? 8.941 13.840 -15.239 1.00 67.06 373 GLU A O 1
ATOM 2853 N N . PRO A 1 374 ? 7.654 12.116 -15.882 1.00 76.06 374 PRO A N 1
ATOM 2854 C CA . PRO A 1 374 ? 8.807 11.292 -16.261 1.00 76.06 374 PRO A CA 1
ATOM 2855 C C . PRO A 1 374 ? 9.638 11.851 -17.428 1.00 76.06 374 PRO A C 1
ATOM 2857 O O . PRO A 1 374 ? 10.721 11.339 -17.685 1.00 76.06 374 PRO A O 1
ATOM 2860 N N . CYS A 1 375 ? 9.198 12.897 -18.127 1.00 85.56 375 CYS A N 1
ATOM 2861 C CA . CYS A 1 375 ? 9.873 13.445 -19.305 1.00 85.56 375 CYS A CA 1
ATOM 2862 C C . CYS A 1 375 ? 10.724 14.687 -19.002 1.00 85.56 375 CYS A C 1
ATOM 2864 O O . CYS A 1 375 ? 10.607 15.725 -19.653 1.00 85.56 375 CYS A O 1
ATOM 2866 N N . ASN A 1 376 ? 11.627 14.577 -18.023 1.00 89.38 376 ASN A N 1
ATOM 2867 C CA . ASN A 1 376 ? 12.541 15.651 -17.621 1.00 89.38 376 ASN A CA 1
ATOM 2868 C C . ASN A 1 376 ? 14.034 15.258 -17.724 1.00 89.38 376 ASN A C 1
ATOM 2870 O O . ASN A 1 376 ? 14.385 14.088 -17.874 1.00 89.38 376 ASN A O 1
ATOM 2874 N N . GLN A 1 377 ? 14.920 16.258 -17.642 1.00 91.62 377 GLN A N 1
ATOM 2875 C CA . GLN A 1 377 ? 16.377 16.119 -17.817 1.00 91.62 377 GLN A CA 1
ATOM 2876 C C . GLN A 1 377 ? 17.145 15.699 -16.547 1.00 91.62 377 GLN A C 1
ATOM 2878 O O . GLN A 1 377 ? 18.355 15.478 -16.606 1.00 91.62 377 GLN A O 1
ATOM 2883 N N . ILE A 1 378 ? 16.478 15.582 -15.396 1.00 92.69 378 ILE A N 1
ATOM 2884 C CA . ILE A 1 378 ? 17.107 15.227 -14.118 1.00 92.69 378 ILE A CA 1
ATOM 2885 C C . ILE A 1 378 ? 16.853 13.746 -13.825 1.00 92.69 378 ILE A C 1
ATOM 2887 O O . ILE A 1 378 ? 17.710 12.915 -14.112 1.00 92.69 378 ILE A O 1
ATOM 2891 N N . ASN A 1 379 ? 15.671 13.407 -13.308 1.00 89.44 379 ASN A N 1
ATOM 2892 C CA . ASN A 1 379 ? 15.278 12.045 -12.931 1.00 89.44 379 ASN A CA 1
ATOM 2893 C C . ASN A 1 379 ? 14.373 11.354 -13.967 1.00 89.44 379 ASN A C 1
ATOM 2895 O O . ASN A 1 379 ? 13.899 10.245 -13.733 1.00 89.44 379 ASN A O 1
ATOM 2899 N N . GLY A 1 380 ? 14.128 12.007 -15.104 1.00 89.06 380 GLY A N 1
ATOM 2900 C CA . GLY A 1 380 ? 13.273 11.500 -16.170 1.00 89.06 380 GLY A CA 1
ATOM 2901 C C . GLY A 1 380 ? 13.977 10.620 -17.206 1.00 89.06 380 GLY A C 1
ATOM 2902 O O . GLY A 1 380 ? 15.167 10.320 -17.112 1.00 89.06 380 GLY A O 1
ATOM 2903 N N . ILE A 1 381 ? 13.225 10.235 -18.237 1.00 90.75 381 ILE A N 1
ATOM 2904 C CA . ILE A 1 381 ? 13.658 9.408 -19.376 1.00 90.75 381 ILE A CA 1
ATOM 2905 C C . ILE A 1 381 ? 13.863 10.217 -20.667 1.00 90.75 381 ILE A C 1
ATOM 2907 O O . ILE A 1 381 ? 13.935 9.655 -21.760 1.00 90.75 381 ILE A O 1
ATOM 2911 N N . SER A 1 382 ? 13.949 11.543 -20.559 1.00 90.88 382 SER A N 1
ATOM 2912 C CA . SER A 1 382 ? 14.309 12.387 -21.696 1.00 90.88 382 SER A CA 1
ATOM 2913 C C . SER A 1 382 ? 15.732 12.092 -22.158 1.00 90.88 382 SER A C 1
ATOM 2915 O O . SER A 1 382 ? 16.598 11.751 -21.350 1.00 90.88 382 SER A O 1
ATOM 2917 N N . CYS A 1 383 ? 15.975 12.267 -23.458 1.00 88.94 383 CYS A N 1
ATOM 2918 C CA . CYS A 1 383 ? 17.305 12.158 -24.046 1.00 88.94 383 CYS A CA 1
ATOM 2919 C C . CYS A 1 383 ? 18.347 12.887 -23.190 1.00 88.94 383 CYS A C 1
ATOM 2921 O O . CYS A 1 383 ? 18.165 14.061 -22.859 1.00 88.94 383 CYS A O 1
ATOM 2923 N N . ASN A 1 384 ? 19.435 12.188 -22.854 1.00 87.50 384 ASN A N 1
ATOM 2924 C CA . ASN A 1 384 ? 20.524 12.695 -22.022 1.00 87.50 384 ASN A CA 1
ATOM 2925 C C . ASN A 1 384 ? 20.093 13.178 -20.623 1.00 87.50 384 ASN A C 1
ATOM 2927 O O . ASN A 1 384 ? 20.738 14.067 -20.067 1.00 87.50 384 ASN A O 1
ATOM 2931 N N . SER A 1 385 ? 19.062 12.601 -20.004 1.00 94.69 385 SER A N 1
ATOM 2932 C CA . SER A 1 385 ? 18.772 12.912 -18.601 1.00 94.69 385 SER A CA 1
ATOM 2933 C C . SER A 1 385 ? 19.918 12.479 -17.674 1.00 94.69 385 SER A C 1
ATOM 2935 O O . SER A 1 385 ? 20.686 11.557 -17.978 1.00 94.69 385 SER A O 1
ATOM 2937 N N . ALA A 1 386 ? 20.056 13.136 -16.517 1.00 96.25 386 ALA A N 1
ATOM 2938 C CA . ALA A 1 386 ? 21.054 12.750 -15.518 1.00 96.25 386 ALA A CA 1
ATOM 2939 C C . ALA A 1 386 ? 20.848 11.305 -15.042 1.00 96.25 386 ALA A C 1
ATOM 2941 O O . ALA A 1 386 ? 21.818 10.565 -14.903 1.00 96.25 386 ALA A O 1
ATOM 2942 N N . PHE A 1 387 ? 19.594 10.887 -14.889 1.00 95.69 387 PHE A N 1
ATOM 2943 C CA . PHE A 1 387 ? 19.216 9.526 -14.533 1.00 95.69 387 PHE A CA 1
ATOM 2944 C C . PHE A 1 387 ? 19.657 8.491 -15.572 1.00 95.69 387 PHE A C 1
ATOM 2946 O O . PHE A 1 387 ? 20.260 7.481 -15.213 1.00 95.69 387 PHE A O 1
ATOM 2953 N N . LEU A 1 388 ? 19.415 8.744 -16.861 1.00 95.44 388 LEU A N 1
ATOM 2954 C CA . LEU A 1 388 ? 19.823 7.813 -17.911 1.00 95.44 388 LEU A CA 1
ATOM 2955 C C . LEU A 1 388 ? 21.345 7.76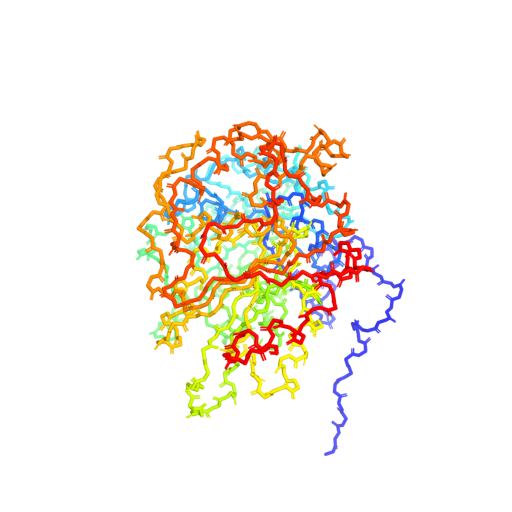5 -18.075 1.00 95.44 388 LEU A C 1
ATOM 2957 O O . LEU A 1 388 ? 21.890 6.696 -18.346 1.00 95.44 388 LEU A O 1
ATOM 2961 N N . ARG A 1 389 ? 22.055 8.881 -17.861 1.00 95.38 389 ARG A N 1
ATOM 2962 C CA . ARG A 1 389 ? 23.526 8.870 -17.792 1.00 95.38 389 ARG A CA 1
ATOM 2963 C C . ARG A 1 389 ? 24.038 8.040 -16.621 1.00 95.38 389 ARG A C 1
ATOM 2965 O O . ARG A 1 389 ? 24.972 7.272 -16.808 1.00 95.38 389 ARG A O 1
ATOM 2972 N N . ASP A 1 390 ? 23.428 8.180 -15.449 1.00 96.12 390 ASP A N 1
ATOM 2973 C CA . ASP A 1 390 ? 23.806 7.442 -14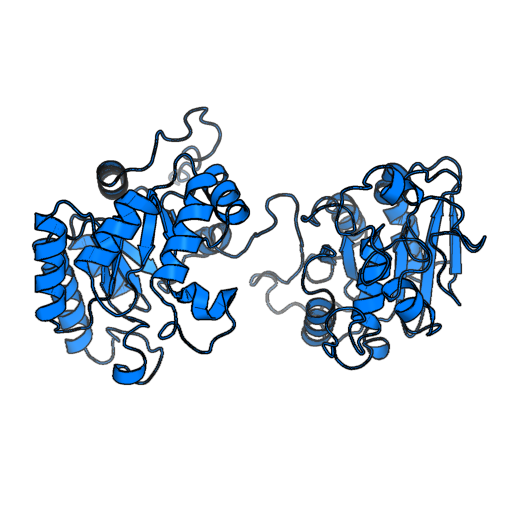.244 1.00 96.12 390 ASP A CA 1
ATOM 2974 C C . ASP A 1 390 ? 23.698 5.928 -14.463 1.00 96.12 390 ASP A C 1
ATOM 2976 O O . ASP A 1 390 ? 24.704 5.223 -14.377 1.00 96.12 390 ASP A O 1
ATOM 2980 N N . ILE A 1 391 ? 22.532 5.427 -14.885 1.00 95.56 391 ILE A N 1
ATOM 2981 C CA . ILE A 1 391 ? 22.349 3.983 -15.113 1.00 95.56 391 ILE A CA 1
ATOM 2982 C C . ILE A 1 391 ? 23.170 3.443 -16.292 1.00 95.56 391 ILE A C 1
ATOM 2984 O O . ILE A 1 391 ? 23.473 2.259 -16.336 1.00 95.56 391 ILE A O 1
ATOM 2988 N N . ASN A 1 392 ? 23.544 4.276 -17.266 1.00 95.25 392 ASN A N 1
ATOM 2989 C CA . ASN A 1 392 ? 24.365 3.845 -18.403 1.00 95.25 392 ASN A CA 1
ATOM 2990 C C . ASN A 1 392 ? 25.872 4.075 -18.196 1.00 95.25 392 ASN A C 1
ATOM 2992 O O . ASN A 1 392 ? 26.660 3.693 -19.062 1.00 95.25 392 ASN A O 1
ATOM 2996 N N . SER A 1 393 ? 26.279 4.665 -17.065 1.00 93.31 393 SER A N 1
ATOM 2997 C CA . SER A 1 393 ? 27.691 4.890 -16.719 1.00 93.31 393 SER A CA 1
ATOM 2998 C C . SER A 1 393 ? 28.418 3.609 -16.299 1.00 93.31 393 SER A C 1
ATOM 3000 O O . SER A 1 393 ? 29.643 3.533 -16.386 1.00 93.31 393 SER A O 1
ATOM 3002 N N . VAL A 1 394 ? 27.662 2.589 -15.885 1.00 92.44 394 VAL A N 1
ATOM 3003 C CA . VAL A 1 394 ? 28.170 1.285 -15.454 1.00 92.44 394 VAL A CA 1
ATOM 3004 C C . VAL A 1 394 ? 27.692 0.211 -16.428 1.00 92.44 394 VAL A C 1
ATOM 3006 O O . VAL A 1 394 ? 26.566 0.250 -16.920 1.00 92.44 394 VAL A O 1
ATOM 3009 N N . VAL A 1 395 ? 28.556 -0.759 -16.722 1.00 92.06 395 VAL A N 1
ATOM 3010 C CA . VAL A 1 395 ? 28.278 -1.853 -17.662 1.00 92.06 395 VAL A CA 1
ATOM 3011 C C . VAL A 1 395 ? 28.141 -3.167 -16.901 1.00 92.06 395 VAL A C 1
ATOM 3013 O O . VAL A 1 395 ? 28.985 -3.481 -16.067 1.00 92.06 395 VAL A O 1
ATOM 3016 N N . GLY A 1 396 ? 27.110 -3.954 -17.219 1.00 91.88 396 GLY A N 1
ATOM 3017 C CA . GLY A 1 396 ? 27.001 -5.342 -16.767 1.00 91.88 396 GLY A CA 1
ATOM 3018 C C . GLY A 1 396 ? 26.597 -5.528 -15.302 1.00 91.88 396 GLY A C 1
ATOM 3019 O O . GLY A 1 396 ? 26.897 -6.564 -14.717 1.00 91.88 396 GLY A O 1
ATOM 3020 N N . TYR A 1 397 ? 25.953 -4.537 -14.684 1.00 95.94 397 TYR A N 1
ATOM 3021 C CA . TYR A 1 397 ? 25.587 -4.590 -13.264 1.00 95.94 397 TYR A CA 1
ATOM 3022 C C . TYR A 1 397 ? 24.168 -5.128 -13.034 1.00 95.94 397 TYR A C 1
ATOM 3024 O O . TYR A 1 397 ? 23.788 -5.403 -11.895 1.00 95.94 397 TYR A O 1
ATOM 3032 N N . GLU A 1 398 ? 23.359 -5.252 -14.084 1.00 97.75 398 GLU A N 1
ATOM 3033 C CA . GLU A 1 398 ? 21.953 -5.631 -13.990 1.00 97.75 398 GLU A CA 1
ATOM 3034 C C . GLU A 1 398 ? 21.770 -7.070 -13.492 1.00 97.75 398 GLU A C 1
ATOM 3036 O O . GLU A 1 398 ? 20.779 -7.373 -12.831 1.00 97.75 398 GLU A O 1
ATOM 3041 N N . ALA A 1 399 ? 22.722 -7.955 -13.788 1.00 97.56 399 ALA A N 1
ATOM 3042 C CA . ALA A 1 399 ? 22.732 -9.336 -13.328 1.00 97.56 399 ALA A CA 1
ATOM 3043 C C . ALA A 1 399 ? 24.143 -9.926 -13.404 1.00 97.56 399 ALA A C 1
ATOM 3045 O O . ALA A 1 399 ? 24.908 -9.575 -14.300 1.00 97.56 399 ALA A O 1
ATOM 3046 N N . PHE A 1 400 ? 24.472 -10.870 -12.519 1.00 96.19 400 PHE A N 1
ATOM 3047 C CA . PHE A 1 400 ? 25.805 -11.486 -12.515 1.00 96.19 400 PHE A CA 1
ATOM 3048 C C . PHE A 1 400 ? 25.997 -12.580 -13.577 1.00 96.19 400 PHE A C 1
ATOM 3050 O O . PHE A 1 400 ? 27.137 -12.915 -13.890 1.00 96.19 400 PHE A O 1
ATOM 3057 N N . SER A 1 401 ? 24.919 -13.183 -14.100 1.00 95.56 401 SER A N 1
ATOM 3058 C CA . SER A 1 401 ? 25.025 -14.278 -15.078 1.00 95.56 401 SER A CA 1
ATOM 3059 C C . SER A 1 401 ? 24.570 -13.876 -16.476 1.00 95.56 401 SER A C 1
ATOM 3061 O O . SER A 1 401 ? 25.278 -14.153 -17.444 1.00 95.56 401 SER A O 1
ATOM 3063 N N . ARG A 1 402 ? 23.396 -13.247 -16.617 1.00 95.50 402 ARG A N 1
ATOM 3064 C CA . ARG A 1 402 ? 22.849 -12.939 -17.945 1.00 95.50 402 ARG A CA 1
ATOM 3065 C C . ARG A 1 402 ? 22.057 -11.648 -17.992 1.00 95.50 402 ARG A C 1
ATOM 3067 O O . ARG A 1 402 ? 21.144 -11.445 -17.201 1.00 95.50 402 ARG A O 1
ATOM 3074 N N . ILE A 1 403 ? 22.340 -10.851 -19.015 1.00 97.56 403 ILE A N 1
ATOM 3075 C CA . ILE A 1 403 ? 21.606 -9.633 -19.352 1.00 97.56 403 ILE A CA 1
ATOM 3076 C C . ILE A 1 403 ? 21.078 -9.807 -20.772 1.00 97.56 403 ILE A C 1
ATOM 3078 O O . ILE A 1 403 ? 21.814 -10.203 -21.678 1.00 97.56 403 ILE A O 1
ATOM 3082 N N . SER A 1 404 ? 19.784 -9.606 -20.985 1.00 97.50 404 SER A N 1
ATOM 3083 C CA . SER A 1 404 ? 19.160 -9.757 -22.301 1.00 97.50 404 SER A CA 1
ATOM 3084 C C . SER A 1 404 ? 18.134 -8.665 -22.548 1.00 97.50 404 SER A C 1
ATOM 3086 O O . SER A 1 404 ? 17.498 -8.183 -21.614 1.00 97.50 404 SER A O 1
ATOM 3088 N N . VAL A 1 405 ? 17.960 -8.281 -23.807 1.00 97.06 405 VAL A N 1
ATOM 3089 C CA . VAL A 1 405 ? 16.936 -7.324 -24.217 1.00 97.06 405 VAL A CA 1
ATOM 3090 C C . VAL A 1 405 ? 16.108 -7.894 -25.352 1.00 97.06 405 VAL A C 1
ATOM 3092 O O . VAL A 1 405 ? 16.655 -8.382 -26.336 1.00 97.06 405 VAL A O 1
ATOM 3095 N N . ILE A 1 406 ? 14.789 -7.786 -25.220 1.00 96.44 406 ILE A N 1
ATOM 3096 C CA . ILE A 1 406 ? 13.818 -8.088 -26.267 1.00 96.44 406 ILE A CA 1
ATOM 3097 C C . ILE A 1 406 ? 13.300 -6.751 -26.788 1.00 96.44 406 ILE A C 1
ATOM 3099 O O . ILE A 1 406 ? 12.723 -5.969 -26.030 1.00 96.44 406 ILE A O 1
ATOM 3103 N N . ARG A 1 407 ? 13.513 -6.469 -28.073 1.00 94.94 407 ARG A N 1
ATOM 3104 C CA . ARG A 1 407 ? 13.072 -5.220 -28.712 1.00 94.94 407 ARG A CA 1
ATOM 3105 C C . ARG A 1 407 ? 12.398 -5.484 -30.051 1.00 94.94 407 ARG A C 1
ATOM 3107 O O . ARG A 1 407 ? 12.647 -6.506 -30.682 1.00 94.94 407 ARG A O 1
ATOM 3114 N N . SER A 1 408 ? 11.587 -4.535 -30.501 1.00 94.25 408 SER A N 1
ATOM 3115 C CA . SER A 1 408 ? 10.985 -4.554 -31.833 1.00 94.25 408 SER A CA 1
ATOM 3116 C C . SER A 1 408 ? 11.452 -3.341 -32.621 1.00 94.25 408 SER A C 1
ATOM 3118 O O . SER A 1 408 ? 11.579 -2.251 -32.065 1.00 94.25 408 SER A O 1
ATOM 3120 N N . VAL A 1 409 ? 11.712 -3.525 -33.915 1.00 92.94 409 VAL A N 1
ATOM 3121 C CA . VAL A 1 409 ? 12.010 -2.398 -34.817 1.00 92.94 409 VAL A CA 1
ATOM 3122 C C . VAL A 1 409 ? 10.766 -1.571 -35.151 1.00 92.94 409 VAL A C 1
ATOM 3124 O O . VAL A 1 409 ? 10.905 -0.428 -35.579 1.00 92.94 409 VAL A O 1
ATOM 3127 N N . ASP A 1 410 ? 9.580 -2.132 -34.901 1.00 92.75 410 ASP A N 1
ATOM 3128 C CA . ASP A 1 410 ? 8.266 -1.529 -35.154 1.00 92.75 410 ASP A CA 1
ATOM 3129 C C . ASP A 1 410 ? 7.610 -0.981 -33.867 1.00 92.75 410 ASP A C 1
ATOM 3131 O O . ASP A 1 410 ? 6.422 -0.655 -33.843 1.00 92.75 410 ASP A O 1
ATOM 3135 N N . ASP A 1 411 ? 8.370 -0.880 -32.769 1.00 90.25 411 ASP A N 1
ATOM 3136 C CA . ASP A 1 411 ? 7.923 -0.223 -31.540 1.00 90.25 411 ASP A CA 1
ATOM 3137 C C . ASP A 1 411 ? 8.004 1.301 -31.684 1.00 90.25 411 ASP A C 1
ATOM 3139 O O . ASP A 1 411 ? 9.081 1.899 -31.659 1.00 90.25 411 ASP A O 1
ATOM 3143 N N . THR A 1 412 ? 6.844 1.939 -31.821 1.00 86.12 412 THR A N 1
ATOM 3144 C CA . THR A 1 412 ? 6.731 3.394 -31.970 1.00 86.12 412 THR A CA 1
ATOM 3145 C C . THR A 1 412 ? 6.454 4.129 -30.659 1.00 86.12 412 THR A C 1
ATOM 3147 O O . THR A 1 412 ? 6.388 5.356 -30.675 1.00 86.12 412 THR A O 1
ATOM 3150 N N . ILE A 1 413 ? 6.238 3.420 -29.542 1.00 85.44 413 ILE A N 1
ATOM 3151 C CA . ILE A 1 413 ? 5.879 4.042 -28.257 1.00 85.44 413 ILE A CA 1
ATOM 3152 C C . ILE A 1 413 ? 7.139 4.417 -27.493 1.00 85.44 413 ILE A C 1
ATOM 3154 O O . ILE A 1 413 ? 7.355 5.588 -27.202 1.00 85.44 413 ILE A O 1
ATOM 3158 N N . VAL A 1 414 ? 7.984 3.431 -27.191 1.00 84.19 414 VAL A N 1
ATOM 3159 C CA . VAL A 1 414 ? 9.298 3.705 -26.597 1.00 84.19 414 VAL A CA 1
ATOM 3160 C C . VAL A 1 414 ? 10.276 4.139 -27.689 1.00 84.19 414 VAL A C 1
ATOM 3162 O O . VAL A 1 414 ? 11.111 5.007 -27.457 1.00 84.19 414 VAL A O 1
ATOM 3165 N N . GLY A 1 415 ? 10.094 3.622 -28.906 1.00 83.56 415 GLY A N 1
ATOM 3166 C CA . GLY A 1 415 ? 10.910 3.954 -30.064 1.00 83.56 415 GLY A CA 1
ATOM 3167 C C . GLY A 1 415 ? 11.985 2.911 -30.349 1.00 83.56 415 GLY A C 1
ATOM 3168 O O . GLY A 1 415 ? 12.332 2.078 -29.513 1.00 83.56 415 GLY A O 1
ATOM 3169 N N . ASN A 1 416 ? 12.533 2.970 -31.563 1.00 85.19 416 ASN A N 1
ATOM 3170 C CA . ASN A 1 416 ? 13.572 2.047 -32.016 1.00 85.19 416 ASN A CA 1
ATOM 3171 C C . ASN A 1 416 ? 14.984 2.631 -31.849 1.00 85.19 416 ASN A C 1
ATOM 3173 O O . ASN A 1 416 ? 15.876 1.930 -31.368 1.00 85.19 416 ASN A O 1
ATOM 3177 N N . ILE A 1 417 ? 15.174 3.905 -32.216 1.00 89.94 417 ILE A N 1
ATOM 3178 C CA . ILE A 1 417 ? 16.462 4.617 -32.207 1.00 89.94 417 ILE A CA 1
ATOM 3179 C C . ILE A 1 417 ? 16.393 5.784 -31.217 1.00 89.94 417 ILE A C 1
ATOM 3181 O O . ILE A 1 417 ? 15.479 6.602 -31.297 1.00 89.94 417 ILE A O 1
ATOM 3185 N N . ALA A 1 418 ? 17.353 5.818 -30.299 1.00 90.19 418 ALA A N 1
ATOM 3186 C CA . ALA A 1 418 ? 17.564 6.859 -29.308 1.00 90.19 418 ALA A CA 1
ATOM 3187 C C . ALA A 1 418 ? 18.270 8.076 -29.918 1.00 90.19 418 ALA A C 1
ATOM 3189 O O . ALA A 1 418 ? 18.834 8.017 -31.013 1.00 90.19 418 ALA A O 1
ATOM 3190 N N . CYS A 1 419 ? 18.293 9.184 -29.188 1.00 88.62 419 CYS A N 1
ATOM 3191 C CA . CYS A 1 419 ? 18.913 10.428 -29.631 1.00 88.62 419 CYS A CA 1
ATOM 3192 C C . CYS A 1 419 ? 20.434 10.332 -29.851 1.00 88.62 419 CYS A C 1
ATOM 3194 O O . CYS A 1 419 ? 20.998 11.126 -30.602 1.00 88.62 419 CYS A O 1
ATOM 3196 N N . ASP A 1 420 ? 21.101 9.356 -29.229 1.00 87.12 420 ASP A N 1
ATOM 3197 C CA . ASP A 1 420 ? 22.523 9.051 -29.424 1.00 87.12 420 ASP A CA 1
ATOM 3198 C C . ASP A 1 420 ? 22.782 8.094 -30.607 1.00 87.12 420 ASP A C 1
ATOM 3200 O O . ASP A 1 420 ? 23.913 7.662 -30.832 1.00 87.12 420 ASP A O 1
ATOM 3204 N N . GLY A 1 421 ? 21.738 7.749 -31.369 1.00 88.75 421 GLY A N 1
ATOM 3205 C CA . GLY A 1 421 ? 21.796 6.847 -32.517 1.00 88.75 421 GLY A CA 1
ATOM 3206 C C . GLY A 1 421 ? 21.796 5.359 -32.158 1.00 88.75 421 GLY A C 1
ATOM 3207 O O . GLY A 1 421 ? 21.769 4.520 -33.062 1.00 88.75 421 GLY A O 1
ATOM 3208 N N . GLN A 1 422 ? 21.804 4.996 -30.870 1.00 90.62 422 GLN A N 1
ATOM 3209 C CA . GLN A 1 422 ? 21.717 3.600 -30.439 1.00 90.62 422 GLN A CA 1
ATOM 3210 C C . GLN A 1 422 ? 20.269 3.118 -30.389 1.00 90.62 422 GLN A C 1
ATOM 3212 O O . GLN A 1 422 ? 19.324 3.889 -30.514 1.00 90.62 422 GLN A O 1
ATOM 3217 N N . SER A 1 423 ? 20.059 1.815 -30.183 1.00 91.81 423 SER A N 1
ATOM 3218 C CA . SER A 1 423 ? 18.701 1.335 -29.927 1.00 91.81 423 SER A CA 1
ATOM 3219 C C . SER A 1 423 ? 18.209 1.822 -28.566 1.00 91.81 423 SER A C 1
ATOM 3221 O O . SER A 1 423 ? 18.929 1.678 -27.574 1.00 91.81 423 SER A O 1
ATOM 3223 N N . VAL A 1 424 ? 16.968 2.312 -28.504 1.00 93.50 424 VAL A N 1
ATOM 3224 C CA . VAL A 1 424 ? 16.347 2.817 -27.265 1.00 93.50 424 VAL A CA 1
ATOM 3225 C C . VAL A 1 424 ? 16.401 1.791 -26.134 1.00 93.50 424 VAL A C 1
ATOM 3227 O O . VAL A 1 424 ? 16.727 2.122 -24.993 1.00 93.50 424 VAL A O 1
ATOM 3230 N N . SER A 1 425 ? 16.150 0.520 -26.454 1.00 94.38 425 SER A N 1
ATOM 3231 C CA . SER A 1 425 ? 16.151 -0.558 -25.463 1.00 94.38 425 SER A CA 1
ATOM 3232 C C . SER A 1 425 ? 17.527 -1.104 -25.122 1.00 94.38 425 SER A C 1
ATOM 3234 O O . SER A 1 425 ? 17.617 -1.982 -24.270 1.00 94.38 425 SER A O 1
ATOM 3236 N N . SER A 1 426 ? 18.598 -0.601 -25.734 1.00 94.12 426 SER A N 1
ATOM 3237 C CA . SER A 1 426 ? 19.934 -1.141 -25.504 1.00 94.12 426 SER A CA 1
ATOM 3238 C C . SER A 1 426 ? 20.466 -0.914 -24.084 1.00 94.12 426 SER A C 1
ATOM 3240 O O . SER A 1 426 ? 20.280 0.132 -23.471 1.00 94.12 426 SER A O 1
ATOM 3242 N N . ILE A 1 427 ? 21.176 -1.925 -23.604 1.00 94.94 427 ILE A N 1
ATOM 3243 C CA . ILE A 1 427 ? 21.969 -2.037 -22.385 1.00 94.94 427 ILE A CA 1
ATOM 3244 C C . ILE A 1 427 ? 23.344 -2.555 -22.826 1.00 94.94 427 ILE A C 1
ATOM 3246 O O . ILE A 1 427 ? 23.464 -3.448 -23.670 1.00 94.94 427 ILE A O 1
ATOM 3250 N N . ASN A 1 428 ? 24.412 -1.986 -22.282 1.00 89.38 428 ASN A N 1
ATOM 3251 C CA . ASN A 1 428 ? 25.766 -2.404 -22.634 1.00 89.38 428 ASN A CA 1
ATOM 3252 C C . ASN A 1 428 ? 26.033 -3.847 -22.154 1.00 89.38 428 ASN A C 1
ATOM 3254 O O . ASN A 1 428 ? 25.780 -4.167 -20.997 1.00 89.38 428 ASN A O 1
ATOM 3258 N N . GLY A 1 429 ? 26.572 -4.709 -23.026 1.00 86.56 429 GLY A N 1
ATOM 3259 C CA . GLY A 1 429 ? 26.940 -6.095 -22.676 1.00 86.56 429 GLY A CA 1
ATOM 3260 C C . GLY A 1 429 ? 25.789 -7.114 -22.673 1.00 86.56 429 GLY A C 1
ATOM 3261 O O . GLY A 1 429 ? 25.942 -8.218 -22.162 1.00 86.56 429 GLY A O 1
ATOM 3262 N N . GLN A 1 430 ? 24.637 -6.755 -23.233 1.00 92.88 430 GLN A N 1
ATOM 3263 C CA . GLN A 1 430 ? 23.456 -7.615 -23.329 1.00 92.88 430 GLN A CA 1
ATOM 3264 C C . GLN A 1 430 ? 23.505 -8.620 -24.497 1.00 92.88 430 GLN A C 1
ATOM 3266 O O . GLN A 1 430 ? 24.093 -8.352 -25.545 1.00 92.88 430 GLN A O 1
ATOM 3271 N N . ASN A 1 431 ? 22.724 -9.694 -24.386 1.00 95.00 431 ASN A N 1
ATOM 3272 C CA . ASN A 1 431 ? 22.210 -10.422 -25.550 1.00 95.00 431 ASN A CA 1
ATOM 3273 C C . ASN A 1 431 ? 20.969 -9.710 -26.112 1.00 95.00 431 ASN A C 1
ATOM 3275 O O . ASN A 1 431 ? 20.193 -9.135 -25.348 1.00 95.00 431 ASN A O 1
ATOM 3279 N N . VAL A 1 432 ? 20.754 -9.753 -27.428 1.00 94.25 432 VAL A N 1
ATOM 3280 C CA . VAL A 1 432 ? 19.652 -9.022 -28.076 1.00 94.25 432 VAL A CA 1
ATOM 3281 C C . VAL A 1 432 ? 18.756 -9.969 -28.859 1.00 94.25 432 VAL A C 1
ATOM 3283 O O . VAL A 1 432 ? 19.225 -10.649 -29.765 1.00 94.25 432 VAL A O 1
ATOM 3286 N N . GLU A 1 433 ? 17.462 -9.923 -28.561 1.00 95.19 433 GLU A N 1
ATOM 3287 C CA . GLU A 1 433 ? 16.397 -10.491 -29.379 1.00 95.19 433 GLU A CA 1
ATOM 3288 C C . GLU A 1 433 ? 15.684 -9.361 -30.135 1.00 95.19 433 GLU A C 1
ATOM 3290 O O . GLU A 1 433 ? 15.193 -8.405 -29.524 1.00 95.19 433 GLU A O 1
ATOM 3295 N N . ILE A 1 434 ? 15.638 -9.452 -31.467 1.00 94.88 434 ILE A N 1
ATOM 3296 C CA . ILE A 1 434 ? 15.043 -8.426 -32.336 1.00 94.88 434 ILE A CA 1
ATOM 3297 C C . ILE A 1 434 ? 13.822 -9.008 -33.041 1.00 94.88 434 ILE A C 1
ATOM 3299 O O . ILE A 1 434 ? 13.945 -9.914 -33.863 1.00 94.88 434 ILE A O 1
ATOM 3303 N N . LEU A 1 435 ? 12.656 -8.432 -32.772 1.00 94.44 435 LEU A N 1
ATOM 3304 C CA . LEU A 1 435 ? 11.393 -8.800 -33.402 1.00 94.44 435 LEU A CA 1
ATOM 3305 C C . LEU A 1 435 ? 11.035 -7.823 -34.531 1.00 94.44 435 LEU A C 1
ATOM 3307 O O . LEU A 1 435 ? 11.363 -6.635 -34.476 1.00 94.44 435 LEU A O 1
ATOM 3311 N N . LYS A 1 436 ? 10.352 -8.341 -35.556 1.00 93.81 436 LYS A N 1
ATOM 3312 C CA . LYS A 1 436 ? 9.760 -7.574 -36.664 1.00 93.81 436 LYS A CA 1
ATOM 3313 C C . LYS A 1 436 ? 8.254 -7.821 -36.696 1.00 93.81 436 LYS A C 1
ATOM 3315 O O . LYS A 1 436 ? 7.822 -8.949 -36.478 1.00 93.81 436 LYS A O 1
ATOM 3320 N N . GLY A 1 437 ? 7.471 -6.789 -36.975 1.00 92.50 437 GLY A N 1
ATOM 3321 C CA . GLY A 1 437 ? 6.009 -6.810 -36.998 1.00 92.50 437 GLY A CA 1
ATOM 3322 C C . GLY A 1 437 ? 5.340 -6.703 -35.624 1.00 92.50 437 GLY A C 1
ATOM 3323 O O . GLY A 1 437 ? 4.123 -6.840 -35.539 1.00 92.50 437 GLY A O 1
ATOM 3324 N N . TYR A 1 438 ? 6.097 -6.466 -34.547 1.00 92.94 438 TYR A N 1
ATOM 3325 C CA . TYR A 1 438 ? 5.553 -6.360 -33.189 1.00 92.94 438 TYR A CA 1
ATOM 3326 C C . TYR A 1 438 ? 5.402 -4.888 -32.792 1.00 92.94 438 TYR A C 1
ATOM 3328 O O . TYR A 1 438 ? 6.395 -4.182 -32.633 1.00 92.94 438 TYR A O 1
ATOM 3336 N N . SER A 1 439 ? 4.169 -4.432 -32.575 1.00 91.94 439 SER A N 1
ATOM 3337 C CA . SER A 1 439 ? 3.907 -3.136 -31.931 1.00 91.94 439 SER A CA 1
ATOM 3338 C C . SER A 1 439 ? 4.295 -3.153 -30.444 1.00 91.94 439 SER A C 1
ATOM 3340 O O . SER A 1 439 ? 4.501 -4.228 -29.875 1.00 91.94 439 SER A O 1
ATOM 3342 N N . HIS A 1 440 ? 4.336 -1.988 -29.781 1.00 90.00 440 HIS A N 1
ATOM 3343 C CA . HIS A 1 440 ? 4.648 -1.913 -28.343 1.00 90.00 440 HIS A CA 1
ATOM 3344 C C . HIS A 1 440 ? 3.744 -2.819 -27.483 1.00 90.00 440 HIS A C 1
ATOM 3346 O O . HIS A 1 440 ? 4.263 -3.610 -26.700 1.00 90.00 440 HIS A O 1
ATOM 3352 N N . PRO A 1 441 ? 2.403 -2.829 -27.638 1.00 87.88 441 PRO A N 1
ATOM 3353 C CA . PRO A 1 441 ? 1.587 -3.798 -26.913 1.00 87.88 441 PRO A CA 1
ATOM 3354 C C . PRO A 1 441 ? 1.940 -5.247 -27.272 1.00 87.88 441 PRO A C 1
ATOM 3356 O O . PRO A 1 441 ? 2.046 -6.081 -26.382 1.00 87.88 441 PRO A O 1
ATOM 3359 N N . MET A 1 442 ? 2.174 -5.571 -28.546 1.00 90.19 442 MET A N 1
ATOM 3360 C CA . MET A 1 442 ? 2.493 -6.948 -28.948 1.00 90.19 442 MET A CA 1
ATOM 3361 C C . MET A 1 442 ? 3.798 -7.448 -28.327 1.00 90.19 442 MET A C 1
ATOM 3363 O O . MET A 1 442 ? 3.842 -8.576 -27.849 1.00 90.19 442 MET A O 1
ATOM 3367 N N . ILE A 1 443 ? 4.856 -6.634 -28.297 1.00 90.62 443 ILE A N 1
ATOM 3368 C CA . ILE A 1 443 ? 6.119 -7.052 -27.676 1.00 90.62 443 ILE A CA 1
ATOM 3369 C C . ILE A 1 443 ? 5.974 -7.249 -26.163 1.00 90.62 443 ILE A C 1
ATOM 3371 O O . ILE A 1 443 ? 6.575 -8.167 -25.613 1.00 90.62 443 ILE A O 1
ATOM 3375 N N . ILE A 1 444 ? 5.136 -6.456 -25.494 1.00 88.31 444 ILE A N 1
ATOM 3376 C CA . ILE A 1 444 ? 4.826 -6.656 -24.077 1.00 88.31 444 ILE A CA 1
ATOM 3377 C C . ILE A 1 444 ? 4.020 -7.952 -23.888 1.00 88.31 444 ILE A C 1
ATOM 3379 O O . ILE A 1 444 ? 4.422 -8.804 -23.103 1.00 88.31 444 ILE A O 1
ATOM 3383 N N . TYR A 1 445 ? 2.929 -8.126 -24.644 1.00 85.75 445 TYR A N 1
ATOM 3384 C CA . TYR A 1 445 ? 1.899 -9.146 -24.407 1.00 85.75 445 TYR A CA 1
ATOM 3385 C C . TYR A 1 445 ? 2.112 -10.501 -25.103 1.00 85.75 445 TYR A C 1
ATOM 3387 O O . TYR A 1 445 ? 1.396 -11.452 -24.790 1.00 85.75 445 TYR A O 1
ATOM 3395 N N . ALA A 1 446 ? 3.058 -10.615 -26.039 1.00 89.06 446 ALA A N 1
ATOM 3396 C CA . ALA A 1 446 ? 3.239 -11.815 -26.864 1.00 89.06 446 ALA A CA 1
ATOM 3397 C C . ALA A 1 446 ? 4.672 -12.381 -26.853 1.00 89.06 446 ALA A C 1
ATOM 3399 O O . ALA A 1 446 ? 5.036 -13.148 -27.746 1.00 89.06 446 ALA A O 1
ATOM 3400 N N . THR A 1 447 ? 5.494 -12.031 -25.859 1.00 92.94 447 THR A N 1
ATOM 3401 C CA . THR A 1 447 ? 6.896 -12.491 -25.750 1.00 92.94 447 THR A CA 1
ATOM 3402 C C . THR A 1 447 ? 7.163 -13.429 -24.571 1.00 92.94 447 THR A C 1
ATOM 3404 O O . THR A 1 447 ? 8.310 -13.800 -24.328 1.00 92.94 447 THR A O 1
ATOM 3407 N N . GLN A 1 448 ? 6.121 -13.896 -23.873 1.00 93.81 448 GLN A N 1
ATOM 3408 C CA . GLN A 1 448 ? 6.233 -14.795 -22.715 1.00 93.81 448 GLN A CA 1
ATOM 3409 C C . GLN A 1 448 ? 7.042 -16.074 -22.988 1.00 93.81 448 GLN A C 1
ATOM 3411 O O . GLN A 1 448 ? 7.769 -16.528 -22.105 1.00 93.81 448 GLN A O 1
ATOM 3416 N N . ASP A 1 449 ? 6.968 -16.634 -24.200 1.00 94.69 449 ASP A N 1
ATOM 3417 C CA . ASP A 1 449 ? 7.772 -17.803 -24.572 1.00 94.69 449 ASP A CA 1
ATOM 3418 C C . ASP A 1 449 ? 9.265 -17.472 -24.685 1.00 94.69 449 ASP A C 1
ATOM 3420 O O . ASP A 1 449 ? 10.102 -18.187 -24.136 1.00 94.69 449 ASP A O 1
ATOM 3424 N N . ILE A 1 450 ? 9.598 -16.352 -25.327 1.00 95.31 450 ILE A N 1
ATOM 3425 C CA . ILE A 1 450 ? 10.978 -15.874 -25.459 1.00 95.31 450 ILE A CA 1
ATOM 3426 C C . ILE A 1 450 ? 11.562 -15.606 -24.068 1.00 95.31 450 ILE A C 1
ATOM 3428 O O . ILE A 1 450 ? 12.646 -16.090 -23.747 1.00 95.31 450 ILE A O 1
ATOM 3432 N N . ILE A 1 451 ? 10.810 -14.907 -23.208 1.00 96.06 451 ILE A N 1
ATOM 3433 C CA . ILE A 1 451 ? 11.193 -14.642 -21.813 1.00 96.06 451 ILE A CA 1
ATOM 3434 C C . ILE A 1 451 ? 11.476 -15.962 -21.084 1.00 96.06 451 ILE A C 1
ATOM 3436 O O . ILE A 1 451 ? 12.514 -16.105 -20.438 1.00 96.06 451 ILE A O 1
ATOM 3440 N N . TYR A 1 452 ? 10.588 -16.951 -21.211 1.00 95.69 452 TYR A N 1
ATOM 3441 C CA . TYR A 1 452 ? 10.769 -18.264 -20.594 1.00 95.69 452 TYR A CA 1
ATOM 3442 C C . TYR A 1 452 ? 12.033 -18.976 -21.089 1.00 95.69 452 TYR A C 1
ATOM 3444 O O . TYR A 1 452 ? 12.810 -19.460 -20.265 1.00 95.69 452 TYR A O 1
ATOM 3452 N N . ARG A 1 453 ? 12.281 -19.012 -22.406 1.00 95.19 453 ARG A N 1
ATOM 3453 C CA . ARG A 1 453 ? 13.474 -19.654 -22.985 1.00 95.19 453 ARG A CA 1
ATOM 3454 C C . ARG A 1 453 ? 14.763 -19.002 -22.486 1.00 95.19 453 ARG A C 1
ATOM 3456 O O . ARG A 1 453 ? 15.658 -19.713 -22.022 1.00 95.19 453 ARG A O 1
ATOM 3463 N N . ILE A 1 454 ? 14.800 -17.667 -22.437 1.00 95.00 454 ILE A N 1
ATOM 3464 C CA . ILE A 1 454 ? 15.923 -16.922 -21.853 1.00 95.00 454 ILE A CA 1
ATOM 3465 C C . ILE A 1 454 ? 16.111 -17.296 -20.376 1.00 95.00 454 ILE A C 1
ATOM 3467 O O . ILE A 1 454 ? 17.234 -17.591 -19.979 1.00 95.00 454 ILE A O 1
ATOM 3471 N N . ILE A 1 455 ? 15.057 -17.355 -19.558 1.00 94.94 455 ILE A N 1
ATOM 3472 C CA . ILE A 1 455 ? 15.179 -17.738 -18.136 1.00 94.94 455 ILE A CA 1
ATOM 3473 C C . ILE A 1 455 ? 15.692 -19.179 -17.968 1.00 94.94 455 ILE A C 1
ATOM 3475 O O . ILE A 1 455 ? 16.489 -19.455 -17.068 1.00 94.94 455 ILE A O 1
ATOM 3479 N N . GLN A 1 456 ? 15.278 -20.101 -18.842 1.00 93.38 456 GLN A N 1
ATOM 3480 C CA . GLN A 1 456 ? 15.706 -21.503 -18.785 1.00 93.38 456 GLN A CA 1
ATOM 3481 C C . GLN A 1 456 ? 17.132 -21.747 -19.295 1.00 93.38 456 GLN A C 1
ATOM 3483 O O . GLN A 1 456 ? 17.626 -22.864 -19.166 1.00 93.38 456 GLN A O 1
ATOM 3488 N N . GLY A 1 457 ? 17.816 -20.754 -19.870 1.00 88.81 457 GLY A N 1
ATOM 3489 C CA . GLY A 1 457 ? 19.115 -21.031 -20.489 1.00 88.81 457 GLY A CA 1
ATOM 3490 C C . GLY A 1 457 ? 19.039 -21.556 -21.918 1.00 88.81 457 GLY A C 1
ATOM 3491 O O . GLY A 1 457 ? 20.078 -21.902 -22.464 1.00 88.81 457 GLY A O 1
ATOM 3492 N N . LEU A 1 458 ? 17.846 -21.613 -22.509 1.00 82.81 458 LEU A N 1
ATOM 3493 C CA . LEU A 1 458 ? 17.628 -22.159 -23.841 1.00 82.81 458 LEU A CA 1
ATOM 3494 C C . LEU A 1 458 ? 17.924 -21.066 -24.871 1.00 82.81 458 LEU A C 1
ATOM 3496 O O . LEU A 1 458 ? 17.335 -19.985 -24.821 1.00 82.81 458 LEU A O 1
ATOM 3500 N N . THR A 1 459 ? 18.862 -21.328 -25.775 1.00 63.16 459 THR A N 1
ATOM 3501 C CA . THR A 1 459 ? 19.099 -20.467 -26.937 1.00 63.16 459 THR A CA 1
ATOM 3502 C C . THR A 1 459 ? 17.975 -20.648 -27.960 1.00 63.16 459 THR A C 1
ATOM 3504 O O . THR A 1 459 ? 17.301 -21.682 -27.963 1.00 63.16 459 THR A O 1
ATOM 3507 N N . ASN A 1 460 ? 17.758 -19.628 -28.797 1.00 51.97 460 ASN A N 1
ATOM 3508 C CA . ASN A 1 460 ? 16.957 -19.761 -30.018 1.00 51.97 460 ASN A CA 1
ATOM 3509 C C . ASN A 1 460 ? 17.541 -20.815 -30.957 1.00 51.97 460 ASN A C 1
ATOM 3511 O O . ASN A 1 460 ? 18.791 -20.912 -31.008 1.00 51.97 460 ASN A O 1
#

Radius of gyration: 26.27 Å; chains: 1; bounding box: 58×56×73 Å

Foldseek 3Di:
DDDDDDPPPPPDDPCLDAAQDLVNQLVCLVVVHDAAEDEDQALVRLQVCQVVNHAAYEPDLCCCCPVVVHPASQPDDLVSQLNRLQRSLNRHRHHQYEYEDHPDDLQVSLCCSVVPRPHQAYEDEDEFPDVVVLVVLLVCVVVVHAYAYEDFDDRNCQVVVVHGAAFLDPVDVVRLVSRLVVLVSSVVSPHSEYEHENYEQVSQVVSSVVDSHYYHYHNHPPPPVVCVVRVPPVAPLFAWFADDDPVVPPPDLDPAAAEEEEAADDQGHRVCVLLVVVVVVVVDDRNRYTYGYLVDDLLVCLVVSCVVSVAAHEYEAEAQRQLSLLCSQCFQAAQPPRDGNDHHNQARHAEYEYFQYQLQAQVLQCVVPVVDPQQDQGCHRHHNRPSSCVSQVDADRSYDHAYAYEHECQERGSHQAGPVRHGSRDGHPHHYHYDYPAYSVRSVNPCSVVVVCVSVVHDD

InterPro domains:
  IPR002918 Lipase EstA/Esterase EstB [PF01674] (257-450)
  IPR003700 Ketopantoate hydroxymethyltransferase [PF02548] (20-221)
  IPR003700 Ketopantoate hydroxymethyltransferase [PTHR20881] (11-221)
  IPR015813 Pyruvate/Phosphoenolpyruvate kinase-like domain superfamily [SSF51621] (20-223)
  IPR029058 Alpha/Beta hydrolase fold [G3DSA:3.40.50.1820] (229-457)
  IPR029058 Alpha/Beta hydrolase fold [SSF53474] (255-393)
  IPR040442 Pyruvate kinase-like domain superfamily [G3DSA:3.20.20.60] (8-228)

pLDDT: mean 83.47, std 17.22, range [26.66, 98.38]

Secondary structure (DSSP, 8-state):
------GGGGSS-S-PPS---HHHHHHHHHHTPPPPEEE--SHHHHHHHHHTT-SEEEE-TTHHHHTT--SSSTT--HHHHHHHHHHHHTT-SSSEEEEE--SS-HHHHHHHIIIII--SEEEEE--TT-HHHHHHHHHHHHTT--EEEEEES-GGGHHHHTSS--SS-TT-HHHHHHHHHHHHHHHHTT-SEEEEES--HHHHHHHHHH-SS-EEEESS---HHHHHHHS--TTGGGS------TTSTT----SSPPEEEEESSSS-GGGGHHHHHHHHHTT--TTTEEEEETTS-HHHHHHHHHHHHTS-EEEEEETTHHHHHHHHHH-SB-TTT--B--S--TTTEEEEEEES--SS--HHHHHHTTTSTTSSSSSS-STT-HHHHHHHSSSS-S-SSEEEEEEETT--SS-SB-TTSSBTT--TT-EEEEESS--HHHHHHS-HHHHHHHHHT---